Protein 5Y72 (pdb70)

Nearest PDB structures (foldseek):
  5y7c-assembly1_A  TM=1.002E+00  e=5.626E-66  Fischerella ambigua UTEX 1903
  5y7c-assembly2_B  TM=1.002E+00  e=6.010E-65  Fischerella ambigua UTEX 1903
  5y4g-assembly1_B  TM=1.001E+00  e=2.225E-64  Fischerella ambigua UTEX 1903
  5ynt-assembly1_A  TM=9.971E-01  e=5.668E-64  Fischerella ambigua UTEX 1903
  5ynw-assembly1_A  TM=9.967E-01  e=8.768E-64  Fischerella ambigua UTEX 1903

Solvent-accessible surface area: 23351 Å² total; per-residue (Å²): 136,79,43,90,122,0,80,66,20,0,23,78,8,0,135,60,22,38,8,40,68,31,105,77,22,0,43,73,0,10,166,24,0,1,119,35,0,23,96,11,17,1,4,0,10,0,18,38,84,123,102,118,77,20,28,4,2,0,27,1,19,28,86,86,130,101,15,52,0,57,80,47,0,86,96,46,49,21,9,73,97,30,31,25,56,0,28,66,0,1,67,36,0,39,93,50,3,111,7,75,16,0,0,0,0,0,6,0,82,113,3,5,0,28,0,39,0,49,6,56,69,30,90,5,107,42,0,35,82,5,111,21,19,3,90,6,0,75,81,27,77,118,23,2,70,145,16,57,1,72,13,0,14,8,0,2,0,10,4,95,24,11,0,0,15,0,22,0,12,4,89,55,97,33,0,103,66,57,90,13,0,66,62,0,0,103,55,43,87,13,53,56,25,66,117,91,14,5,57,29,0,26,108,0,9,26,0,4,0,3,0,9,71,9,27,114,28,12,41,20,0,5,0,29,6,14,31,47,41,46,81,72,4,13,36,134,40,33,104,23,0,99,68,0,0,87,97,2,28,11,64,111,97,86,3,8,0,17,0,0,6,1,9,0,84,132,61,10,67,16,16,11,0,10,0,4,1,35,24,96,37,5,63,57,22,17,128,87,10,120,75,112,98,103,109,91,50,55,46,0,93,74,32,0,31,78,8,0,40,44,14,8,6,101,22,24,73,74,25,3,40,70,0,13,94,23,0,4,106,29,0,28,99,13,15,0,3,0,14,0,26,39,42,112,103,98,28,21,32,4,6,0,26,2,22,28,86,94,63,104,18,45,0,59,80,44,0,82,94,38,52,22,8,70,100,61,75,46,55,0,27,66,0,1,50,30,0,37,150,48,0,109,9,105,17,1,0,0,0,0,7,1,70,112,2,4,0,26,0,41,0,55,7,56,68,22,75,4,104,71,0,36,83,5,113,24,19,4,91,6,0,68,81,25,74,117,23,2,72,142,13,42,0,72,12,0,12,8,0,2,0,9,5,104,64,57,0,0,14,0,22,0,13,4,86,54,96,78,0,102,63,42,91,3,0,59,59,0,0,99,54,42,89,11,66,52,28,64,75,89,14,11,107,28,0,21,107,0,10,26,0,4,0,3,0,17,78,104,46,116,29,11,46,34,0,4,0,25,5,15,32,47,42,48,84,72,4,13,40,135,41,32,109,21,0,26,75,0,0,113,103,2,28,23,97,57,98,84,6,8,0,26,0,1,6,1,8,0,107,138,8,73,31,20,10,0,7,0,5,1,44,35,95,31,5,63,66,17,17,149,50,9,119,74,116,102,100

Radius of gyration: 27.63 Å; Cα contacts (8 Å, |Δi|>4): 1241; chains: 2; bounding box: 47×75×76 Å

Foldseek 3Di:
DQLVVVLVLQVVVCVVQVADADPVQSVLQCVQCSVVCRPFQKKWKWWPLDDSHIFIKIKGKHFDQDQVVVVSCPVSVLDDQDVALLNCQVVLVSVQATARMKMWMAGRHRGTFKIKGFHQFDFPVSVVPRPSAAPLVVVCPVVCVVLVQTTWGMKMQGSVVQKIKTKGFQPDPVLLDLVSVVVNCVVQQKDDDDPVVSNQQSQFGMKMWMDHNPDSDTAKMKTKDKFAWLVPQPCVPDVVSNVCSVDRAAPDPTGIKMKIAMIGNNGGGIIMMITRRDRPPRCVVQVSSVHDDD/DVLVVVLVLQVVVCVVQVADADPVQSVLQCVQCSVVCRPFFKKKKWWPQDDSHIWIKIKTKHFDQDQVVVVSCVVSVLDDDPVALLNCQVVLVSVQATARMKMWMAGRHRGTFKIKGFHQFDFPVSVVPRPSAAPLVVVCPVVCVVLVQTTWGMKMQGSVVQKIKTKGFQPDPLLLDLVSVVVNCVVQPKDRDDPVVSNQQSQFGMKMWMDHHPDSDTAKMKTKDKFAWLVPQPCVPDVVSVVCSVDRAAPDPTGIKMKIAMIGNPIGIIMMMTRRDNPPRVVVCVSSVHDDD

B-factor: mean 25.98, std 7.93, range [12.32, 63.1]

Structure (mmCIF, N/CA/C/O backbone):
data_5Y72
#
_entry.id   5Y72
#
_cell.length_a   46.394
_cell.length_b   55.080
_cell.length_c   77.668
_cell.angle_alpha   105.41
_cell.angle_beta   106.02
_cell.angle_gamma   98.79
#
_symmetry.space_group_name_H-M   'P 1'
#
loop_
_entity.id
_entity.type
_entity.pdbx_description
1 polymer AmbP3
2 non-polymer 'DIMETHYLALLYL S-THIOLODIPHOSPHATE'
3 water water
#
loop_
_atom_site.group_PDB
_atom_site.id
_atom_site.type_symbol
_atom_site.label_atom_id
_atom_site.label_alt_id
_atom_site.label_comp_id
_atom_site.label_asym_id
_atom_site.label_entity_id
_atom_site.label_seq_id
_atom_site.pdbx_PDB_ins_code
_atom_site.Cartn_x
_atom_site.Cartn_y
_atom_site.Cartn_z
_atom_site.occupancy
_atom_site.B_iso_or_equiv
_atom_site.auth_seq_id
_atom_site.auth_comp_id
_atom_site.auth_asym_id
_atom_site.auth_atom_id
_atom_site.pdbx_PDB_model_num
ATOM 1 N N . THR A 1 2 ? -2.510 -7.970 53.122 1.00 29.79 2 THR A N 1
ATOM 2 C CA . THR A 1 2 ? -3.318 -6.969 52.429 1.00 24.34 2 THR A CA 1
ATOM 3 C C . THR A 1 2 ? -2.458 -6.116 51.519 1.00 24.77 2 THR A C 1
ATOM 4 O O . THR A 1 2 ? -1.252 -5.991 51.739 1.00 25.38 2 THR A O 1
ATOM 8 N N . ILE A 1 3 ? -3.096 -5.522 50.509 1.00 23.73 3 ILE A N 1
ATOM 9 C CA . ILE A 1 3 ? -2.379 -4.631 49.600 1.00 22.06 3 ILE A CA 1
ATOM 10 C C . ILE A 1 3 ? -1.845 -3.422 50.351 1.00 22.50 3 ILE A C 1
ATOM 11 O O . ILE A 1 3 ? -0.718 -2.978 50.105 1.00 21.54 3 ILE A O 1
ATOM 16 N N . VAL A 1 4 ? -2.634 -2.869 51.277 1.00 18.99 4 VAL A N 1
ATOM 17 C CA . VAL A 1 4 ? -2.189 -1.648 51.949 1.00 19.64 4 VAL A CA 1
ATOM 18 C C . VAL A 1 4 ? -0.951 -1.926 52.793 1.00 23.02 4 VAL A C 1
ATOM 19 O O . VAL A 1 4 ? -0.032 -1.093 52.866 1.00 20.23 4 VAL A O 1
ATOM 23 N N . ASN A 1 5 ? -0.877 -3.109 53.409 1.00 21.89 5 ASN A N 1
ATOM 24 C CA . ASN A 1 5 ? 0.306 -3.432 54.199 1.00 25.19 5 ASN A CA 1
ATOM 25 C C . ASN A 1 5 ? 1.508 -3.671 53.295 1.00 19.19 5 ASN A C 1
ATOM 26 O O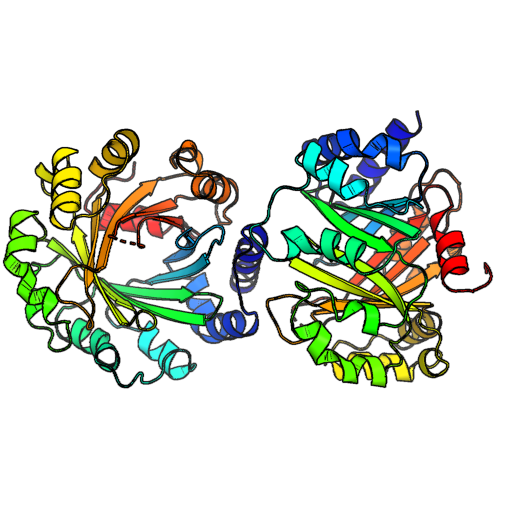 . ASN A 1 5 ? 2.631 -3.267 53.625 1.00 21.90 5 ASN A O 1
ATOM 31 N N . ARG A 1 6 ? 1.286 -4.327 52.157 1.00 19.41 6 ARG A N 1
ATOM 32 C CA . ARG A 1 6 ? 2.371 -4.554 51.212 1.00 20.45 6 ARG A CA 1
ATOM 33 C C . ARG A 1 6 ? 2.918 -3.229 50.701 1.00 20.08 6 ARG A C 1
ATOM 34 O O . ARG A 1 6 ? 4.136 -3.055 50.585 1.00 18.54 6 ARG A O 1
ATOM 42 N N . ILE A 1 7 ? 2.027 -2.282 50.407 1.00 17.27 7 ILE A N 1
ATOM 43 C CA . ILE A 1 7 ? 2.459 -0.962 49.942 1.00 16.49 7 ILE A CA 1
ATOM 44 C C . ILE A 1 7 ? 3.269 -0.256 51.019 1.00 17.58 7 ILE A C 1
ATOM 45 O O . ILE A 1 7 ? 4.338 0.297 50.740 1.00 17.84 7 ILE A O 1
ATOM 50 N N . ARG A 1 8 ? 2.786 -0.260 52.269 1.00 17.03 8 ARG A N 1
ATOM 51 C CA A ARG A 1 8 ? 3.519 0.442 53.320 0.32 19.15 8 ARG A CA 1
ATOM 52 C CA B ARG A 1 8 ? 3.516 0.438 53.323 0.68 19.14 8 ARG A CA 1
ATOM 53 C C . ARG A 1 8 ? 4.901 -0.170 53.519 1.00 19.35 8 ARG A C 1
ATOM 54 O O . ARG A 1 8 ? 5.903 0.557 53.656 1.00 19.21 8 ARG A O 1
ATOM 69 N N . THR A 1 9 ? 4.979 -1.503 53.514 1.00 18.11 9 THR A N 1
ATOM 70 C CA . THR A 1 9 ? 6.271 -2.165 53.629 1.00 19.72 9 THR A CA 1
ATOM 71 C C . THR A 1 9 ? 7.183 -1.800 52.468 1.00 18.20 9 THR A C 1
ATOM 72 O O . THR A 1 9 ? 8.367 -1.497 52.677 1.00 19.21 9 THR A O 1
ATOM 76 N N . ASP A 1 10 ? 6.643 -1.802 51.239 1.00 18.13 10 ASP A N 1
ATOM 77 C CA . ASP A 1 10 ? 7.452 -1.480 50.067 1.00 18.29 10 ASP A CA 1
ATOM 78 C C . ASP A 1 10 ? 7.979 -0.049 50.148 1.00 18.04 10 ASP A C 1
ATOM 79 O O . ASP A 1 10 ? 9.143 0.208 49.813 1.00 16.78 10 ASP A O 1
ATOM 84 N N . VAL A 1 11 ? 7.139 0.888 50.600 1.00 15.11 11 VAL A N 1
ATOM 85 C CA . VAL A 1 11 ? 7.556 2.289 50.711 1.00 16.25 11 VAL A CA 1
ATOM 86 C C . VAL A 1 11 ? 8.714 2.414 51.691 1.00 15.92 11 VAL A C 1
ATOM 87 O O . VAL A 1 11 ? 9.742 3.054 51.401 1.00 15.09 11 VAL A O 1
ATOM 91 N N . VAL A 1 12 ? 8.566 1.800 52.870 1.00 15.33 12 VAL A N 1
ATOM 92 C CA . VAL A 1 12 ? 9.635 1.879 53.864 1.00 15.37 12 VAL A CA 1
ATOM 93 C C . VAL A 1 12 ? 10.905 1.215 53.349 1.00 16.45 12 VAL A C 1
ATOM 94 O O . VAL A 1 12 ? 12.018 1.718 53.577 1.00 17.08 12 VAL A O 1
ATOM 98 N N . ASN A 1 13 ? 10.767 0.090 52.639 1.00 16.09 13 ASN A N 1
ATOM 99 C CA . ASN A 1 13 ? 11.948 -0.608 52.136 1.00 15.63 13 ASN A CA 1
ATOM 100 C C . ASN A 1 13 ? 12.679 0.237 51.104 1.00 15.92 13 ASN A C 1
ATOM 101 O O . ASN A 1 13 ? 13.914 0.241 51.060 1.00 15.35 13 ASN A O 1
ATOM 106 N N . VAL A 1 14 ? 11.928 0.977 50.278 1.00 15.54 14 VAL A N 1
ATOM 107 C CA . VAL A 1 14 ? 12.567 1.880 49.319 1.00 16.35 14 VAL A CA 1
ATOM 108 C C . VAL A 1 14 ? 13.310 2.988 50.057 1.00 15.55 14 VAL A C 1
ATOM 109 O O . VAL A 1 14 ? 14.461 3.319 49.732 1.00 16.59 14 VAL A O 1
ATOM 113 N N . ALA A 1 15 ? 12.654 3.598 51.046 1.00 15.85 15 ALA A N 1
ATOM 114 C CA . ALA A 1 15 ? 13.324 4.647 51.817 1.00 15.49 15 ALA A CA 1
ATOM 115 C C . ALA A 1 15 ? 14.619 4.138 52.458 1.00 17.44 15 ALA A C 1
ATOM 116 O O . ALA A 1 15 ? 15.654 4.816 52.417 1.00 17.56 15 ALA A O 1
ATOM 118 N N . LYS A 1 16 ? 14.580 2.952 53.059 1.00 14.09 16 LYS A N 1
ATOM 119 C CA . LYS A 1 16 ? 15.790 2.415 53.685 1.00 15.80 16 LYS A CA 1
ATOM 120 C C . LYS A 1 16 ? 16.872 2.150 52.644 1.00 18.73 16 LYS A C 1
ATOM 121 O O . LYS A 1 16 ? 18.045 2.496 52.852 1.00 17.24 16 LYS A O 1
ATOM 127 N N . SER A 1 17 ? 16.486 1.590 51.492 1.00 15.01 17 SER A N 1
ATOM 128 C CA . SER A 1 17 ? 17.483 1.178 50.507 1.00 18.15 17 SER A CA 1
ATOM 129 C C . SER A 1 17 ? 18.184 2.374 49.884 1.00 18.46 17 SER A C 1
ATOM 130 O O . SER A 1 17 ? 19.388 2.321 49.601 1.00 20.48 17 SER A O 1
ATOM 133 N N . PHE A 1 18 ? 17.447 3.450 49.624 1.00 18.27 18 PHE A N 1
ATOM 134 C CA . PHE A 1 18 ? 18.046 4.641 49.039 1.00 17.08 18 PHE A CA 1
ATOM 135 C C . PHE A 1 18 ? 18.562 5.616 50.086 1.00 15.63 18 PHE A C 1
ATOM 136 O O . PHE A 1 18 ? 19.105 6.664 49.720 1.00 19.40 18 PHE A O 1
ATOM 144 N N . GLY A 1 19 ? 18.465 5.273 51.374 1.00 17.48 19 GLY A N 1
ATOM 145 C CA . GLY A 1 19 ? 18.950 6.160 52.413 1.00 19.16 19 GLY A CA 1
ATOM 146 C C . GLY A 1 19 ? 18.138 7.421 52.574 1.00 16.98 19 GLY A C 1
ATOM 147 O O . GLY A 1 19 ? 18.642 8.405 53.118 1.00 19.26 19 GLY A O 1
ATOM 148 N N . ALA A 1 20 ? 16.889 7.421 52.100 1.00 16.01 20 ALA A N 1
ATOM 149 C CA . ALA A 1 20 ? 16.071 8.626 52.137 1.00 19.24 20 ALA A CA 1
ATOM 150 C C . ALA A 1 20 ? 15.606 8.932 53.550 1.00 17.10 20 ALA A C 1
ATOM 151 O O . ALA A 1 20 ? 15.260 8.026 54.315 1.00 19.58 20 ALA A O 1
ATOM 153 N N . GLU A 1 21 ? 15.562 10.221 53.880 1.00 15.87 21 GLU A N 1
ATOM 154 C CA . GLU A 1 21 ? 15.027 10.631 55.170 1.00 18.84 21 GLU A CA 1
ATOM 155 C C . GLU A 1 21 ? 13.533 10.337 55.200 1.00 19.45 21 GLU A C 1
ATOM 156 O O . GLU A 1 21 ? 12.827 10.530 54.202 1.00 19.71 21 GLU A O 1
ATOM 158 N N . TYR A 1 22 ? 13.052 9.829 56.334 1.00 17.65 22 TYR A N 1
ATOM 159 C CA . TYR A 1 22 ? 11.618 9.607 56.455 1.00 16.38 22 TYR A CA 1
ATOM 160 C C . TYR A 1 22 ? 11.244 9.553 57.922 1.00 17.16 22 TYR A C 1
ATOM 161 O O . TYR A 1 22 ? 12.099 9.369 58.799 1.00 18.22 22 TYR A O 1
ATOM 170 N N . SER A 1 23 ? 9.950 9.732 58.169 1.00 17.94 23 SER A N 1
ATOM 171 C CA . SER A 1 23 ? 9.390 9.756 59.516 1.00 15.17 23 SER A CA 1
ATOM 172 C C . SER A 1 23 ? 8.291 8.711 59.607 1.00 17.04 23 SER A C 1
ATOM 173 O O . SER A 1 23 ? 7.355 8.715 58.795 1.00 17.30 23 SER A O 1
ATOM 176 N N . GLU A 1 24 ? 8.405 7.810 60.592 1.00 16.10 24 GLU A N 1
ATOM 177 C CA . GLU A 1 24 ? 7.369 6.805 60.768 1.00 18.61 24 GLU A CA 1
ATOM 178 C C . GLU A 1 24 ? 6.039 7.462 61.103 1.00 17.74 24 GLU A C 1
ATOM 179 O O . GLU A 1 24 ? 4.985 7.024 60.626 1.00 19.67 24 GLU A O 1
ATOM 185 N N . ALA A 1 25 ? 6.072 8.545 61.888 1.00 17.17 25 ALA A N 1
ATOM 186 C CA . ALA A 1 25 ? 4.835 9.234 62.254 1.00 21.00 25 ALA A CA 1
ATOM 187 C C . ALA A 1 25 ? 4.171 9.874 61.039 1.00 19.89 25 ALA A C 1
ATOM 188 O O . ALA A 1 25 ? 2.934 9.856 60.910 1.00 19.45 25 ALA A O 1
ATOM 190 N N . VAL A 1 26 ? 4.977 10.430 60.133 1.00 16.13 26 VAL A N 1
ATOM 191 C CA . VAL A 1 26 ? 4.420 10.992 58.903 1.00 17.69 26 VAL A CA 1
ATOM 192 C C . VAL A 1 26 ? 3.793 9.892 58.058 1.00 18.72 26 VAL A C 1
ATOM 193 O O . VAL A 1 26 ? 2.692 10.053 57.511 1.00 17.83 26 VAL A O 1
ATOM 197 N N . ILE A 1 27 ? 4.486 8.758 57.926 1.00 14.99 27 ILE A N 1
ATOM 198 C CA . ILE A 1 27 ? 3.932 7.665 57.129 1.00 18.56 27 ILE A CA 1
ATOM 199 C C . ILE A 1 27 ? 2.617 7.199 57.735 1.00 19.14 27 ILE A C 1
ATOM 200 O O . ILE A 1 27 ? 1.643 6.939 57.020 1.00 18.94 27 ILE A O 1
ATOM 205 N N . ASP A 1 28 ? 2.551 7.127 59.066 1.00 17.74 28 ASP A N 1
ATOM 206 C CA . ASP A 1 28 ? 1.293 6.743 59.699 1.00 21.08 28 ASP A CA 1
ATOM 207 C C . ASP A 1 28 ? 0.178 7.726 59.356 1.00 20.41 28 ASP A C 1
ATOM 208 O O . ASP A 1 28 ? -0.943 7.313 59.025 1.00 20.74 28 ASP A O 1
ATOM 210 N N . GLN A 1 29 ? 0.471 9.029 59.406 1.00 20.33 29 GLN A N 1
ATOM 211 C CA . GLN A 1 29 ? -0.548 10.032 59.093 1.00 22.28 29 GLN A CA 1
ATOM 212 C C . GLN A 1 29 ? -1.025 9.905 57.645 1.00 20.24 29 GLN A C 1
ATOM 213 O O . GLN A 1 29 ? -2.239 9.894 57.366 1.00 21.89 29 GLN A O 1
ATOM 219 N N . ILE A 1 30 ? -0.075 9.765 56.710 1.00 17.87 30 ILE A N 1
ATOM 220 C CA . ILE A 1 30 ? -0.425 9.628 55.298 1.00 19.14 30 ILE A CA 1
ATOM 221 C C . ILE A 1 30 ? -1.318 8.416 55.090 1.00 19.44 30 ILE A C 1
ATOM 222 O O . ILE A 1 30 ? -2.345 8.490 54.408 1.00 20.88 30 ILE A O 1
ATOM 227 N N . PHE A 1 31 ? -0.921 7.271 55.639 1.00 17.82 31 PHE A N 1
ATOM 228 C CA . PHE A 1 31 ? -1.677 6.054 55.363 1.00 19.24 31 PHE A CA 1
ATOM 229 C C . PHE A 1 31 ? -3.028 6.059 56.066 1.00 19.72 31 PHE A C 1
ATOM 230 O O . PHE A 1 31 ? -4.006 5.522 55.528 1.00 20.27 31 PHE A O 1
ATOM 238 N N . GLN A 1 32 ? -3.111 6.679 57.245 1.00 23.17 32 GLN A N 1
ATOM 239 C CA . GLN A 1 32 ? -4.409 6.843 57.890 1.00 24.49 32 GLN A CA 1
ATOM 240 C C . GLN A 1 32 ? -5.379 7.562 56.967 1.00 23.83 32 GLN A C 1
ATOM 241 O O . GLN A 1 32 ? -6.542 7.153 56.837 1.00 25.08 32 GLN A O 1
ATOM 247 N N . GLY A 1 33 ? -4.913 8.614 56.289 1.00 23.28 33 GLY A N 1
ATOM 248 C CA . GLY A 1 33 ? -5.796 9.305 55.362 1.00 25.37 33 GLY A CA 1
ATOM 249 C C . GLY A 1 33 ? -5.997 8.684 53.986 1.00 28.65 33 GLY A C 1
ATOM 250 O O . GLY A 1 33 ? -7.108 8.703 53.443 1.00 25.25 33 GLY A O 1
ATOM 251 N N . PHE A 1 34 ? -4.938 8.109 53.416 1.00 19.84 34 PHE A N 1
ATOM 252 C CA . PHE A 1 34 ? -4.880 7.815 51.994 1.00 18.85 34 PHE A CA 1
ATOM 253 C C . PHE A 1 34 ? -4.472 6.387 51.642 1.00 22.04 34 PHE A C 1
ATOM 254 O O . PHE A 1 34 ? -4.413 6.069 50.453 1.00 19.73 34 PHE A O 1
ATOM 262 N N . GLY A 1 35 ? -4.171 5.527 52.624 1.00 21.18 35 GLY A N 1
ATOM 263 C CA . GLY A 1 35 ? -3.679 4.192 52.297 1.00 22.45 35 GLY A CA 1
ATOM 264 C C . GLY A 1 35 ? -4.650 3.395 51.442 1.00 18.81 35 GLY A C 1
ATOM 265 O O . GLY A 1 35 ? -4.259 2.734 50.461 1.00 19.08 35 GLY A O 1
ATOM 266 N N . GLU A 1 36 ? -5.939 3.479 51.781 1.00 20.53 36 GLU A N 1
ATOM 267 C CA . GLU A 1 36 ? -6.946 2.801 50.977 1.00 24.09 36 GLU A CA 1
ATOM 268 C C . GLU A 1 36 ? -6.928 3.303 49.537 1.00 22.00 36 GLU A C 1
ATOM 269 O O . GLU A 1 36 ? -7.011 2.502 48.602 1.00 22.37 36 GLU A O 1
ATOM 275 N N . LYS A 1 37 ? -6.789 4.622 49.336 1.00 21.09 37 LYS A N 1
ATOM 276 C CA . LYS A 1 37 ? -6.662 5.152 47.978 1.00 22.51 37 LYS A CA 1
ATOM 277 C C . LYS A 1 37 ? -5.460 4.554 47.258 1.00 23.09 37 LYS A C 1
ATOM 278 O O . LYS A 1 37 ? -5.524 4.272 46.053 1.00 20.40 37 LYS A O 1
ATOM 284 N N . PHE A 1 38 ? -4.343 4.376 47.973 1.00 18.17 38 PHE A N 1
ATOM 285 C CA . PHE A 1 38 ? -3.149 3.834 47.333 1.00 19.14 38 PHE A CA 1
ATOM 286 C C . PHE A 1 38 ? -3.391 2.437 46.781 1.00 21.12 38 PHE A C 1
ATOM 287 O O . PHE A 1 38 ? -2.696 2.007 45.853 1.00 19.97 38 PHE A O 1
ATOM 295 N N . THR A 1 39 ? -4.326 1.688 47.370 1.00 19.24 39 THR A N 1
ATOM 296 C CA . THR A 1 39 ? -4.437 0.284 46.968 1.00 21.59 39 THR A CA 1
ATOM 297 C C . THR A 1 39 ? -5.074 0.074 45.598 1.00 22.39 39 THR A C 1
ATOM 298 O O . THR A 1 39 ? -4.904 -1.004 45.014 1.00 22.16 39 THR A O 1
ATOM 302 N N . ASN A 1 40 ? -5.821 1.048 45.075 1.00 19.83 40 ASN A N 1
ATOM 303 C CA . ASN A 1 40 ? -6.598 0.747 43.877 1.00 25.24 40 ASN A CA 1
ATOM 304 C C . ASN A 1 40 ? -6.722 1.938 42.933 1.00 26.77 40 ASN A C 1
ATOM 305 O O . ASN A 1 40 ? -7.668 1.984 42.138 1.00 29.14 40 ASN A O 1
ATOM 310 N N . THR A 1 41 ? -5.820 2.901 43.007 1.00 22.67 41 THR A N 1
ATOM 311 C CA . THR A 1 41 ? -5.773 4.017 42.072 1.00 19.63 41 THR A CA 1
ATOM 312 C C . THR A 1 41 ? -4.401 4.026 41.394 1.00 20.83 41 THR A C 1
ATOM 313 O O . THR A 1 41 ? -3.617 3.084 41.531 1.00 20.74 41 THR A O 1
ATOM 317 N N . GLY A 1 42 ? -4.118 5.101 40.649 1.00 20.56 42 GLY A N 1
ATOM 318 C CA . GLY A 1 42 ? -2.827 5.253 39.994 1.00 19.65 42 GLY A CA 1
ATOM 319 C C . GLY A 1 42 ? -1.710 5.650 40.945 1.00 19.83 42 GLY A C 1
ATOM 320 O O . GLY A 1 42 ? -1.296 6.819 40.990 1.00 22.35 42 GLY A O 1
ATOM 321 N N . PHE A 1 43 ? -1.212 4.670 41.702 1.00 17.77 43 PHE A N 1
ATOM 322 C CA . PHE A 1 43 ? -0.234 4.890 42.758 1.00 16.91 43 PHE A CA 1
ATOM 323 C C . PHE A 1 43 ? 1.189 4.730 42.226 1.00 15.93 43 PHE A C 1
ATOM 324 O O . PHE A 1 43 ? 1.467 3.853 41.402 1.00 16.63 43 PHE A O 1
ATOM 332 N N . ALA A 1 44 ? 2.099 5.568 42.721 1.00 15.19 44 ALA A N 1
ATOM 333 C CA . ALA A 1 44 ? 3.493 5.473 42.317 1.00 15.56 44 ALA A CA 1
ATOM 334 C C . ALA A 1 44 ? 4.394 5.811 43.495 1.00 14.20 44 ALA A C 1
ATOM 335 O O . ALA A 1 44 ? 4.030 6.602 44.376 1.00 15.25 44 ALA A O 1
ATOM 337 N N . ILE A 1 45 ? 5.571 5.180 43.505 1.00 15.14 45 ILE A N 1
ATOM 338 C CA . ILE A 1 45 ? 6.669 5.533 44.404 1.00 15.26 45 ILE A CA 1
ATOM 339 C C . ILE A 1 45 ? 7.720 6.244 43.568 1.00 14.49 45 ILE A C 1
ATOM 340 O O . ILE A 1 45 ? 8.105 5.752 42.501 1.00 15.27 45 ILE A O 1
ATOM 345 N N . ARG A 1 46 ? 8.180 7.397 44.053 1.00 13.98 46 ARG A N 1
ATOM 346 C CA . ARG A 1 46 ? 9.162 8.216 43.359 1.00 14.48 46 ARG A CA 1
ATOM 347 C C . ARG A 1 46 ? 10.427 8.366 44.194 1.00 15.81 46 ARG A C 1
ATOM 348 O O . ARG A 1 46 ? 10.363 8.530 45.421 1.00 15.97 46 ARG A O 1
ATOM 356 N N . VAL A 1 47 ? 11.588 8.302 43.529 1.00 14.38 47 VAL A N 1
ATOM 357 C CA . VAL A 1 47 ? 12.811 8.813 44.143 1.00 14.66 47 VAL A CA 1
ATOM 358 C C . VAL A 1 47 ? 13.371 9.909 43.246 1.00 15.12 47 VAL A C 1
ATOM 359 O O . VAL A 1 47 ? 13.168 9.908 42.025 1.00 17.01 47 VAL A O 1
ATOM 363 N N . GLN A 1 48 ? 14.066 10.864 43.867 1.00 13.62 48 GLN A N 1
ATOM 364 C CA . GLN A 1 48 ? 14.739 11.910 43.107 1.00 18.74 48 GLN A CA 1
ATOM 365 C C . GLN A 1 48 ? 16.049 12.282 43.796 1.00 21.15 48 GLN A C 1
ATOM 366 O O . GLN A 1 48 ? 16.210 12.096 45.003 1.00 17.66 48 GLN A O 1
ATOM 372 N N . ASN A 1 49 ? 17.001 12.786 43.004 1.00 18.57 49 ASN A N 1
ATOM 373 C CA . ASN A 1 49 ? 18.330 13.150 43.492 1.00 23.50 49 ASN A CA 1
ATOM 374 C C . ASN A 1 49 ? 18.513 14.665 43.512 1.00 27.19 49 ASN A C 1
ATOM 375 O O . ASN A 1 49 ? 19.549 15.194 43.098 1.00 30.03 49 ASN A O 1
ATOM 380 N N . LYS A 1 50 ? 17.487 15.368 43.996 1.00 28.85 50 LYS A N 1
ATOM 381 C CA . LYS A 1 50 ? 17.484 16.828 44.013 1.00 30.88 50 LYS A CA 1
ATOM 382 C C . LYS A 1 50 ? 18.604 17.402 44.879 1.00 39.02 50 LYS A C 1
ATOM 383 O O . LYS A 1 50 ? 19.122 18.484 44.578 1.00 39.92 50 LYS A O 1
ATOM 389 N N . ARG A 1 51 ? 19.003 16.700 45.939 1.00 38.94 51 ARG A N 1
ATOM 390 C CA . ARG A 1 51 ? 20.015 17.192 46.863 1.00 37.37 51 ARG A CA 1
ATOM 391 C C . ARG A 1 51 ? 21.306 16.386 46.742 1.00 44.16 51 ARG A C 1
ATOM 392 O O . ARG A 1 51 ? 21.324 15.261 46.232 1.00 44.73 51 ARG A O 1
ATOM 400 N N . ASN A 1 52 ? 22.397 16.983 47.230 1.00 44.80 52 ASN A N 1
ATOM 401 C CA . ASN A 1 52 ? 23.730 16.419 47.042 1.00 42.23 52 ASN A CA 1
ATOM 402 C C . ASN A 1 52 ? 23.931 15.194 47.929 1.00 42.68 52 ASN A C 1
ATOM 403 O O . ASN A 1 52 ? 23.829 15.285 49.157 1.00 44.14 52 ASN A O 1
ATOM 405 N N . GLN A 1 53 ? 24.231 14.054 47.302 1.00 43.19 53 GLN A N 1
ATOM 406 C CA . GLN A 1 53 ? 24.480 12.781 47.981 1.00 41.40 53 GLN A CA 1
ATOM 407 C C . GLN A 1 53 ? 23.292 12.320 48.824 1.00 38.27 53 GLN A C 1
ATOM 408 O O . GLN A 1 53 ? 23.462 11.520 49.752 1.00 38.21 53 GLN A O 1
ATOM 410 N N . LYS A 1 54 ? 22.087 12.806 48.520 1.00 39.37 54 LYS A N 1
ATOM 411 C CA . LYS A 1 54 ? 20.890 12.434 49.262 1.00 34.00 54 LYS A CA 1
ATOM 412 C C . LYS A 1 54 ? 19.745 12.210 48.286 1.00 31.95 54 LYS A C 1
ATOM 413 O O . LYS A 1 54 ? 19.507 13.035 47.400 1.00 31.78 54 LYS A O 1
ATOM 419 N N . VAL A 1 55 ? 19.056 11.094 48.443 1.00 23.88 55 VAL A N 1
ATOM 420 C CA . VAL A 1 55 ? 17.880 10.779 47.643 1.00 20.66 55 VAL A CA 1
ATOM 421 C C . VAL A 1 55 ? 16.656 11.069 48.486 1.00 21.93 55 VAL A C 1
ATOM 422 O O . VAL A 1 55 ? 16.651 10.774 49.687 1.00 22.03 55 VAL A O 1
ATOM 426 N N . ASP A 1 56 ? 15.629 11.672 47.878 1.00 16.59 56 ASP A N 1
ATOM 427 C CA . ASP A 1 56 ? 14.357 11.892 48.551 1.00 17.34 56 ASP A CA 1
ATOM 428 C C . ASP A 1 56 ? 13.318 10.943 47.970 1.00 17.78 56 ASP A C 1
ATOM 429 O O . ASP A 1 56 ? 13.345 10.620 46.773 1.00 16.15 56 ASP A O 1
ATOM 434 N N . CYS A 1 57 ? 12.394 10.505 48.827 1.00 15.68 57 CYS A N 1
ATOM 435 C CA . CYS A 1 57 ? 11.345 9.568 48.442 1.00 15.23 57 CYS A CA 1
ATOM 436 C C . CYS A 1 57 ? 9.976 10.210 48.625 1.00 19.10 57 CYS A C 1
ATOM 437 O O . CYS A 1 57 ? 9.681 10.759 49.690 1.00 17.37 57 CYS A O 1
ATOM 440 N N . ASN A 1 58 ? 9.148 10.142 47.581 1.00 13.48 58 ASN A N 1
ATOM 441 C CA . ASN A 1 58 ? 7.784 10.656 47.589 1.00 15.37 58 ASN A CA 1
ATOM 442 C C . ASN A 1 58 ? 6.843 9.543 47.151 1.00 18.44 58 ASN A C 1
ATOM 443 O O . ASN A 1 58 ? 7.224 8.678 46.367 1.00 18.54 58 ASN A O 1
ATOM 448 N N . ILE A 1 59 ? 5.606 9.567 47.639 1.00 15.74 59 ILE A N 1
ATOM 449 C CA . ILE A 1 59 ? 4.598 8.633 47.149 1.00 15.17 59 ILE A CA 1
ATOM 450 C C . ILE A 1 59 ? 3.405 9.444 46.677 1.00 14.79 59 ILE A C 1
ATOM 451 O O . ILE A 1 59 ? 3.125 10.523 47.203 1.00 15.20 59 ILE A O 1
ATOM 456 N N . ARG A 1 60 ? 2.717 8.942 45.661 1.00 15.02 60 ARG A N 1
ATOM 457 C CA . ARG A 1 60 ? 1.711 9.778 45.024 1.00 13.03 60 ARG A CA 1
ATOM 458 C C . ARG A 1 60 ? 0.631 8.899 44.416 1.00 15.05 60 ARG A C 1
ATOM 459 O O . ARG A 1 60 ? 0.846 7.717 44.152 1.00 14.75 60 ARG A O 1
ATOM 467 N N . TYR A 1 61 ? -0.532 9.502 44.159 1.00 16.41 61 TYR A N 1
ATOM 468 C CA . TYR A 1 61 ? -1.554 8.770 43.417 1.00 15.02 61 TYR A CA 1
ATOM 469 C C . TYR A 1 61 ? -2.404 9.750 42.624 1.00 16.81 61 TYR A C 1
ATOM 470 O O . TYR A 1 61 ? -2.466 10.945 42.931 1.00 15.58 61 TYR A O 1
ATOM 479 N N . GLY A 1 62 ? -3.057 9.221 41.589 1.00 18.16 62 GLY A N 1
ATOM 480 C CA . GLY A 1 62 ? -4.097 9.958 40.901 1.00 19.23 62 GLY A CA 1
ATOM 481 C C . GLY A 1 62 ? -5.313 9.072 40.717 1.00 22.07 62 GLY A C 1
ATOM 482 O O . GLY A 1 62 ? -5.211 7.848 40.684 1.00 20.71 62 GLY A O 1
ATOM 483 N N . GLU A 1 63 ? -6.479 9.709 40.606 1.00 20.77 63 GLU A N 1
ATOM 484 C CA . GLU A 1 63 ? -7.658 8.937 40.227 1.00 23.16 63 GLU A CA 1
ATOM 485 C C . GLU A 1 63 ? -8.629 9.806 39.446 1.00 25.77 63 GLU A C 1
ATOM 486 O O . GLU A 1 63 ? -8.607 11.042 39.518 1.00 23.27 63 GLU A O 1
ATOM 492 N N . ALA A 1 64 ? -9.475 9.126 38.667 1.00 27.33 64 ALA A N 1
ATOM 493 C CA . ALA A 1 64 ? -10.370 9.804 37.732 1.00 28.18 64 ALA A CA 1
ATOM 494 C C . ALA A 1 64 ? -11.665 10.157 38.454 1.00 31.27 64 ALA A C 1
ATOM 495 O O . ALA A 1 64 ? -12.678 9.459 38.378 1.00 36.06 64 ALA A O 1
ATOM 497 N N . LYS A 1 65 ? -11.609 11.265 39.182 1.00 29.71 65 LYS A N 1
ATOM 498 C CA . LYS A 1 65 ? -12.771 11.898 39.780 1.00 30.55 65 LYS A CA 1
ATOM 499 C C . LYS A 1 65 ? -12.792 13.349 39.335 1.00 36.46 65 LYS A C 1
ATOM 500 O O . LYS A 1 65 ? -11.740 13.959 39.118 1.00 31.62 65 LYS A O 1
ATOM 506 N N . GLU A 1 66 ? -13.996 13.900 39.196 1.00 32.75 66 GLU A N 1
ATOM 507 C CA . GLU A 1 66 ? -14.135 15.284 38.767 1.00 33.88 66 GLU A CA 1
ATOM 508 C C . GLU A 1 66 ? -13.902 16.282 39.889 1.00 32.04 66 GLU A C 1
ATOM 509 O O . GLU A 1 66 ? -13.739 17.474 39.609 1.00 35.59 66 GLU A O 1
ATOM 515 N N . ASN A 1 67 ? -13.916 15.835 41.137 1.00 28.61 67 ASN A N 1
ATOM 516 C CA . ASN A 1 67 ? -13.751 16.702 42.290 1.00 27.49 67 ASN A CA 1
ATOM 517 C C . ASN A 1 67 ? -12.467 16.329 43.012 1.00 29.20 67 ASN A C 1
ATOM 518 O O . ASN A 1 67 ? -12.002 15.187 42.932 1.00 27.26 67 ASN A O 1
ATOM 523 N N . CYS A 1 68 ? -11.916 17.299 43.740 1.00 25.49 68 CYS A N 1
ATOM 524 C CA . CYS A 1 68 ? -10.602 17.151 44.368 1.00 28.65 68 CYS A CA 1
ATOM 525 C C . CYS A 1 68 ? -10.735 16.498 45.746 1.00 24.34 68 CYS A C 1
ATOM 526 O O . CYS A 1 68 ? -10.638 17.145 46.791 1.00 27.70 68 CYS A O 1
ATOM 529 N N . LEU A 1 69 ? -10.903 15.170 45.739 1.00 22.65 69 LEU A N 1
ATOM 530 C CA . LEU A 1 69 ? -11.123 14.443 46.985 1.00 23.91 69 LEU A CA 1
ATOM 531 C C . LEU A 1 69 ? -9.922 14.546 47.920 1.00 26.96 69 LEU A C 1
ATOM 532 O O . LEU A 1 69 ? -10.087 14.559 49.150 1.00 26.66 69 LEU A O 1
ATOM 537 N N . ALA A 1 70 ? -8.712 14.639 47.358 1.00 24.69 70 ALA A N 1
ATOM 538 C CA . ALA A 1 70 ? -7.525 14.724 48.204 1.00 25.83 70 ALA A CA 1
ATOM 539 C C . ALA A 1 70 ? -7.541 15.966 49.079 1.00 26.13 70 ALA A C 1
ATOM 540 O O . ALA A 1 70 ? -7.035 15.929 50.200 1.00 22.70 70 ALA A O 1
ATOM 542 N N . TRP A 1 71 ? -8.083 17.078 48.582 1.00 28.98 71 TRP A N 1
ATOM 543 C CA . TRP A 1 71 ? -8.104 18.297 49.386 1.00 26.65 71 TRP A CA 1
ATOM 544 C C . TRP A 1 71 ? -8.987 18.121 50.615 1.00 28.42 71 TRP A C 1
ATOM 545 O O . TRP A 1 71 ? -8.588 18.456 51.734 1.00 28.09 71 TRP A O 1
ATOM 556 N N . ASP A 1 72 ? -10.187 17.573 50.428 1.00 32.91 72 ASP A N 1
ATOM 557 C CA . ASP A 1 72 ? -11.072 17.350 51.565 1.00 33.74 72 ASP A CA 1
ATOM 558 C C . ASP A 1 72 ? -10.470 16.358 52.552 1.00 35.25 72 ASP A C 1
ATOM 559 O O . ASP A 1 72 ? -10.483 16.598 53.769 1.00 32.85 72 ASP A O 1
ATOM 564 N N . ILE A 1 73 ? -9.917 15.246 52.053 1.00 31.11 73 ILE A N 1
ATOM 565 C CA . ILE A 1 73 ? -9.312 14.274 52.964 1.00 26.45 73 ILE A CA 1
ATOM 566 C C . ILE A 1 73 ? -8.171 14.910 53.747 1.00 31.71 73 ILE A C 1
ATOM 567 O O . ILE A 1 73 ? -8.062 14.733 54.966 1.00 34.06 73 ILE A O 1
ATOM 572 N N . ALA A 1 74 ? -7.310 15.667 53.065 1.00 28.68 74 ALA A N 1
ATOM 573 C CA . ALA A 1 74 ? -6.154 16.247 53.739 1.00 28.58 74 ALA A CA 1
ATOM 574 C C . ALA A 1 74 ? -6.570 17.298 54.763 1.00 28.59 74 ALA A C 1
ATOM 575 O O . ALA A 1 74 ? -5.969 17.390 55.841 1.00 30.79 74 ALA A O 1
ATOM 577 N N . ARG A 1 75 ? -7.580 18.112 54.443 1.00 31.35 75 ARG A N 1
ATOM 578 C CA . ARG A 1 75 ? -8.041 19.113 55.403 1.00 35.73 75 ARG A CA 1
ATOM 579 C C . ARG A 1 75 ? -8.631 18.443 56.637 1.00 38.85 75 ARG A C 1
ATOM 580 O O . ARG A 1 75 ? -8.290 18.794 57.772 1.00 39.42 75 ARG A O 1
ATOM 588 N N . GLU A 1 76 ? -9.515 17.461 56.431 1.00 40.04 76 GLU A N 1
ATOM 589 C CA . GLU A 1 76 ? -10.106 16.756 57.567 1.00 39.76 76 GLU A CA 1
ATOM 590 C C . GLU A 1 76 ? -9.044 16.038 58.393 1.00 39.79 76 GLU A C 1
ATOM 591 O O . GLU A 1 76 ? -9.129 15.987 59.626 1.00 47.48 76 GLU A O 1
ATOM 593 N N . SER A 1 77 ? -8.026 15.495 57.736 1.00 42.06 77 SER A N 1
ATOM 594 C CA . SER A 1 77 ? -7.004 14.700 58.402 1.00 34.18 77 SER A CA 1
ATOM 595 C C . SER A 1 77 ? -5.925 15.530 59.085 1.00 40.28 77 SER A C 1
ATOM 596 O O . SER A 1 77 ? -5.097 14.959 59.803 1.00 44.43 77 SER A O 1
ATOM 599 N N . GLY A 1 78 ? -5.901 16.846 58.881 1.00 41.94 78 GLY A N 1
ATOM 600 C CA . GLY A 1 78 ? -4.804 17.657 59.371 1.00 41.64 78 GLY A CA 1
ATOM 601 C C . GLY A 1 78 ? -3.541 17.609 58.535 1.00 40.19 78 GLY A C 1
ATOM 602 O O . GLY A 1 78 ? -2.551 18.244 58.910 1.00 38.67 78 GLY A O 1
ATOM 603 N N . LEU A 1 79 ? -3.535 16.875 57.420 1.00 31.88 79 LEU A N 1
ATOM 604 C CA . LEU A 1 79 ? -2.361 16.850 56.558 1.00 32.75 79 LEU A CA 1
ATOM 605 C C . LEU A 1 79 ? -2.200 18.147 55.779 1.00 32.90 79 LEU A C 1
ATOM 606 O O . LEU A 1 79 ? -1.109 18.430 55.274 1.00 31.16 79 LEU A O 1
ATOM 611 N N . LEU A 1 80 ? -3.257 18.942 55.666 1.00 33.14 80 LEU A N 1
ATOM 612 C CA . LEU A 1 80 ? -3.202 20.222 54.962 1.00 30.20 80 LEU A CA 1
ATOM 613 C C . LEU A 1 80 ? -3.830 21.274 55.866 1.00 30.74 80 LEU A C 1
ATOM 614 O O . LEU A 1 80 ? -5.056 21.337 55.994 1.00 33.48 80 LEU A O 1
ATOM 619 N N . SER A 1 81 ? -2.997 22.071 56.509 1.00 31.55 81 SER A N 1
ATOM 620 C CA . SER A 1 81 ? -3.469 23.187 57.310 1.00 35.62 81 SER A CA 1
ATOM 621 C C . SER A 1 81 ? -3.342 24.467 56.499 1.00 34.09 81 SER A C 1
ATOM 622 O O . SER A 1 81 ? -2.710 24.502 55.441 1.00 29.63 81 SER A O 1
ATOM 625 N N . ASP A 1 82 ? -3.976 25.527 56.988 1.00 35.68 82 ASP A N 1
ATOM 626 C CA . ASP A 1 82 ? -3.862 26.794 56.287 1.00 31.93 82 ASP A CA 1
ATOM 627 C C . ASP A 1 82 ? -2.417 27.267 56.319 1.00 30.44 82 ASP A C 1
ATOM 628 O O . ASP A 1 82 ? -1.700 27.067 57.302 1.00 31.80 82 ASP A O 1
ATOM 633 N N . GLN A 1 83 ? -1.979 27.847 55.206 1.00 28.84 83 GLN A N 1
ATOM 634 C CA . GLN A 1 83 ? -0.601 28.279 55.034 1.00 29.14 83 GLN A CA 1
ATOM 635 C C . GLN A 1 83 ? -0.428 29.783 55.202 1.00 26.45 83 GLN A C 1
ATOM 636 O O . GLN A 1 83 ? 0.711 30.247 55.303 1.00 31.27 83 GLN A O 1
ATOM 642 N N . GLY A 1 84 ? -1.516 30.552 55.259 1.00 23.96 84 GLY A N 1
ATOM 643 C CA . GLY A 1 84 ? -1.392 32.003 55.251 1.00 26.73 84 GLY A CA 1
ATOM 644 C C . GLY A 1 84 ? -0.719 32.506 53.984 1.00 28.49 84 GLY A C 1
ATOM 645 O O . GLY A 1 84 ? 0.223 33.308 54.040 1.00 22.90 84 GLY A O 1
ATOM 646 N N . HIS A 1 85 ? -1.215 32.050 52.826 1.00 23.80 85 HIS A N 1
ATOM 647 C CA . HIS A 1 85 ? -0.510 32.174 51.555 1.00 23.38 85 HIS A CA 1
ATOM 648 C C . HIS A 1 85 ? -1.474 31.933 50.394 1.00 20.89 85 HIS A C 1
ATOM 649 O O . HIS A 1 85 ? -2.465 31.213 50.572 1.00 23.78 85 HIS A O 1
ATOM 656 N N . PRO A 1 86 ? -1.226 32.516 49.209 1.00 24.17 86 PRO A N 1
ATOM 657 C CA . PRO A 1 86 ? -2.103 32.267 48.044 1.00 27.66 86 PRO A CA 1
ATOM 658 C C . PRO A 1 86 ? -2.387 30.797 47.746 1.00 23.31 86 PRO A C 1
ATOM 659 O O . PRO A 1 86 ? -3.512 30.467 47.318 1.00 26.18 86 PRO A O 1
ATOM 663 N N . VAL A 1 87 ? -1.427 29.894 47.994 1.00 20.06 87 VAL A N 1
ATOM 664 C CA . VAL A 1 87 ? -1.702 28.471 47.764 1.00 19.10 87 VAL A CA 1
ATOM 665 C C . VAL A 1 87 ? -2.960 28.022 48.496 1.00 20.96 87 VAL A C 1
ATOM 666 O O . VAL A 1 87 ? -3.639 27.087 48.052 1.00 24.67 87 VAL A O 1
ATOM 670 N N . ASP A 1 88 ? -3.321 28.709 49.590 1.00 21.82 88 ASP A N 1
ATOM 671 C CA . ASP A 1 88 ? -4.437 28.270 50.421 1.00 24.72 88 ASP A CA 1
ATOM 672 C C . ASP A 1 88 ? -5.723 28.115 49.623 1.00 21.29 88 ASP A C 1
ATOM 673 O O . ASP A 1 88 ? -6.542 27.251 49.954 1.00 25.59 88 ASP A O 1
ATOM 678 N N . THR A 1 89 ? -5.923 28.915 48.574 1.00 21.78 89 THR A N 1
ATOM 679 C CA . THR A 1 89 ? -7.171 28.813 47.822 1.00 20.92 89 THR A CA 1
ATOM 680 C C . THR A 1 89 ? -6.956 28.339 46.395 1.00 22.86 89 THR A C 1
ATOM 681 O O . THR A 1 89 ? -7.942 28.131 45.664 1.00 24.63 89 THR A O 1
ATOM 685 N N . LEU A 1 90 ? -5.704 28.092 46.007 1.00 21.24 90 LEU A N 1
ATOM 686 C CA . LEU A 1 90 ? -5.395 27.968 44.586 1.00 20.95 90 LEU A CA 1
ATOM 687 C C . LEU A 1 90 ? -6.043 26.731 43.970 1.00 22.87 90 LEU A C 1
ATOM 688 O O . LEU A 1 90 ? -6.671 26.817 42.903 1.00 20.90 90 LEU A O 1
ATOM 693 N N . ILE A 1 91 ? -5.912 25.571 44.619 1.00 20.89 91 ILE A N 1
ATOM 694 C CA . ILE A 1 91 ? -6.497 24.369 44.033 1.00 20.14 91 ILE A CA 1
ATOM 695 C C . ILE A 1 91 ? -8.002 24.545 43.877 1.00 23.79 91 ILE A C 1
ATOM 696 O O . ILE A 1 91 ? -8.579 24.159 42.846 1.00 24.03 91 ILE A O 1
ATOM 701 N N . GLN A 1 92 ? -8.650 25.203 44.853 1.00 19.98 92 GLN A N 1
ATOM 702 C CA . GLN A 1 92 ? -10.095 25.365 44.753 1.00 22.44 92 GLN A CA 1
ATOM 703 C C . GLN A 1 92 ? -10.427 26.213 43.542 1.00 23.72 92 GLN A C 1
ATOM 704 O O . GLN A 1 92 ? -11.305 25.856 42.740 1.00 26.21 92 GLN A O 1
ATOM 710 N N . GLU A 1 93 ? -9.655 27.286 43.341 1.00 22.05 93 GLU A N 1
ATOM 711 C CA . GLU A 1 93 ? -9.874 28.137 42.178 1.00 24.20 93 GLU A CA 1
ATOM 712 C C . GLU A 1 93 ? -9.683 27.345 40.899 1.00 27.27 93 GLU A C 1
ATOM 713 O O . GLU A 1 93 ? -10.458 27.491 39.944 1.00 25.52 93 GLU A O 1
ATOM 719 N N . MET A 1 94 ? -8.676 26.470 40.876 1.00 22.55 94 MET A N 1
ATOM 720 C CA . MET A 1 94 ? -8.442 25.690 39.672 1.00 22.54 94 MET A CA 1
ATOM 721 C C . MET A 1 94 ? -9.650 24.825 39.358 1.00 24.10 94 MET A C 1
ATOM 722 O O . MET A 1 94 ? -10.121 24.792 38.210 1.00 23.10 94 MET A O 1
ATOM 727 N N . PHE A 1 95 ? -10.207 24.166 40.382 1.00 20.95 95 PHE A N 1
ATOM 728 C CA . PHE A 1 95 ? -11.334 23.288 40.118 1.00 23.59 95 PHE A CA 1
ATOM 729 C C . PHE A 1 95 ? -12.573 24.096 39.782 1.00 26.54 95 PHE A C 1
ATOM 730 O O . PHE A 1 95 ? -13.442 23.595 39.055 1.00 27.36 95 PHE A O 1
ATOM 738 N N . GLN A 1 96 ? -12.635 25.357 40.233 1.00 26.47 96 GLN A N 1
ATOM 739 C CA . GLN A 1 96 ? -13.744 26.205 39.819 1.00 29.13 96 GLN A CA 1
ATOM 740 C C . GLN A 1 96 ? -13.560 26.682 38.390 1.00 28.84 96 GLN A C 1
ATOM 741 O O . GLN A 1 96 ? -14.548 26.816 37.653 1.00 32.45 96 GLN A O 1
ATOM 743 N N . ALA A 1 97 ? -12.314 26.910 37.959 1.00 27.75 97 ALA A N 1
ATOM 744 C CA . ALA A 1 97 ? -12.144 27.592 36.680 1.00 27.10 97 ALA A CA 1
ATOM 745 C C . ALA A 1 97 ? -12.185 26.628 35.507 1.00 29.74 97 ALA A C 1
ATOM 746 O O . ALA A 1 97 ? -12.657 26.998 34.422 1.00 28.60 97 ALA A O 1
ATOM 748 N N . ILE A 1 98 ? -11.702 25.406 35.702 1.00 25.50 98 ILE A N 1
ATOM 749 C CA . ILE A 1 98 ? -11.553 24.428 34.629 1.00 25.98 98 ILE A CA 1
ATOM 750 C C . ILE A 1 98 ? -12.113 23.096 35.108 1.00 25.13 98 ILE A C 1
ATOM 751 O O . ILE A 1 98 ? -11.736 22.628 36.195 1.00 24.62 98 ILE A O 1
ATOM 756 N N . PRO A 1 99 ? -12.995 22.444 34.354 1.00 24.33 99 PRO A N 1
ATOM 757 C CA . PRO A 1 99 ? -13.491 21.134 34.793 1.00 27.27 99 PRO A CA 1
ATOM 758 C C . PRO A 1 99 ? -12.364 20.109 34.808 1.00 25.81 99 PRO A C 1
ATOM 759 O O . PRO A 1 99 ? -11.542 20.050 33.891 1.00 25.80 99 PRO A O 1
ATOM 763 N N . ALA A 1 100 ? -12.328 19.298 35.858 1.00 23.58 100 ALA A N 1
ATOM 764 C CA . ALA A 1 100 ? -11.328 18.247 35.957 1.00 24.18 100 ALA A CA 1
ATOM 765 C C . ALA A 1 100 ? -11.925 16.904 35.554 1.00 26.75 100 ALA A C 1
ATOM 766 O O . ALA A 1 100 ? -13.107 16.643 35.790 1.00 29.04 100 ALA A O 1
ATOM 768 N N . ILE A 1 101 ? -11.099 16.067 34.920 1.00 24.20 101 ILE A N 1
ATOM 769 C CA . ILE A 1 101 ? -11.421 14.656 34.736 1.00 23.35 101 ILE A CA 1
ATOM 770 C C . ILE A 1 101 ? -10.683 13.767 35.728 1.00 24.83 101 ILE A C 1
ATOM 771 O O . ILE A 1 101 ? -11.041 12.587 35.870 1.00 28.38 101 ILE A O 1
ATOM 776 N N . ALA A 1 102 ? -9.690 14.297 36.439 1.00 23.50 102 ALA A N 1
ATOM 777 C CA . ALA A 1 102 ? -8.961 13.518 37.430 1.00 20.69 102 ALA A CA 1
ATOM 778 C C . ALA A 1 102 ? -8.302 14.485 38.400 1.00 21.85 102 ALA A C 1
ATOM 779 O O . ALA A 1 102 ? -8.241 15.691 38.159 1.00 20.73 102 ALA A O 1
ATOM 781 N N . TYR A 1 103 ? -7.809 13.934 39.506 1.00 21.46 103 TYR A N 1
ATOM 782 C CA . TYR A 1 103 ? -7.028 14.716 40.458 1.00 19.44 103 TYR A CA 1
ATOM 783 C C . TYR A 1 103 ? -5.945 13.794 41.003 1.00 16.52 103 TYR A C 1
ATOM 784 O O . TYR A 1 103 ? -5.992 12.581 40.803 1.00 17.33 103 TYR A O 1
ATOM 793 N N . GLY A 1 104 ? -4.971 14.369 41.708 1.00 19.18 104 GLY A N 1
ATOM 794 C CA . GLY A 1 104 ? -4.039 13.517 42.432 1.00 17.11 104 GLY A CA 1
ATOM 795 C C . GLY A 1 104 ? -3.345 14.270 43.552 1.00 17.01 104 GLY A C 1
ATOM 796 O O . GLY A 1 104 ? -3.595 15.452 43.790 1.00 17.47 104 GLY A O 1
ATOM 797 N N . ALA A 1 105 ? -2.450 13.568 44.249 1.00 15.61 105 ALA A N 1
ATOM 798 C CA . ALA A 1 105 ? -1.774 14.160 45.398 1.00 17.40 105 ALA A CA 1
ATOM 799 C C . ALA A 1 105 ? -0.433 13.466 45.605 1.00 15.64 105 ALA A C 1
ATOM 800 O O . ALA A 1 105 ? -0.272 12.277 45.298 1.00 16.78 105 ALA A O 1
ATOM 802 N N . ASP A 1 106 ? 0.534 14.245 46.098 1.00 14.95 106 ASP A N 1
ATOM 803 C CA . ASP A 1 106 ? 1.910 13.807 46.287 1.00 16.22 106 ASP A CA 1
ATOM 804 C C . ASP A 1 106 ? 2.308 14.040 47.736 1.00 14.24 106 ASP A C 1
ATOM 805 O O . ASP A 1 106 ? 1.936 15.057 48.330 1.00 15.80 106 ASP A O 1
ATOM 810 N N . PHE A 1 107 ? 3.036 13.083 48.314 1.00 13.15 107 PHE A N 1
ATOM 811 C CA . PHE A 1 107 ? 3.438 13.122 49.721 1.00 14.58 107 PHE A CA 1
ATOM 812 C C . PHE A 1 107 ? 4.931 12.883 49.841 1.00 15.52 107 PHE A C 1
ATOM 813 O O . PHE A 1 107 ? 5.456 11.944 49.242 1.00 16.28 107 PHE A O 1
ATOM 821 N N . ASP A 1 108 ? 5.605 13.713 50.639 1.00 15.90 108 ASP A N 1
ATOM 822 C CA . ASP A 1 108 ? 7.001 13.481 50.994 1.00 16.14 108 ASP A CA 1
ATOM 823 C C . ASP A 1 108 ? 7.009 12.716 52.310 1.00 14.32 108 ASP A C 1
ATOM 824 O O . ASP A 1 108 ? 6.394 13.158 53.278 1.00 18.39 108 ASP A O 1
ATOM 826 N N . ILE A 1 109 ? 7.640 11.535 52.332 1.00 15.71 109 ILE A N 1
ATOM 827 C CA . ILE A 1 109 ? 7.480 10.665 53.497 1.00 16.80 109 ILE A CA 1
ATOM 828 C C . ILE A 1 109 ? 8.255 11.184 54.693 1.00 18.11 109 ILE A C 1
ATOM 829 O O . ILE A 1 109 ? 8.190 10.583 55.774 1.00 18.16 109 ILE A O 1
ATOM 834 N N . ASN A 1 110 ? 8.972 12.293 54.547 1.00 16.55 110 ASN A N 1
ATOM 835 C CA . ASN A 1 110 ? 9.578 12.950 55.700 1.00 20.48 110 ASN A CA 1
ATOM 836 C C . ASN A 1 110 ? 8.791 14.179 56.144 1.00 19.62 110 ASN A C 1
ATOM 837 O O . ASN A 1 110 ? 9.219 14.871 57.075 1.00 23.38 110 ASN A O 1
ATOM 842 N N . TYR A 1 111 ? 7.642 14.461 55.522 1.00 18.79 111 TYR A N 1
ATOM 843 C CA . TYR A 1 111 ? 6.983 15.740 55.757 1.00 19.92 111 TYR A CA 1
ATOM 844 C C . TYR A 1 111 ? 5.468 15.605 55.827 1.00 19.20 111 TYR A C 1
ATOM 845 O O . TYR A 1 111 ? 4.851 15.999 56.821 1.00 22.25 111 TYR A O 1
ATOM 854 N N . GLY A 1 112 ? 4.865 15.072 54.768 1.00 17.16 112 GLY A N 1
ATOM 855 C CA . GLY A 1 112 ? 3.426 14.967 54.663 1.00 14.03 112 GLY A CA 1
ATOM 856 C C . GLY A 1 112 ? 2.961 15.306 53.264 1.00 15.60 112 GLY A C 1
ATOM 857 O O . GLY A 1 112 ? 3.698 15.102 52.298 1.00 17.83 112 GLY A O 1
ATOM 858 N N . LEU A 1 113 ? 1.748 15.824 53.139 1.00 16.39 113 LEU A N 1
ATOM 859 C CA . LEU A 1 113 ? 1.254 16.229 51.826 1.00 16.25 113 LEU A CA 1
ATOM 860 C C . LEU A 1 113 ? 2.058 17.407 51.301 1.00 16.38 113 LEU A C 1
ATOM 861 O O . LEU A 1 113 ? 2.225 18.405 52.004 1.00 19.54 113 LEU A O 1
ATOM 866 N N . VAL A 1 114 ? 2.504 17.324 50.039 1.00 15.06 114 VAL A N 1
ATOM 867 C CA . VAL A 1 114 ? 3.235 18.439 49.452 1.00 15.05 114 VAL A CA 1
ATOM 868 C C . VAL A 1 114 ? 2.541 19.027 48.227 1.00 15.32 114 VAL A C 1
ATOM 869 O O . VAL A 1 114 ? 2.600 20.239 48.023 1.00 16.66 114 VAL A O 1
ATOM 873 N N . LYS A 1 115 ? 1.873 18.208 47.411 1.00 16.71 115 LYS A N 1
ATOM 874 C CA . LYS A 1 115 ? 1.246 18.734 46.200 1.00 16.81 115 LYS A CA 1
ATOM 875 C C . LYS A 1 115 ? -0.134 18.140 46.002 1.00 14.01 115 LYS A C 1
ATOM 876 O O . LYS A 1 115 ? -0.393 16.993 46.373 1.00 16.64 115 LYS A O 1
ATOM 882 N N . ILE A 1 116 ? -1.010 18.920 45.362 1.00 15.02 116 ILE A N 1
ATOM 883 C CA . ILE A 1 116 ? -2.257 18.393 44.818 1.00 14.93 116 ILE A CA 1
ATOM 884 C C . ILE A 1 116 ? -2.314 18.811 43.355 1.00 14.04 116 ILE A C 1
ATOM 885 O O . ILE A 1 116 ? -1.863 19.905 42.999 1.00 16.54 116 ILE A O 1
ATOM 890 N N . TRP A 1 117 ? -2.833 17.947 42.493 1.00 16.49 117 TRP A N 1
ATOM 891 C CA . TRP A 1 117 ? -2.966 18.403 41.116 1.00 16.57 117 TRP A CA 1
ATOM 892 C C . TRP A 1 117 ? -4.365 18.217 40.569 1.00 17.53 117 TRP A C 1
ATOM 893 O O . TRP A 1 117 ? -5.188 17.448 41.071 1.00 17.69 117 TRP A O 1
ATOM 904 N N . HIS A 1 118 ? -4.572 18.981 39.503 1.00 17.03 118 HIS A N 1
ATOM 905 C CA . HIS A 1 118 ? -5.809 19.120 38.753 1.00 21.68 118 HIS A CA 1
ATOM 906 C C . HIS A 1 118 ? -5.519 18.605 37.356 1.00 17.37 118 HIS A C 1
ATOM 907 O O . HIS A 1 118 ? -4.580 19.076 36.702 1.00 16.98 118 HIS A O 1
ATOM 914 N N . LEU A 1 119 ? -6.323 17.648 36.895 1.00 18.62 119 LEU A N 1
ATOM 915 C CA . LEU A 1 119 ? -6.176 17.077 35.558 1.00 22.47 119 LEU A CA 1
ATOM 916 C C . LEU A 1 119 ? -7.422 17.350 34.728 1.00 21.39 119 LEU A C 1
ATOM 917 O O . LEU A 1 119 ? -8.440 16.652 34.891 1.00 23.73 119 LEU A O 1
ATOM 922 N N . PRO A 1 120 ? -7.397 18.331 33.835 1.00 23.78 120 PRO A N 1
ATOM 923 C CA . PRO A 1 120 ? -8.526 18.557 32.932 1.00 23.41 120 PRO A CA 1
ATOM 924 C C . PRO A 1 120 ? -8.353 17.748 31.653 1.00 22.51 120 PRO A C 1
ATOM 925 O O . PRO A 1 120 ? -7.322 17.118 31.419 1.00 26.12 120 PRO A O 1
ATOM 929 N N . LYS A 1 121 ? -9.389 17.776 30.818 1.00 25.48 121 LYS A N 1
ATOM 930 C CA . LYS A 1 121 ? -9.150 17.471 29.417 1.00 27.89 121 LYS A CA 1
ATOM 931 C C . LYS A 1 121 ? -8.162 18.503 28.892 1.00 27.05 121 LYS A C 1
ATOM 932 O O . LYS A 1 121 ? -8.039 19.596 29.452 1.00 29.39 121 LYS A O 1
ATOM 934 N N . ILE A 1 122 ? -7.404 18.144 27.851 1.00 25.49 122 ILE A N 1
ATOM 935 C CA . ILE A 1 122 ? -6.469 19.115 27.286 1.00 26.04 122 ILE A CA 1
ATOM 936 C C . ILE A 1 122 ? -7.239 20.362 26.873 1.00 29.15 122 ILE A C 1
ATOM 937 O O . ILE A 1 122 ? -8.234 20.278 26.145 1.00 28.80 122 ILE A O 1
ATOM 942 N N . VAL A 1 123 ? -6.805 21.521 27.365 1.00 24.66 123 VAL A N 1
ATOM 943 C CA . VAL A 1 123 ? -7.511 22.781 27.126 1.00 25.36 123 VAL A CA 1
ATOM 944 C C . VAL A 1 123 ? -6.503 23.838 26.703 1.00 25.95 123 VAL A C 1
ATOM 945 O O . VAL A 1 123 ? -5.300 23.715 26.967 1.00 24.29 123 VAL A O 1
ATOM 949 N N . PRO A 1 124 ? -6.963 24.889 26.024 1.00 24.80 124 PRO A N 1
ATOM 950 C CA . PRO A 1 124 ? -6.066 26.006 25.717 1.00 26.05 124 PRO A CA 1
ATOM 951 C C . PRO A 1 124 ? -5.547 26.638 26.998 1.00 23.98 124 PRO A C 1
ATOM 952 O O . PRO A 1 124 ? -6.282 26.793 27.976 1.00 26.86 124 PRO A O 1
ATOM 956 N N . VAL A 1 125 ? -4.261 26.994 26.985 1.00 21.75 125 VAL A N 1
ATOM 957 C CA . VAL A 1 125 ? -3.607 27.532 28.172 1.00 26.21 125 VAL A CA 1
ATOM 958 C C . VAL A 1 125 ? -4.271 28.813 28.661 1.00 28.58 125 VAL A C 1
ATOM 959 O O . VAL A 1 125 ? -4.182 29.139 29.850 1.00 26.03 125 VAL A O 1
ATOM 963 N N . GLU A 1 126 ? -4.966 29.539 27.778 1.00 28.02 126 GLU A N 1
ATOM 964 C CA . GLU A 1 126 ? -5.629 30.768 28.202 1.00 30.93 126 GLU A CA 1
ATOM 965 C C . GLU A 1 126 ? -6.661 30.510 29.293 1.00 28.32 126 GLU A C 1
ATOM 966 O O . GLU A 1 126 ? -6.924 31.394 30.117 1.00 30.94 126 GLU A O 1
ATOM 972 N N . GLU A 1 127 ? -7.253 29.312 29.322 1.00 28.77 127 GLU A N 1
ATOM 973 C CA . GLU A 1 127 ? -8.232 29.013 30.357 1.00 28.21 127 GLU A CA 1
ATOM 974 C C . GLU A 1 127 ? -7.623 29.103 31.746 1.00 28.81 127 GLU A C 1
ATOM 975 O O . GLU A 1 127 ? -8.355 29.316 32.719 1.00 35.81 127 GLU A O 1
ATOM 977 N N . ALA A 1 128 ? -6.300 28.956 31.862 1.00 25.87 128 ALA A N 1
ATOM 978 C CA . ALA A 1 128 ? -5.665 29.078 33.170 1.00 31.21 128 ALA A CA 1
ATOM 979 C C . ALA A 1 128 ? -5.484 30.531 33.596 1.00 33.11 128 ALA A C 1
ATOM 980 O O . ALA A 1 128 ? -5.432 30.809 34.800 1.00 28.43 128 ALA A O 1
ATOM 982 N N . PHE A 1 129 ? -5.404 31.473 32.647 1.00 31.95 129 PHE A N 1
ATOM 983 C CA . PHE A 1 129 ? -5.014 32.835 33.014 1.00 35.88 129 PHE A CA 1
ATOM 984 C C . PHE A 1 129 ? -6.047 33.533 33.888 1.00 37.63 129 PHE A C 1
ATOM 985 O O . PHE A 1 129 ? -5.719 34.543 34.519 1.00 39.62 129 PHE A O 1
ATOM 993 N N . LYS A 1 130 ? -7.275 33.019 33.948 1.00 35.47 130 LYS A N 1
ATOM 994 C CA . LYS A 1 130 ? -8.335 33.628 34.742 1.00 36.84 130 LYS A CA 1
ATOM 995 C C . LYS A 1 130 ? -8.322 33.193 36.202 1.00 41.14 130 LYS A C 1
ATOM 996 O O . LYS A 1 130 ? -9.198 33.620 36.963 1.00 41.39 130 LYS A O 1
ATOM 998 N N . ILE A 1 131 ? -7.371 32.360 36.614 1.00 30.99 131 ILE A N 1
ATOM 999 C CA . ILE A 1 131 ? -7.320 31.887 37.996 1.00 32.56 131 ILE A CA 1
ATOM 1000 C C . ILE A 1 131 ? -6.711 32.985 38.864 1.00 33.23 131 ILE A C 1
ATOM 1001 O O . ILE A 1 131 ? -5.555 33.375 38.648 1.00 32.85 131 ILE A O 1
ATOM 1006 N N . PRO A 1 132 ? -7.443 33.487 39.866 1.00 32.99 132 PRO A N 1
ATOM 1007 C CA . PRO A 1 132 ? -7.024 34.735 40.538 1.00 36.61 132 PRO A CA 1
ATOM 1008 C C . PRO A 1 132 ? -5.688 34.665 41.257 1.00 35.71 132 PRO A C 1
ATOM 1009 O O . PRO A 1 132 ? -4.914 35.627 41.187 1.00 35.94 132 PRO A O 1
ATOM 1013 N N . SER A 1 133 ? -5.390 33.579 41.966 1.00 30.26 133 SER A N 1
ATOM 1014 C CA . SER A 1 133 ? -4.236 33.580 42.854 1.00 27.00 133 SER A CA 1
ATOM 1015 C C . SER A 1 133 ? -2.999 32.929 42.245 1.00 25.25 133 SER A C 1
ATOM 1016 O O . SER A 1 133 ? -2.038 32.663 42.972 1.00 26.33 133 SER A O 1
ATOM 1019 N N . LEU A 1 134 ? -2.981 32.695 40.932 1.00 25.34 134 LEU A N 1
ATOM 1020 C CA . LEU A 1 134 ? -1.743 32.297 40.276 1.00 23.60 134 LEU A CA 1
ATOM 1021 C C . LEU A 1 134 ? -0.663 33.364 40.476 1.00 22.84 134 LEU A C 1
ATOM 1022 O O . LEU A 1 134 ? -0.969 34.558 40.561 1.00 28.44 134 LEU A O 1
ATOM 1027 N N . PRO A 1 135 ? 0.609 32.964 40.566 1.00 24.56 135 PRO A N 1
ATOM 1028 C CA . PRO A 1 135 ? 1.697 33.954 40.576 1.00 24.60 135 PRO A CA 1
ATOM 1029 C C . PRO A 1 135 ? 1.590 34.873 39.369 1.00 23.96 135 PRO A C 1
ATOM 1030 O O . PRO A 1 135 ? 1.201 34.449 38.282 1.00 26.94 135 PRO A O 1
ATOM 1034 N N . LYS A 1 136 ? 1.950 36.146 39.562 1.00 24.65 136 LYS A N 1
ATOM 1035 C CA . LYS A 1 136 ? 1.892 37.105 38.456 1.00 25.14 136 LYS A CA 1
ATOM 1036 C C . LYS A 1 136 ? 2.770 36.672 37.280 1.00 26.45 136 LYS A C 1
ATOM 1037 O O . LYS A 1 136 ? 2.486 37.014 36.114 1.00 25.80 136 LYS A O 1
ATOM 1039 N N . SER A 1 137 ? 3.830 35.915 37.569 1.00 22.20 137 SER A N 1
ATOM 1040 C CA . SER A 1 137 ? 4.769 35.487 36.539 1.00 24.05 137 SER A CA 1
ATOM 1041 C C . SER A 1 137 ? 4.099 34.624 35.471 1.00 23.98 137 SER A C 1
ATOM 1042 O O . SER A 1 137 ? 4.589 34.552 34.335 1.00 24.22 137 SER A O 1
ATOM 1045 N N . VAL A 1 138 ? 2.998 33.949 35.810 1.00 23.95 138 VAL A N 1
ATOM 1046 C CA . VAL A 1 138 ? 2.345 33.096 34.814 1.00 21.47 138 VAL A CA 1
ATOM 1047 C C . VAL A 1 138 ? 1.806 33.945 33.669 1.00 26.55 138 VAL A C 1
ATOM 1048 O O . VAL A 1 138 ? 2.154 33.734 32.499 1.00 25.09 138 VAL A O 1
ATOM 1052 N N . ASN A 1 139 ? 0.947 34.918 33.991 1.00 26.33 139 ASN A N 1
ATOM 1053 C CA . ASN A 1 139 ? 0.417 35.796 32.951 1.00 30.04 139 ASN A CA 1
ATOM 1054 C C . ASN A 1 139 ? 1.531 36.576 32.276 1.00 29.86 139 ASN A C 1
ATOM 1055 O O . ASN A 1 139 ? 1.442 36.878 31.077 1.00 29.18 139 ASN A O 1
ATOM 1060 N N . ALA A 1 140 ? 2.591 36.899 33.014 1.00 26.49 140 ALA A N 1
ATOM 1061 C CA . ALA A 1 140 ? 3.706 37.587 32.380 1.00 24.10 140 ALA A CA 1
ATOM 1062 C C . ALA A 1 140 ? 4.462 36.710 31.384 1.00 25.40 140 ALA A C 1
ATOM 1063 O O . ALA A 1 140 ? 5.271 37.239 30.610 1.00 28.01 140 ALA A O 1
ATOM 1065 N N . HIS A 1 141 ? 4.215 35.396 31.351 1.00 23.23 141 HIS A N 1
ATOM 1066 C CA . HIS A 1 141 ? 4.909 34.539 30.393 1.00 21.76 141 HIS A CA 1
ATOM 1067 C C . HIS A 1 141 ? 4.063 34.132 29.184 1.00 23.05 141 HIS A C 1
ATOM 1068 O O . HIS A 1 141 ? 4.411 33.160 28.503 1.00 24.97 141 HIS A O 1
ATOM 1075 N N . ILE A 1 142 ? 3.001 34.878 28.871 1.00 22.83 142 ILE A N 1
ATOM 1076 C CA . ILE A 1 142 ? 2.149 34.534 27.727 1.00 27.38 142 ILE A CA 1
ATOM 1077 C C . ILE A 1 142 ? 2.970 34.411 26.443 1.00 24.20 142 ILE A C 1
ATOM 1078 O O . ILE A 1 142 ? 2.809 33.456 25.665 1.00 24.86 142 ILE A O 1
ATOM 1083 N N . ASP A 1 143 ? 3.866 35.370 26.194 1.00 25.39 143 ASP A N 1
ATOM 1084 C CA . ASP A 1 143 ? 4.630 35.318 24.948 1.00 28.78 143 ASP A CA 1
ATOM 1085 C C . ASP A 1 143 ? 5.609 34.153 24.942 1.00 30.51 143 ASP A C 1
ATOM 1086 O O . ASP A 1 143 ? 5.853 33.553 23.886 1.00 26.06 143 ASP A O 1
ATOM 1091 N N . PHE A 1 144 ? 6.166 33.818 26.112 1.00 23.45 144 PHE A N 1
ATOM 1092 C CA . PHE A 1 144 ? 7.025 32.646 26.228 1.00 23.44 144 PHE A CA 1
ATOM 1093 C C . PHE A 1 144 ? 6.262 31.376 25.868 1.00 18.51 144 PHE A C 1
ATOM 1094 O O . PHE A 1 144 ? 6.774 30.523 25.137 1.00 21.76 144 PHE A O 1
ATOM 1102 N N . PHE A 1 145 ? 5.046 31.220 26.402 1.00 21.39 145 PHE A N 1
ATOM 1103 C CA . PHE A 1 145 ? 4.252 30.032 26.103 1.00 20.64 145 PHE A CA 1
ATOM 1104 C C . PHE A 1 145 ? 3.983 29.944 24.612 1.00 20.41 145 PHE A C 1
ATOM 1105 O O . PHE A 1 145 ? 4.153 28.884 24.002 1.00 22.24 145 PHE A O 1
ATOM 1113 N N . LYS A 1 146 ? 3.556 31.061 24.013 1.00 21.53 146 LYS A N 1
ATOM 1114 C CA . LYS A 1 146 ? 3.285 31.066 22.576 1.00 22.73 146 LYS A CA 1
ATOM 1115 C C . LYS A 1 146 ? 4.522 30.663 21.783 1.00 25.52 146 LYS A C 1
ATOM 1116 O O . LYS A 1 146 ? 4.444 29.828 20.870 1.00 27.21 146 LYS A O 1
ATOM 1118 N N . LYS A 1 147 ? 5.678 31.232 22.136 1.00 23.45 147 LYS A N 1
ATOM 1119 C CA . LYS A 1 147 ? 6.904 31.013 21.372 1.00 23.14 147 LYS A CA 1
ATOM 1120 C C . LYS A 1 147 ? 7.346 29.555 21.397 1.00 26.51 147 LYS A C 1
ATOM 1121 O O . LYS A 1 147 ? 7.878 29.044 20.406 1.00 26.61 147 LYS A O 1
ATOM 1127 N N . TYR A 1 148 ? 7.160 28.868 22.523 1.00 23.19 148 TYR A N 1
ATOM 1128 C CA . TYR A 1 148 ? 7.621 27.496 22.644 1.00 21.62 148 TYR A CA 1
ATOM 1129 C C . TYR A 1 148 ? 6.491 26.481 22.509 1.00 23.02 148 TYR A C 1
ATOM 1130 O O . TYR A 1 148 ? 6.647 25.338 22.943 1.00 23.83 148 TYR A O 1
ATOM 1139 N N . HIS A 1 149 ? 5.363 26.875 21.908 1.00 22.21 149 HIS A N 1
ATOM 1140 C CA . HIS A 1 149 ? 4.271 25.959 21.569 1.00 22.39 149 HIS A CA 1
ATOM 1141 C C . HIS A 1 149 ? 3.720 25.264 22.807 1.00 23.22 149 HIS A C 1
ATOM 1142 O O . HIS A 1 149 ? 3.381 24.075 22.789 1.00 21.00 149 HIS A O 1
ATOM 1149 N N . LEU A 1 150 ? 3.622 26.032 23.887 1.00 21.40 150 LEU A N 1
ATOM 1150 C CA . LEU A 1 150 ? 2.995 25.580 25.117 1.00 21.53 150 LEU A CA 1
ATOM 1151 C C . LEU A 1 150 ? 1.583 26.161 25.128 1.00 20.86 150 LEU A C 1
ATOM 1152 O O . LEU A 1 150 ? 1.275 27.127 25.825 1.00 22.85 150 LEU A O 1
ATOM 1157 N N . ASP A 1 151 ? 0.714 25.557 24.318 1.00 20.39 151 ASP A N 1
ATOM 1158 C CA . ASP A 1 151 ? -0.652 26.022 24.162 1.00 23.61 151 ASP A CA 1
ATOM 1159 C C . ASP A 1 151 ? -1.682 25.021 24.641 1.00 20.88 151 ASP A C 1
ATOM 1160 O O . ASP A 1 151 ? -2.842 25.398 24.830 1.00 24.26 151 ASP A O 1
ATOM 1165 N N . ALA A 1 152 ? -1.289 23.772 24.874 1.00 20.41 152 ALA A N 1
ATOM 1166 C CA . ALA A 1 152 ? -2.202 22.688 25.203 1.00 16.25 152 ALA A CA 1
ATOM 1167 C C . ALA A 1 152 ? -1.928 22.311 26.655 1.00 19.56 152 ALA A C 1
ATOM 1168 O O . ALA A 1 152 ? -1.064 21.483 26.946 1.00 18.91 152 ALA A O 1
ATOM 1170 N N . LEU A 1 153 ? -2.675 22.934 27.550 1.00 18.39 153 LEU A N 1
ATOM 1171 C CA . LEU A 1 153 ? -2.526 22.688 28.978 1.00 17.67 153 LEU A CA 1
ATOM 1172 C C . LEU A 1 153 ? -3.168 21.359 29.356 1.00 19.67 153 LEU A C 1
ATOM 1173 O O . LEU A 1 153 ? -4.346 21.120 29.079 1.00 21.53 153 LEU A O 1
ATOM 1178 N N . CYS A 1 154 ? -2.404 20.497 30.030 1.00 17.65 154 CYS A N 1
ATOM 1179 C CA . CYS A 1 154 ? -2.905 19.181 30.374 1.00 18.06 154 CYS A CA 1
ATOM 1180 C C . CYS A 1 154 ? -2.868 18.896 31.862 1.00 19.12 154 CYS A C 1
ATOM 1181 O O . CYS A 1 154 ? -3.401 17.856 32.280 1.00 21.12 154 CYS A O 1
ATOM 1184 N N . ALA A 1 155 ? -2.280 19.779 32.670 1.00 18.68 155 ALA A N 1
ATOM 1185 C CA . ALA A 1 155 ? -2.441 19.622 34.123 1.00 18.05 155 ALA A CA 1
ATOM 1186 C C . ALA A 1 155 ? -2.022 20.904 34.825 1.00 16.01 155 ALA A C 1
ATOM 1187 O O . ALA A 1 155 ? -1.322 21.739 34.251 1.00 15.67 155 ALA A O 1
ATOM 1189 N N . LEU A 1 156 ? -2.405 21.012 36.108 1.00 16.02 156 LEU A N 1
ATOM 1190 C CA . LEU A 1 156 ? -1.953 22.092 36.985 1.00 14.65 156 LEU A CA 1
ATOM 1191 C C . LEU A 1 156 ? -1.643 21.507 38.351 1.00 16.07 156 LEU A C 1
ATOM 1192 O O . LEU A 1 156 ? -2.389 20.659 38.831 1.00 17.40 156 LEU A O 1
ATOM 1197 N N . THR A 1 157 ? -0.564 21.963 38.992 1.00 14.53 157 THR A N 1
ATOM 1198 C CA . THR A 1 157 ? -0.224 21.455 40.322 1.00 15.00 157 THR A CA 1
ATOM 1199 C C . THR A 1 157 ? -0.016 22.620 41.276 1.00 16.70 157 THR A C 1
ATOM 1200 O O . THR A 1 157 ? 0.521 23.660 40.882 1.00 17.70 157 THR A O 1
ATOM 1204 N N . VAL A 1 158 ? -0.425 22.425 42.533 1.00 15.28 158 VAL A N 1
ATOM 1205 C CA . VAL A 1 158 ? -0.130 23.341 43.635 1.00 13.54 158 VAL A CA 1
ATOM 1206 C C . VAL A 1 158 ? 0.830 22.634 44.586 1.00 15.79 158 VAL A C 1
ATOM 1207 O O . VAL A 1 158 ? 0.523 21.537 45.084 1.00 15.45 158 VAL A O 1
ATOM 1211 N N . ASP A 1 159 ? 1.995 23.263 44.832 1.00 15.80 159 ASP A N 1
ATOM 1212 C CA . ASP A 1 159 ? 3.003 22.750 45.766 1.00 16.73 159 ASP A CA 1
ATOM 1213 C C . ASP A 1 159 ? 2.945 23.605 47.022 1.00 16.30 159 ASP A C 1
ATOM 1214 O O . ASP A 1 159 ? 3.473 24.726 47.060 1.00 15.90 159 ASP A O 1
ATOM 1219 N N . TYR A 1 160 ? 2.290 23.048 48.046 1.00 15.20 160 TYR A N 1
ATOM 1220 C CA . TYR A 1 160 ? 2.077 23.743 49.309 1.00 16.18 160 TYR A CA 1
ATOM 1221 C C . TYR A 1 160 ? 3.366 23.895 50.092 1.00 20.31 160 TYR A C 1
ATOM 1222 O O . TYR A 1 160 ? 3.532 24.880 50.822 1.00 19.77 160 TYR A O 1
ATOM 1231 N N . ARG A 1 161 ? 4.276 22.928 49.975 1.00 16.41 161 ARG A N 1
ATOM 1232 C CA . ARG A 1 161 ? 5.518 23.021 50.736 1.00 17.26 161 ARG A CA 1
ATOM 1233 C C . ARG A 1 161 ? 6.495 23.991 50.085 1.00 19.09 161 ARG A C 1
ATOM 1234 O O . ARG A 1 161 ? 7.108 24.817 50.775 1.00 19.01 161 ARG A O 1
ATOM 1242 N N . ASN A 1 162 ? 6.643 23.908 48.764 1.00 16.50 162 ASN A N 1
ATOM 1243 C CA . ASN A 1 162 ? 7.596 24.731 48.028 1.00 18.00 162 ASN A CA 1
ATOM 1244 C C . ASN A 1 162 ? 7.038 26.115 47.710 1.00 16.71 162 ASN A C 1
ATOM 1245 O O . ASN A 1 162 ? 7.810 26.990 47.306 1.00 15.85 162 ASN A O 1
ATOM 1250 N N . LYS A 1 163 ? 5.735 26.325 47.923 1.00 15.57 163 LYS A N 1
ATOM 1251 C CA . LYS A 1 163 ? 5.042 27.562 47.566 1.00 16.02 163 LYS A CA 1
ATOM 1252 C C . LYS A 1 163 ? 5.272 27.863 46.090 1.00 16.73 163 LYS A C 1
ATOM 1253 O O . LYS A 1 163 ? 5.818 28.907 45.699 1.00 17.69 163 LYS A O 1
ATOM 1259 N N . SER A 1 164 ? 4.847 26.907 45.263 1.00 15.30 164 SER A N 1
ATOM 1260 C CA . SER A 1 164 ? 5.007 27.078 43.824 1.00 14.50 164 SER A CA 1
ATOM 1261 C C . SER A 1 164 ? 3.852 26.382 43.116 1.00 13.55 164 SER A C 1
ATOM 1262 O O . SER A 1 164 ? 3.044 25.696 43.732 1.00 16.53 164 SER A O 1
ATOM 1265 N N . THR A 1 165 ? 3.743 26.621 41.815 1.00 16.32 165 THR A N 1
ATOM 1266 C CA . THR A 1 165 ? 2.695 25.990 41.029 1.00 16.57 165 THR A CA 1
ATOM 1267 C C . THR A 1 165 ? 3.290 25.584 39.689 1.00 15.78 165 THR A C 1
ATOM 1268 O O . THR A 1 165 ? 4.175 26.274 39.168 1.00 17.35 165 THR A O 1
ATOM 1272 N N . ASN A 1 166 ? 2.844 24.455 39.151 1.00 15.80 166 ASN A N 1
ATOM 1273 C CA . ASN A 1 166 ? 3.323 24.001 37.845 1.00 16.37 166 ASN A CA 1
ATOM 1274 C C . ASN A 1 166 ? 2.182 24.016 36.848 1.00 14.40 166 ASN A C 1
ATOM 1275 O O . ASN A 1 166 ? 1.052 23.627 37.167 1.00 16.02 166 ASN A O 1
ATOM 1280 N N . LEU A 1 167 ? 2.491 24.463 35.636 1.00 14.65 167 LEU A N 1
ATOM 1281 C CA . LEU A 1 167 ? 1.624 24.239 34.491 1.00 17.29 167 LEU A CA 1
ATOM 1282 C C . LEU A 1 167 ? 2.226 23.134 33.633 1.00 14.96 167 LEU A C 1
ATOM 1283 O O . LEU A 1 167 ? 3.438 23.116 33.394 1.00 15.01 167 LEU A O 1
ATOM 1288 N N . TYR A 1 168 ? 1.373 22.221 33.160 1.00 15.58 168 TYR A N 1
ATOM 1289 C CA . TYR A 1 168 ? 1.795 21.087 32.342 1.00 15.99 168 TYR A CA 1
ATOM 1290 C C . TYR A 1 168 ? 1.168 21.152 30.958 1.00 16.83 168 TYR A C 1
ATOM 1291 O O . TYR A 1 168 ? -0.051 21.358 30.822 1.00 19.49 168 TYR A O 1
ATOM 1300 N N . PHE A 1 169 ? 2.005 20.861 29.964 1.00 17.52 169 PHE A N 1
ATOM 1301 C CA . PHE A 1 169 ? 1.672 20.991 28.548 1.00 17.24 169 PHE A CA 1
ATOM 1302 C C . PHE A 1 169 ? 1.896 19.684 27.805 1.00 18.03 169 PHE A C 1
ATOM 1303 O O . PHE A 1 169 ? 2.910 19.000 27.999 1.00 17.12 169 PHE A O 1
ATOM 1311 N N . ASP A 1 170 ? 0.959 19.377 26.909 1.00 18.92 170 ASP A N 1
ATOM 1312 C CA . ASP A 1 170 ? 1.105 18.273 25.971 1.00 21.48 170 ASP A CA 1
ATOM 1313 C C . ASP A 1 170 ? 2.072 18.706 24.876 1.00 20.50 170 ASP A C 1
ATOM 1314 O O . ASP A 1 170 ? 1.832 19.712 24.202 1.00 20.57 170 ASP A O 1
ATOM 1319 N N . ALA A 1 171 ? 3.186 17.989 24.731 1.00 18.82 171 ALA A N 1
ATOM 1320 C CA . ALA A 1 171 ? 4.265 18.424 23.843 1.00 18.82 171 ALA A CA 1
ATOM 1321 C C . ALA A 1 171 ? 4.031 17.834 22.453 1.00 20.96 171 ALA A C 1
ATOM 1322 O O . ALA A 1 171 ? 4.725 16.930 21.994 1.00 19.95 171 ALA A O 1
ATOM 1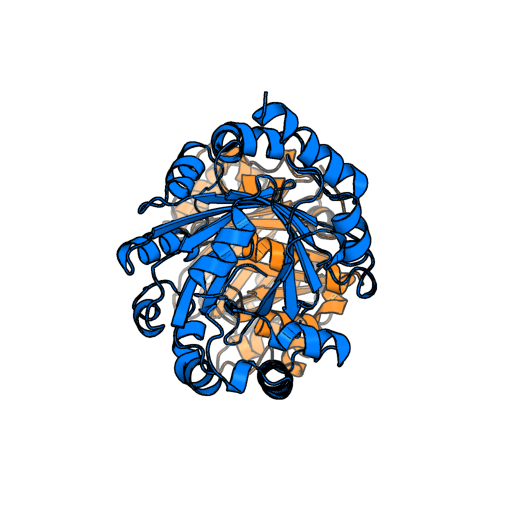324 N N . HIS A 1 172 ? 3.021 18.389 21.794 1.00 20.68 172 HIS A N 1
ATOM 1325 C CA . HIS A 1 172 ? 2.481 17.853 20.545 1.00 19.93 172 HIS A CA 1
ATOM 1326 C C . HIS A 1 172 ? 3.105 18.456 19.292 1.00 24.99 172 HIS A C 1
ATOM 1327 O O . HIS A 1 172 ? 2.906 17.907 18.199 1.00 23.50 172 HIS A O 1
ATOM 1334 N N . HIS A 1 173 ? 3.834 19.549 19.411 1.00 20.55 173 HIS A N 1
ATOM 1335 C CA . HIS A 1 173 ? 4.206 20.317 18.222 1.00 22.83 173 HIS A CA 1
ATOM 1336 C C . HIS A 1 173 ? 5.426 19.708 17.525 1.00 21.63 173 HIS A C 1
ATOM 1337 O O . HIS A 1 173 ? 6.335 19.199 18.179 1.00 22.37 173 HIS A O 1
ATOM 1344 N N . PRO A 1 174 ? 5.479 19.758 16.190 1.00 22.21 174 PRO A N 1
ATOM 1345 C CA . PRO A 1 174 ? 6.634 19.185 15.483 1.00 21.24 174 PRO A CA 1
ATOM 1346 C C . PRO A 1 174 ? 7.974 19.745 15.926 1.00 22.92 174 PRO A C 1
ATOM 1347 O O . PRO A 1 174 ? 8.972 19.010 15.919 1.00 24.09 174 PRO A O 1
ATOM 1351 N N . GLU A 1 175 ? 8.037 21.027 16.305 1.00 23.12 175 GLU A N 1
ATOM 1352 C CA . GLU A 1 175 ? 9.297 21.581 16.789 1.00 22.11 175 GLU A CA 1
ATOM 1353 C C . GLU A 1 175 ? 9.770 20.857 18.044 1.00 23.36 175 GLU A C 1
ATOM 1354 O O . GLU A 1 175 ? 10.976 20.723 18.264 1.00 23.26 175 GLU A O 1
ATOM 1356 N N . GLN A 1 176 ? 8.841 20.342 18.840 1.00 20.75 176 GLN A N 1
ATOM 1357 C CA . GLN A 1 176 ? 9.199 19.623 20.062 1.00 21.01 176 GLN A CA 1
ATOM 1358 C C . GLN A 1 176 ? 9.722 18.211 19.790 1.00 24.81 176 GLN A C 1
ATOM 1359 O O . GLN A 1 176 ? 10.049 17.491 20.747 1.00 24.43 176 GLN A O 1
ATOM 1365 N N . ARG A 1 177 ? 9.826 17.805 18.519 1.00 24.68 177 ARG A N 1
ATOM 1366 C CA . ARG A 1 177 ? 10.503 16.572 18.139 1.00 23.87 177 ARG A CA 1
ATOM 1367 C C . ARG A 1 177 ? 11.970 16.783 17.761 1.00 27.68 177 ARG A C 1
ATOM 1368 O O . ARG A 1 177 ? 12.644 15.810 17.408 1.00 29.03 177 ARG A O 1
ATOM 1376 N N . THR A 1 178 ? 12.485 18.011 17.832 1.00 24.35 178 THR A N 1
ATOM 1377 C CA . THR A 1 178 ? 13.883 18.306 17.540 1.00 29.15 178 THR A CA 1
ATOM 1378 C C . THR A 1 178 ? 14.654 18.623 18.819 1.00 30.12 178 THR A C 1
ATOM 1379 O O . THR A 1 178 ? 14.102 19.196 19.763 1.00 29.20 178 THR A O 1
ATOM 1383 N N . THR A 1 179 ? 15.945 18.255 18.843 1.00 29.07 179 THR A N 1
ATOM 1384 C CA . THR A 1 179 ? 16.779 18.563 20.010 1.00 30.92 179 THR A CA 1
ATOM 1385 C C . THR A 1 179 ? 16.973 20.068 20.180 1.00 30.81 179 THR A C 1
ATOM 1386 O O . THR A 1 179 ? 17.137 20.565 21.311 1.00 29.36 179 THR A O 1
ATOM 1390 N N . GLN A 1 180 ? 16.968 20.810 19.070 1.00 28.69 180 GLN A N 1
ATOM 1391 C CA . GLN A 1 180 ? 17.183 22.248 19.141 1.00 27.16 180 GLN A CA 1
ATOM 1392 C C . GLN A 1 180 ? 16.085 22.942 19.931 1.00 28.83 180 GLN A C 1
ATOM 1393 O O . GLN A 1 180 ? 16.341 23.974 20.556 1.00 28.43 180 GLN A O 1
ATOM 1399 N N . PHE A 1 181 ? 14.858 22.408 19.907 1.00 25.43 181 PHE A N 1
ATOM 1400 C CA . PHE A 1 181 ? 13.800 22.996 20.723 1.00 26.44 181 PHE A CA 1
ATOM 1401 C C . PHE A 1 181 ? 14.198 23.024 22.195 1.00 24.84 181 PHE A C 1
ATOM 1402 O O . PHE A 1 181 ? 13.991 24.034 22.878 1.00 23.67 181 PHE A O 1
ATOM 1410 N N . TYR A 1 182 ? 14.762 21.919 22.693 1.00 27.86 182 TYR A N 1
ATOM 1411 C CA . TYR A 1 182 ? 15.088 21.817 24.117 1.00 23.16 182 TYR A CA 1
ATOM 1412 C C . TYR A 1 182 ? 16.317 22.650 24.458 1.00 27.50 182 TYR A C 1
ATOM 1413 O O . TYR A 1 182 ? 16.342 23.333 25.498 1.00 27.18 182 TYR A O 1
ATOM 1422 N N . LYS A 1 183 ? 17.330 22.652 23.573 1.00 29.07 183 LYS A N 1
ATOM 1423 C CA . LYS A 1 183 ? 18.433 23.590 23.775 1.00 27.59 183 LYS A CA 1
ATOM 1424 C C . LYS A 1 183 ? 17.919 25.024 23.852 1.00 28.24 183 LYS A C 1
ATOM 1425 O O . LYS A 1 183 ? 18.313 25.785 24.744 1.00 28.07 183 LYS A O 1
ATOM 1431 N N . ASN A 1 184 ? 17.005 25.397 22.951 1.00 26.84 184 ASN A N 1
ATOM 1432 C CA . ASN A 1 184 ? 16.506 26.771 22.904 1.00 26.97 184 ASN A CA 1
ATOM 1433 C C . ASN A 1 184 ? 15.717 27.133 24.156 1.00 27.69 184 ASN A C 1
ATOM 1434 O O . ASN A 1 184 ? 15.920 28.209 24.733 1.00 24.92 184 ASN A O 1
ATOM 1439 N N . ILE A 1 185 ? 14.787 26.266 24.570 1.00 26.25 185 ILE A N 1
ATOM 1440 C CA . ILE A 1 185 ? 13.950 26.618 25.712 1.00 25.36 185 ILE A CA 1
ATOM 1441 C C . ILE A 1 185 ? 14.776 26.660 26.993 1.00 23.88 185 ILE A C 1
ATOM 1442 O O . ILE A 1 185 ? 14.528 27.505 27.865 1.00 23.43 185 ILE A O 1
ATOM 1447 N N . LEU A 1 186 ? 15.785 25.793 27.120 1.00 21.59 186 LEU A N 1
ATOM 1448 C CA . LEU A 1 186 ? 16.632 25.854 28.312 1.00 21.70 186 LEU A CA 1
ATOM 1449 C C . LEU A 1 186 ? 17.526 27.085 28.281 1.00 26.12 186 LEU A C 1
ATOM 1450 O O . LEU A 1 186 ? 17.684 27.773 29.294 1.00 23.81 186 LEU A O 1
ATOM 1455 N N . GLN A 1 187 ? 18.102 27.393 27.119 1.00 27.03 187 GLN A N 1
ATOM 1456 C CA . GLN A 1 187 ? 18.952 28.574 27.023 1.00 26.77 187 GLN A CA 1
ATOM 1457 C C . GLN A 1 187 ? 18.161 29.860 27.234 1.00 24.54 187 GLN A C 1
ATOM 1458 O O . GLN A 1 187 ? 18.713 30.840 27.754 1.00 28.64 187 GLN A O 1
ATOM 1464 N N . SER A 1 188 ? 16.871 29.874 26.880 1.00 24.72 188 SER A N 1
ATOM 1465 C CA . SER A 1 188 ? 16.056 31.069 27.088 1.00 25.83 188 SER A CA 1
ATOM 1466 C C . SER A 1 188 ? 16.003 31.463 28.558 1.00 26.78 188 SER A C 1
ATOM 1467 O O . SER A 1 188 ? 15.819 32.640 28.880 1.00 28.96 188 SER A O 1
ATOM 1470 N N . GLN A 1 189 ? 16.155 30.497 29.455 1.00 25.76 189 GLN A N 1
ATOM 1471 C CA . GLN A 1 189 ? 16.119 30.749 30.888 1.00 27.10 189 GLN A CA 1
ATOM 1472 C C . GLN A 1 189 ? 17.499 30.748 31.522 1.00 27.38 189 GLN A C 1
ATOM 1473 O O . GLN A 1 189 ? 17.601 30.840 32.752 1.00 27.18 189 GLN A O 1
ATOM 1479 N N . GLN A 1 190 ? 18.556 30.623 30.715 1.00 27.11 190 GLN A N 1
ATOM 1480 C CA . GLN A 1 190 ? 19.917 30.434 31.210 1.00 29.27 190 GLN A CA 1
ATOM 1481 C C . GLN A 1 190 ? 20.013 29.199 32.108 1.00 28.35 190 GLN A C 1
ATOM 1482 O O . GLN A 1 190 ? 20.736 29.187 33.103 1.00 29.76 190 GLN A O 1
ATOM 1484 N N . PHE A 1 191 ? 19.269 28.152 31.759 1.00 25.08 191 PHE A N 1
ATOM 1485 C CA . PHE A 1 191 ? 19.352 26.872 32.445 1.00 24.44 191 PHE A CA 1
ATOM 1486 C C . PHE A 1 191 ? 20.452 26.009 31.831 1.00 27.59 191 PHE A C 1
ATOM 1487 O O . PHE A 1 191 ? 20.860 26.206 30.686 1.00 32.20 191 PHE A O 1
ATOM 1495 N N . GLU A 1 192 ? 20.911 25.024 32.604 1.00 28.80 192 GLU A N 1
ATOM 1496 C CA . GLU A 1 192 ? 21.928 24.092 32.125 1.00 35.62 192 GLU A CA 1
ATOM 1497 C C . GLU A 1 192 ? 21.390 23.246 30.973 1.00 34.20 192 GLU A C 1
ATOM 1498 O O . GLU A 1 192 ? 20.279 22.713 31.050 1.00 36.22 192 GLU A O 1
ATOM 1500 N N . VAL A 1 193 ? 22.175 23.119 29.911 1.00 34.62 193 VAL A N 1
ATOM 1501 C CA . VAL A 1 193 ? 21.816 22.299 28.751 1.00 35.42 193 VAL A CA 1
ATOM 1502 C C . VAL A 1 193 ? 22.464 20.927 28.912 1.00 33.84 193 VAL A C 1
ATOM 1503 O O . VAL A 1 193 ? 23.688 20.854 29.082 1.00 34.90 193 VAL A O 1
ATOM 1507 N N . PRO A 1 194 ? 21.705 19.840 28.846 1.00 29.11 194 PRO A N 1
ATOM 1508 C CA . PRO A 1 194 ? 22.267 18.508 29.088 1.00 30.46 194 PRO A CA 1
ATOM 1509 C C . PRO A 1 194 ? 23.029 17.982 27.873 1.00 32.37 194 PRO A C 1
ATOM 1510 O O . PRO A 1 194 ? 23.095 18.616 26.820 1.00 29.44 194 PRO A O 1
ATOM 1514 N N . SER A 1 195 ? 23.578 16.779 28.036 1.00 32.49 195 SER A N 1
ATOM 1515 C CA . SER A 1 195 ? 24.350 16.121 26.990 1.00 35.70 195 SER A CA 1
ATOM 1516 C C . SER A 1 195 ? 23.463 15.775 25.793 1.00 36.02 195 SER A C 1
ATOM 1517 O O . SER A 1 195 ? 22.229 15.833 25.850 1.00 32.50 195 SER A O 1
ATOM 1520 N N . ASP A 1 196 ? 24.117 15.415 24.682 1.00 36.46 196 ASP A N 1
ATOM 1521 C CA . ASP A 1 196 ? 23.376 15.048 23.477 1.00 36.94 196 ASP A CA 1
ATOM 1522 C C . ASP A 1 196 ? 22.549 13.787 23.701 1.00 32.59 196 ASP A C 1
ATOM 1523 O O . ASP A 1 196 ? 21.441 13.657 23.165 1.00 33.09 196 ASP A O 1
ATOM 1528 N N . GLU A 1 197 ? 23.081 12.841 24.475 1.00 31.75 197 GLU A N 1
ATOM 1529 C CA . GLU A 1 197 ? 22.330 11.644 24.847 1.00 35.07 197 GLU A CA 1
ATOM 1530 C C . GLU A 1 197 ? 20.994 12.014 25.487 1.00 31.99 197 GLU A C 1
ATOM 1531 O O . GLU A 1 197 ? 19.914 11.591 25.034 1.00 32.65 197 GLU A O 1
ATOM 1537 N N . VAL A 1 198 ? 21.057 12.848 26.526 1.00 30.81 198 VAL A N 1
ATOM 1538 C CA . VAL A 1 198 ? 19.844 13.298 27.201 1.00 27.44 198 VAL A CA 1
ATOM 1539 C C . VAL A 1 198 ? 18.923 14.025 26.230 1.00 25.34 198 VAL A C 1
ATOM 1540 O O . VAL A 1 198 ? 17.712 13.789 26.220 1.00 27.37 198 VAL A O 1
ATOM 1544 N N . LEU A 1 199 ? 19.473 14.908 25.387 1.00 27.39 199 LEU A N 1
ATOM 1545 C CA . LEU A 1 199 ? 18.629 15.635 24.439 1.00 26.44 199 LEU A CA 1
ATOM 1546 C C . LEU A 1 199 ? 17.867 14.680 23.523 1.00 27.14 199 LEU A C 1
ATOM 1547 O O . LEU A 1 199 ? 16.674 14.889 23.233 1.00 26.98 199 LEU A O 1
ATOM 1552 N N . GLU A 1 200 ? 18.539 13.612 23.071 1.00 27.05 200 GLU A N 1
ATOM 1553 C CA . GLU A 1 200 ? 17.897 12.619 22.219 1.00 28.89 200 GLU A CA 1
ATOM 1554 C C . GLU A 1 200 ? 16.828 11.835 22.966 1.00 30.17 200 GLU A C 1
ATOM 1555 O O . GLU A 1 200 ? 15.910 11.301 22.332 1.00 31.84 200 GLU A O 1
ATOM 1557 N N . ILE A 1 201 ? 16.916 11.761 24.297 1.00 28.15 201 ILE A N 1
ATOM 1558 C CA . ILE A 1 201 ? 15.782 11.241 25.063 1.00 25.96 201 ILE A CA 1
ATOM 1559 C C . ILE A 1 201 ? 14.652 12.269 25.154 1.00 28.36 201 ILE A C 1
ATOM 1560 O O . ILE A 1 201 ? 13.467 11.926 25.050 1.00 27.19 201 ILE A O 1
ATOM 1565 N N . LEU A 1 202 ? 14.999 13.540 25.341 1.00 24.96 202 LEU A N 1
ATOM 1566 C CA . LEU A 1 202 ? 13.994 14.584 25.514 1.00 27.57 202 LEU A CA 1
ATOM 1567 C C . LEU A 1 202 ? 13.116 14.761 24.285 1.00 29.29 202 LEU A C 1
ATOM 1568 O O . LEU A 1 202 ? 11.954 15.160 24.422 1.00 28.23 202 LEU A O 1
ATOM 1573 N N . VAL A 1 203 ? 13.634 14.496 23.079 1.00 30.86 203 VAL A N 1
ATOM 1574 C CA . VAL A 1 203 ? 12.786 14.736 21.903 1.00 32.73 2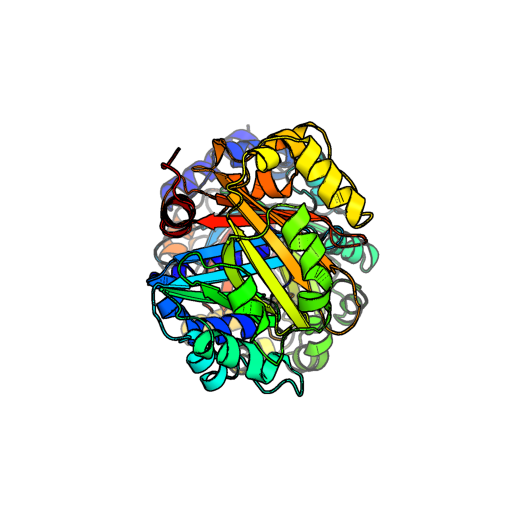03 VAL A CA 1
ATOM 1575 C C . VAL A 1 203 ? 11.534 13.865 21.894 1.00 32.05 203 VAL A C 1
ATOM 1576 O O . VAL A 1 203 ? 10.584 14.169 21.164 1.00 32.33 203 VAL A O 1
ATOM 1580 N N . ASN A 1 204 ? 11.498 12.790 22.686 1.00 28.66 204 ASN A N 1
ATOM 1581 C CA . ASN A 1 204 ? 10.310 11.951 22.788 1.00 29.92 204 ASN A CA 1
ATOM 1582 C C . ASN A 1 204 ? 9.386 12.352 23.932 1.00 29.93 204 ASN A C 1
ATOM 1583 O O . ASN A 1 204 ? 8.359 11.692 24.131 1.00 28.53 204 ASN A O 1
ATOM 1588 N N . CYS A 1 205 ? 9.729 13.399 24.684 1.00 26.35 205 CYS A N 1
ATOM 1589 C CA . CYS A 1 205 ? 8.920 13.856 25.812 1.00 26.95 205 CYS A CA 1
ATOM 1590 C C . CYS A 1 205 ? 7.524 14.252 25.348 1.00 25.76 205 CYS A C 1
ATOM 1591 O O . CYS A 1 205 ? 7.391 15.102 24.454 1.00 28.01 205 CYS A O 1
ATOM 1593 N N . PRO A 1 206 ? 6.468 13.646 25.883 1.00 19.56 206 PRO A N 1
ATOM 1594 C CA . PRO A 1 206 ? 5.110 14.107 25.582 1.00 24.77 206 PRO A CA 1
ATOM 1595 C C . PRO A 1 206 ? 4.551 15.136 26.550 1.00 20.02 206 PRO A C 1
ATOM 1596 O O . PRO A 1 206 ? 3.420 15.589 26.345 1.00 20.97 206 PRO A O 1
ATOM 1600 N N . GLU A 1 207 ? 5.281 15.492 27.607 1.00 21.66 207 GLU A N 1
ATOM 1601 C CA . GLU A 1 207 ? 4.754 16.384 28.628 1.00 20.02 207 GLU A CA 1
ATOM 1602 C C . GLU A 1 207 ? 5.869 17.277 29.147 1.00 20.46 207 GLU A C 1
ATOM 1603 O O . GLU A 1 207 ? 6.952 16.786 29.496 1.00 18.07 207 GLU A O 1
ATOM 1609 N N . ILE A 1 208 ? 5.599 18.582 29.176 1.00 18.35 208 ILE A N 1
ATOM 1610 C CA . ILE A 1 208 ? 6.541 19.590 29.659 1.00 16.77 208 ILE A CA 1
ATOM 1611 C C . ILE A 1 208 ? 5.894 20.350 30.814 1.00 16.74 208 ILE A C 1
ATOM 1612 O O . ILE A 1 208 ? 4.791 20.885 30.669 1.00 18.57 208 ILE A O 1
ATOM 1617 N N . ALA A 1 209 ? 6.573 20.407 31.956 1.00 15.73 209 ALA A N 1
ATOM 1618 C CA . ALA A 1 209 ? 6.086 21.175 33.091 1.00 14.72 209 ALA A CA 1
ATOM 1619 C C . ALA A 1 209 ? 6.928 22.431 33.244 1.00 15.83 209 ALA A C 1
ATOM 1620 O O . ALA A 1 209 ? 8.146 22.391 33.067 1.00 18.34 209 ALA A O 1
ATOM 1622 N N . VAL A 1 210 ? 6.286 23.528 33.643 1.00 16.09 210 VAL A N 1
ATOM 1623 C CA . VAL A 1 210 ? 6.973 24.780 33.939 1.00 16.29 210 VAL A CA 1
ATOM 1624 C C . VAL A 1 210 ? 6.539 25.245 35.324 1.00 16.04 210 VAL A C 1
ATOM 1625 O O . VAL A 1 210 ? 5.339 25.305 35.609 1.00 15.95 210 VAL A O 1
ATOM 1629 N N . THR A 1 211 ? 7.516 25.581 36.174 1.00 15.66 211 THR A N 1
ATOM 1630 C CA . THR A 1 211 ? 7.279 25.956 37.569 1.00 16.42 211 THR A CA 1
ATOM 1631 C C . THR A 1 211 ? 7.351 27.467 37.761 1.00 15.27 211 THR A C 1
ATOM 1632 O O . THR A 1 211 ? 8.318 28.107 37.332 1.00 17.03 211 THR A O 1
ATOM 1636 N N . PHE A 1 212 ? 6.351 28.012 38.444 1.00 16.70 212 PHE A N 1
ATOM 1637 C CA . PHE A 1 212 ? 6.276 29.422 38.806 1.00 18.64 212 PHE A CA 1
ATOM 1638 C C . PHE A 1 212 ? 6.113 29.584 40.311 1.00 17.68 212 PHE A C 1
ATOM 1639 O O . PHE A 1 212 ? 5.599 28.696 40.998 1.00 17.24 212 PHE A O 1
ATOM 1647 N N . ASN A 1 213 ? 6.561 30.724 40.838 1.00 16.64 213 ASN A N 1
ATOM 1648 C CA . ASN A 1 213 ? 6.449 30.940 42.279 1.00 16.03 213 ASN A CA 1
ATOM 1649 C C . ASN A 1 213 ? 6.169 32.417 42.552 1.00 18.54 213 ASN A C 1
ATOM 1650 O O . ASN A 1 213 ? 6.051 33.234 41.632 1.00 18.03 213 ASN A O 1
ATOM 1655 N N . TRP A 1 214 ? 6.049 32.752 43.837 1.00 16.48 214 TRP A N 1
ATOM 1656 C CA . TRP A 1 214 ? 5.665 34.082 44.292 1.00 18.81 214 TRP A CA 1
ATOM 1657 C C . TRP A 1 214 ? 6.851 34.893 44.783 1.00 18.85 214 TRP A C 1
ATOM 1658 O O . TRP A 1 214 ? 6.653 35.933 45.422 1.00 22.76 214 TRP A O 1
ATOM 1669 N N . SER A 1 215 ? 8.071 34.428 44.523 1.00 17.02 215 SER A N 1
ATOM 1670 C CA . SER A 1 215 ? 9.280 35.087 44.984 1.00 18.11 215 SER A CA 1
ATOM 1671 C C . SER A 1 215 ? 10.148 35.582 43.841 1.00 22.32 215 SER A C 1
ATOM 1672 O O . SER A 1 215 ? 11.210 36.157 44.088 1.00 21.28 215 SER A O 1
ATOM 1675 N N . SER A 1 216 ? 9.737 35.373 42.597 1.00 20.91 216 SER A N 1
ATOM 1676 C CA . SER A 1 216 ? 10.570 35.785 41.480 1.00 19.61 216 SER A CA 1
ATOM 1677 C C . SER A 1 216 ? 9.680 35.954 40.265 1.00 19.32 216 SER A C 1
ATOM 1678 O O . SER A 1 216 ? 8.611 35.336 40.190 1.00 20.99 216 SER A O 1
ATOM 1681 N N . PRO A 1 217 ? 10.071 36.800 39.313 1.00 20.74 217 PRO A N 1
ATOM 1682 C CA . PRO A 1 217 ? 9.285 36.925 38.078 1.00 21.51 217 PRO A CA 1
ATOM 1683 C C . PRO A 1 217 ? 9.588 35.861 37.045 1.00 21.16 217 PRO A C 1
ATOM 1684 O O . PRO A 1 217 ? 8.888 35.807 36.024 1.00 24.70 217 PRO A O 1
ATOM 1688 N N . GLY A 1 218 ? 10.612 35.035 37.257 1.00 21.25 218 GLY A N 1
ATOM 1689 C CA . GLY A 1 218 ? 11.056 34.096 36.254 1.00 22.91 218 GLY A CA 1
ATOM 1690 C C . GLY A 1 218 ? 10.582 32.680 36.524 1.00 22.23 218 GLY A C 1
ATOM 1691 O O . GLY A 1 218 ? 9.998 32.369 37.560 1.00 26.26 218 GLY A O 1
ATOM 1692 N N . ILE A 1 219 ? 10.894 31.803 35.570 1.00 20.63 219 ILE A N 1
ATOM 1693 C CA . ILE A 1 219 ? 10.614 30.380 35.724 1.00 20.63 219 ILE A CA 1
ATOM 1694 C C . ILE A 1 219 ? 11.587 29.768 36.730 1.00 17.10 219 ILE A C 1
ATOM 1695 O O . ILE A 1 219 ? 12.810 29.943 36.630 1.00 19.89 219 ILE A O 1
ATOM 1700 N N . GLU A 1 220 ? 11.048 29.040 37.713 1.00 18.45 220 GLU A N 1
ATOM 1701 C CA . GLU A 1 220 ? 11.903 28.443 38.735 1.00 18.10 220 GLU A CA 1
ATOM 1702 C C . GLU A 1 220 ? 12.671 27.247 38.183 1.00 16.96 220 GLU A C 1
ATOM 1703 O O . GLU A 1 220 ? 13.857 27.058 38.490 1.00 19.29 220 GLU A O 1
ATOM 1709 N N . ARG A 1 221 ? 11.994 26.406 37.404 1.00 16.16 221 ARG A N 1
ATOM 1710 C CA . ARG A 1 221 ? 12.575 25.217 36.803 1.00 16.10 221 ARG A CA 1
ATOM 1711 C C . ARG A 1 221 ? 11.574 24.706 35.777 1.00 14.27 221 ARG A C 1
ATOM 1712 O O . ARG A 1 221 ? 10.395 25.090 35.780 1.00 16.13 221 ARG A O 1
ATOM 1720 N N . MET A 1 222 ? 12.062 23.873 34.875 1.00 19.37 222 MET A N 1
ATOM 1721 C CA . MET A 1 222 ? 11.155 23.165 33.987 1.00 17.68 222 MET A CA 1
ATOM 1722 C C . MET A 1 222 ? 11.505 21.681 34.008 1.00 15.84 222 MET A C 1
ATOM 1723 O O . MET A 1 222 ? 12.614 21.284 34.365 1.00 17.69 222 MET A O 1
ATOM 1728 N N . CYS A 1 223 ? 10.544 20.849 33.605 1.00 14.71 223 CYS A N 1
ATOM 1729 C CA . CYS A 1 223 ? 10.716 19.413 33.693 1.00 14.87 223 CYS A CA 1
ATOM 1730 C C . CYS A 1 223 ? 10.152 18.759 32.442 1.00 14.93 223 CYS A C 1
ATOM 1731 O O . CYS A 1 223 ? 9.079 19.132 31.964 1.00 17.18 223 CYS A O 1
ATOM 1734 N N . PHE A 1 224 ? 10.885 17.791 31.921 1.00 16.06 224 PHE A N 1
ATOM 1735 C CA . PHE A 1 224 ? 10.481 17.034 30.739 1.00 16.90 224 PHE A CA 1
ATOM 1736 C C . PHE A 1 224 ? 10.205 15.590 31.140 1.00 15.51 224 PHE A C 1
ATOM 1737 O O . PHE A 1 224 ? 11.088 14.921 31.689 1.00 18.42 224 PHE A O 1
ATOM 1745 N N . TYR A 1 225 ? 8.983 15.110 30.887 1.00 15.20 225 TYR A N 1
ATOM 1746 C CA . TYR A 1 225 ? 8.580 13.771 31.321 1.00 18.89 225 TYR A CA 1
ATOM 1747 C C . TYR A 1 225 ? 8.657 12.775 30.169 1.00 20.42 225 TYR A C 1
ATOM 1748 O O . TYR A 1 225 ? 8.129 13.037 29.086 1.00 21.80 225 TYR A O 1
ATOM 1757 N N . THR A 1 226 ? 9.268 11.612 30.425 1.00 17.64 226 THR A N 1
ATOM 1758 C CA . THR A 1 226 ? 9.364 10.516 29.463 1.00 20.81 226 THR A CA 1
ATOM 1759 C C . THR A 1 226 ? 8.985 9.220 30.166 1.00 24.90 226 THR A C 1
ATOM 1760 O O . THR A 1 226 ? 9.386 8.999 31.306 1.00 24.71 226 THR A O 1
ATOM 1764 N N . ALA A 1 227 ? 8.218 8.360 29.503 1.00 21.60 227 ALA A N 1
ATOM 1765 C CA . ALA A 1 227 ? 7.801 7.099 30.097 1.00 21.70 227 ALA A CA 1
ATOM 1766 C C . ALA A 1 227 ? 8.531 5.937 29.434 1.00 25.26 227 ALA A C 1
ATOM 1767 O O . ALA A 1 227 ? 8.950 6.026 28.277 1.00 23.45 227 ALA A O 1
ATOM 1769 N N . PHE A 1 228 ? 8.709 4.858 30.200 1.00 22.56 228 PHE A N 1
ATOM 1770 C CA . PHE A 1 228 ? 9.368 3.641 29.742 1.00 21.33 228 PHE A CA 1
ATOM 1771 C C . PHE A 1 228 ? 8.539 2.450 30.190 1.00 24.50 228 PHE A C 1
ATOM 1772 O O . PHE A 1 228 ? 8.085 2.400 31.335 1.00 24.08 228 PHE A O 1
ATOM 1780 N N . VAL A 1 229 ? 8.306 1.504 29.280 1.00 22.04 229 VAL A N 1
ATOM 1781 C CA . VAL A 1 229 ? 7.321 0.468 29.574 1.00 25.33 229 VAL A CA 1
ATOM 1782 C C . VAL A 1 229 ? 7.840 -0.645 30.469 1.00 24.39 229 VAL A C 1
ATOM 1783 O O . VAL A 1 229 ? 7.027 -1.430 30.970 1.00 25.80 229 VAL A O 1
ATOM 1787 N N . ASN A 1 230 ? 9.148 -0.741 30.702 1.00 23.78 230 ASN A N 1
ATOM 1788 C CA . ASN A 1 230 ? 9.674 -1.776 31.594 1.00 23.49 230 ASN A CA 1
ATOM 1789 C C . ASN A 1 230 ? 11.014 -1.324 32.169 1.00 26.08 230 ASN A C 1
ATOM 1790 O O . ASN A 1 230 ? 11.532 -0.259 31.827 1.00 27.35 230 ASN A O 1
ATOM 1795 N N . ARG A 1 231 ? 11.575 -2.165 33.051 1.00 24.91 231 ARG A N 1
ATOM 1796 C CA . ARG A 1 231 ? 12.832 -1.843 33.727 1.00 27.37 231 ARG A CA 1
ATOM 1797 C C . ARG A 1 231 ? 13.976 -1.657 32.736 1.00 29.49 231 ARG A C 1
ATOM 1798 O O . ARG A 1 231 ? 14.805 -0.754 32.895 1.00 28.90 231 ARG A O 1
ATOM 1806 N N . GLU A 1 232 ? 14.038 -2.509 31.704 1.00 27.69 232 GLU A N 1
ATOM 1807 C CA . GLU A 1 232 ? 15.198 -2.547 30.818 1.00 29.77 232 GLU A CA 1
ATOM 1808 C C . GLU A 1 232 ? 15.308 -1.304 29.938 1.00 30.61 232 GLU A C 1
ATOM 1809 O O . GLU A 1 232 ? 16.426 -0.871 29.631 1.00 33.75 232 GLU A O 1
ATOM 1811 N N . THR A 1 233 ? 14.184 -0.710 29.527 1.00 28.53 233 THR A N 1
ATOM 1812 C CA . THR A 1 233 ? 14.259 0.437 28.629 1.00 27.60 233 THR A CA 1
ATOM 1813 C C . THR A 1 233 ? 14.465 1.760 29.363 1.00 28.75 233 THR A C 1
ATOM 1814 O O . THR A 1 233 ? 14.683 2.788 28.712 1.00 27.12 233 THR A O 1
ATOM 1818 N N . VAL A 1 234 ? 14.425 1.764 30.690 1.00 27.54 234 VAL A N 1
ATOM 1819 C CA . VAL A 1 234 ? 14.887 2.962 31.397 1.00 24.11 234 VAL A CA 1
ATOM 1820 C C . VAL A 1 234 ? 16.353 3.189 31.056 1.00 26.54 234 VAL A C 1
ATOM 1821 O O . VAL A 1 234 ? 17.134 2.213 31.015 1.00 27.09 234 VAL A O 1
ATOM 1825 N N . PRO A 1 235 ? 16.793 4.432 30.795 1.00 26.70 235 PRO A N 1
ATOM 1826 C CA . PRO A 1 235 ? 18.214 4.671 30.489 1.00 29.78 235 PRO A CA 1
ATOM 1827 C C . PRO A 1 235 ? 19.091 4.595 31.730 1.00 27.62 235 PRO A C 1
ATOM 1828 O O . PRO A 1 235 ? 19.591 5.608 32.229 1.00 29.14 235 PRO A O 1
ATOM 1832 N N . GLN A 1 236 ? 19.294 3.369 32.212 1.00 27.54 236 GLN A N 1
ATOM 1833 C CA . GLN A 1 236 ? 19.975 3.147 33.486 1.00 25.94 236 GLN A CA 1
ATOM 1834 C C . GLN A 1 236 ? 21.408 3.670 33.484 1.00 28.04 236 GLN A C 1
ATOM 1835 O O . GLN A 1 236 ? 21.940 4.023 34.540 1.00 29.10 236 GLN A O 1
ATOM 1841 N N . HIS A 1 237 ? 22.049 3.732 32.317 1.00 30.14 237 HIS A N 1
ATOM 1842 C CA . HIS A 1 237 ? 23.445 4.152 32.270 1.00 30.09 237 HIS A CA 1
ATOM 1843 C C . HIS A 1 237 ? 23.631 5.642 32.510 1.00 31.04 237 HIS A C 1
ATOM 1844 O O . HIS A 1 237 ? 24.763 6.069 32.752 1.00 34.00 237 HIS A O 1
ATOM 1851 N N . ILE A 1 238 ? 22.566 6.444 32.446 1.00 28.21 238 ILE A N 1
ATOM 1852 C CA . ILE A 1 238 ? 22.741 7.892 32.525 1.00 25.86 238 ILE A CA 1
ATOM 1853 C C . ILE A 1 238 ? 23.022 8.345 33.953 1.00 27.25 238 ILE A C 1
ATOM 1854 O O . ILE A 1 238 ? 23.758 9.316 34.166 1.00 30.21 238 ILE A O 1
ATOM 1859 N N . ASN A 1 239 ? 22.458 7.662 34.952 1.00 29.39 239 ASN A N 1
ATOM 1860 C CA . ASN A 1 239 ? 22.616 8.112 36.326 1.00 26.81 239 ASN A CA 1
ATOM 1861 C C . ASN A 1 239 ? 22.417 6.925 37.250 1.00 28.16 239 ASN A C 1
ATOM 1862 O O . ASN A 1 239 ? 21.550 6.088 36.970 1.00 25.55 239 ASN A O 1
ATOM 1867 N N . PRO A 1 240 ? 23.187 6.807 38.339 1.00 27.48 240 PRO A N 1
ATOM 1868 C CA . PRO A 1 240 ? 23.081 5.601 39.174 1.00 25.62 240 PRO A CA 1
ATOM 1869 C C . PRO A 1 240 ? 21.737 5.449 39.873 1.00 24.15 240 PRO A C 1
ATOM 1870 O O . PRO A 1 240 ? 21.341 4.316 40.169 1.00 24.52 240 PRO A O 1
ATOM 1874 N N . VAL A 1 241 ? 21.033 6.551 40.154 1.00 26.36 241 VAL A N 1
ATOM 1875 C CA . VAL A 1 241 ? 19.698 6.444 40.742 1.00 23.48 241 VAL A CA 1
ATOM 1876 C C . VAL A 1 241 ? 18.735 5.802 39.756 1.00 21.63 241 VAL A C 1
ATOM 1877 O O . VAL A 1 241 ? 17.888 4.979 40.133 1.00 19.41 241 VAL A O 1
ATOM 1881 N N . LEU A 1 242 ? 18.840 6.161 38.476 1.00 22.63 242 LEU A N 1
ATOM 1882 C CA . LEU A 1 242 ? 18.000 5.517 37.473 1.00 19.80 242 LEU A CA 1
ATOM 1883 C C . LEU A 1 242 ? 18.233 4.011 37.446 1.00 20.78 242 LEU A C 1
ATOM 1884 O O . LEU A 1 242 ? 17.281 3.226 37.402 1.00 21.51 242 LEU A O 1
ATOM 1889 N N . LYS A 1 243 ? 19.500 3.590 37.442 1.00 22.82 243 LYS A N 1
ATOM 1890 C CA . LYS A 1 243 ? 19.808 2.165 37.372 1.00 25.36 243 LYS A CA 1
ATOM 1891 C C . LYS A 1 243 ? 19.306 1.432 38.609 1.00 23.04 243 LYS A C 1
ATOM 1892 O O . LYS A 1 243 ? 18.613 0.411 38.495 1.00 22.09 243 LYS A O 1
ATOM 1898 N N . LYS A 1 244 ? 19.647 1.944 39.803 1.00 21.82 244 LYS A N 1
ATOM 1899 C CA . LYS A 1 244 ? 19.258 1.274 41.042 1.00 21.01 244 LYS A CA 1
ATOM 1900 C C . LYS A 1 244 ? 17.742 1.185 41.170 1.00 23.37 244 LYS A C 1
ATOM 1901 O O . LYS A 1 244 ? 17.201 0.117 41.486 1.00 21.25 244 LYS A O 1
ATOM 1907 N N . PHE A 1 245 ? 17.034 2.293 40.917 1.00 20.03 245 PHE A N 1
ATOM 1908 C CA . PHE A 1 245 ? 15.580 2.248 41.066 1.00 19.20 245 PHE A CA 1
ATOM 1909 C C . PHE A 1 245 ? 14.936 1.383 39.992 1.00 17.04 245 PHE A C 1
ATOM 1910 O O . PHE A 1 245 ? 14.011 0.615 40.280 1.00 19.29 245 PHE A O 1
ATOM 1918 N N . ALA A 1 246 ? 15.384 1.503 38.740 1.00 20.26 246 ALA A N 1
ATOM 1919 C CA . ALA A 1 246 ? 14.797 0.665 37.698 1.00 20.30 246 ALA A CA 1
ATOM 1920 C C . ALA A 1 246 ? 14.985 -0.815 38.019 1.00 21.62 246 ALA A C 1
ATOM 1921 O O . ALA A 1 246 ? 14.076 -1.625 37.809 1.00 21.36 246 ALA A O 1
ATOM 1923 N N . GLN A 1 247 ? 16.140 -1.179 38.580 1.00 22.23 247 GLN A N 1
ATOM 1924 C CA . GLN A 1 247 ? 16.394 -2.587 38.847 1.00 25.56 247 GLN A CA 1
ATOM 1925 C C . GLN A 1 247 ? 15.690 -3.082 40.104 1.00 25.00 247 GLN A C 1
ATOM 1926 O O . GLN A 1 247 ? 15.349 -4.269 40.183 1.00 27.15 247 GLN A O 1
ATOM 1932 N N . GLU A 1 248 ? 15.447 -2.204 41.081 1.00 21.82 248 GLU A N 1
ATOM 1933 C CA . GLU A 1 248 ? 15.024 -2.649 42.398 1.00 24.04 248 GLU A CA 1
ATOM 1934 C C . GLU A 1 248 ? 13.680 -2.104 42.868 1.00 23.54 248 GLU A C 1
ATOM 1935 O O . GLU A 1 248 ? 13.198 -2.549 43.912 1.00 22.05 248 GLU A O 1
ATOM 1941 N N . ALA A 1 249 ? 13.052 -1.185 42.136 1.00 18.45 249 ALA A N 1
ATOM 1942 C CA . ALA A 1 249 ? 11.793 -0.617 42.613 1.00 18.59 249 ALA A CA 1
ATOM 1943 C C . ALA A 1 249 ? 10.740 -1.710 42.759 1.00 19.07 249 ALA A C 1
ATOM 1944 O O . ALA A 1 249 ? 10.622 -2.579 41.889 1.00 20.46 249 ALA A O 1
ATOM 1946 N N . PRO A 1 250 ? 9.952 -1.682 43.827 1.00 18.32 250 PRO A N 1
ATOM 1947 C CA . PRO A 1 250 ? 8.885 -2.670 44.003 1.00 21.06 250 PRO A CA 1
ATOM 1948 C C . PRO A 1 250 ? 7.639 -2.309 43.210 1.00 21.34 250 PRO A C 1
ATOM 1949 O O . PRO A 1 250 ? 7.353 -1.140 42.939 1.00 20.02 250 PRO A O 1
ATOM 1953 N N . ALA A 1 251 ? 6.896 -3.348 42.841 1.00 20.43 251 ALA A N 1
ATOM 1954 C CA . ALA A 1 251 ? 5.606 -3.183 42.190 1.00 20.06 251 ALA A CA 1
ATOM 1955 C C . ALA A 1 251 ? 4.807 -4.458 42.396 1.00 25.97 251 ALA A C 1
ATOM 1956 O O . ALA A 1 251 ? 5.332 -5.480 42.846 1.00 27.85 251 ALA A O 1
ATOM 1958 N N . LEU A 1 252 ? 3.520 -4.385 42.067 1.00 24.44 252 LEU A N 1
ATOM 1959 C CA . LEU A 1 252 ? 2.709 -5.597 42.102 1.00 32.39 252 LEU A CA 1
ATOM 1960 C C . LEU A 1 252 ? 2.988 -6.517 40.920 1.00 36.09 252 LEU A C 1
ATOM 1961 O O . LEU A 1 252 ? 2.739 -7.722 41.023 1.00 45.29 252 LEU A O 1
ATOM 1966 N N . LEU A 1 253 ? 3.516 -5.993 39.820 1.00 32.32 253 LEU A N 1
ATOM 1967 C CA . LEU A 1 253 ? 3.970 -6.811 38.704 1.00 36.38 253 LEU A CA 1
ATOM 1968 C C . LEU A 1 253 ? 5.486 -6.943 38.755 1.00 39.51 253 LEU A C 1
ATOM 1969 O O . LEU A 1 253 ? 6.182 -6.062 39.265 1.00 37.13 253 LEU A O 1
ATOM 1974 N N . ASP A 1 254 ? 5.999 -8.053 38.216 1.00 39.32 254 ASP A N 1
ATOM 1975 C CA . ASP A 1 254 ? 7.436 -8.300 38.319 1.00 36.04 254 ASP A CA 1
ATOM 1976 C C . ASP A 1 254 ? 8.250 -7.305 37.494 1.00 37.93 254 ASP A C 1
ATOM 1977 O O . ASP A 1 254 ? 9.372 -6.954 37.887 1.00 31.88 254 ASP A O 1
ATOM 1979 N N . ASN A 1 255 ? 7.707 -6.837 36.367 1.00 30.64 255 ASN A N 1
ATOM 1980 C CA . ASN A 1 255 ? 8.399 -5.913 35.464 1.00 33.44 255 ASN A CA 1
ATOM 1981 C C . ASN A 1 255 ? 7.500 -4.718 35.158 1.00 29.43 255 ASN A C 1
ATOM 1982 O O . ASN A 1 255 ? 6.840 -4.666 34.112 1.00 31.97 255 ASN A O 1
ATOM 1987 N N . PRO A 1 256 ? 7.470 -3.727 36.042 1.00 28.19 256 PRO A N 1
ATOM 1988 C CA . PRO A 1 256 ? 6.606 -2.556 35.845 1.00 24.76 256 PRO A CA 1
ATOM 1989 C C . PRO A 1 256 ? 7.242 -1.525 34.921 1.00 20.17 256 PRO A C 1
ATOM 1990 O O . PRO A 1 256 ? 8.433 -1.571 34.620 1.00 19.50 256 PRO A O 1
ATOM 1994 N N . GLY A 1 257 ? 6.403 -0.552 34.487 1.00 19.40 257 GLY A N 1
ATOM 1995 C CA . GLY A 1 257 ? 6.887 0.617 33.784 1.00 20.83 257 GLY A CA 1
ATOM 1996 C C . GLY A 1 257 ? 7.284 1.743 34.736 1.00 18.89 257 GLY A C 1
ATOM 1997 O O . GLY A 1 257 ? 7.054 1.658 35.937 1.00 18.64 257 GLY A O 1
ATOM 1998 N N . PHE A 1 258 ? 7.857 2.799 34.156 1.00 16.85 258 PHE A N 1
ATOM 1999 C CA . PHE A 1 258 ? 8.454 3.905 34.902 1.00 17.17 258 PHE A CA 1
ATOM 2000 C C . PHE A 1 258 ? 8.185 5.231 34.204 1.00 18.70 258 PHE A C 1
ATOM 2001 O O . PHE A 1 258 ? 8.158 5.310 32.978 1.00 20.38 258 PHE A O 1
ATOM 2009 N N . LEU A 1 259 ? 8.040 6.288 34.999 1.00 17.22 259 LEU A N 1
ATOM 2010 C CA . LEU A 1 259 ? 8.000 7.656 34.498 1.00 17.92 259 LEU A CA 1
ATOM 2011 C C . LEU A 1 259 ? 9.237 8.386 34.996 1.00 17.90 259 LEU A C 1
ATOM 2012 O O . LEU A 1 259 ? 9.505 8.401 36.201 1.00 21.21 259 LEU A O 1
ATOM 2017 N N . VAL A 1 260 ? 9.995 8.981 34.083 1.00 17.65 260 VAL A N 1
ATOM 2018 C CA . VAL A 1 260 ? 11.196 9.732 34.433 1.00 17.18 260 VAL A CA 1
ATOM 2019 C C . VAL A 1 260 ? 10.962 11.201 34.119 1.00 18.47 260 VAL A C 1
ATOM 2020 O O . VAL A 1 260 ? 10.506 11.550 33.024 1.00 16.88 260 VAL A O 1
ATOM 2024 N N . GLY A 1 261 ? 11.254 12.062 35.088 1.00 15.64 261 GLY A N 1
ATOM 2025 C CA . GLY A 1 261 ? 11.216 13.500 34.897 1.00 17.98 261 GLY A CA 1
ATOM 2026 C C . GLY A 1 261 ? 12.629 14.066 34.919 1.00 18.83 261 GLY A C 1
ATOM 2027 O O . GLY A 1 261 ? 13.378 13.840 35.865 1.00 20.76 261 GLY A O 1
ATOM 2028 N N . TRP A 1 262 ? 12.969 14.812 33.866 1.00 14.22 262 TRP A N 1
ATOM 2029 C CA . TRP A 1 262 ? 14.268 15.463 33.760 1.00 18.47 262 TRP A CA 1
ATOM 2030 C C . TRP A 1 262 ? 14.061 16.936 34.086 1.00 17.67 262 TRP A C 1
ATOM 2031 O O . TRP A 1 262 ? 13.441 17.658 33.310 1.00 16.08 262 TRP A O 1
ATOM 2042 N N . SER A 1 263 ? 14.550 17.372 35.244 1.00 14.52 263 SER A N 1
ATOM 2043 C CA . SER A 1 263 ? 14.351 18.737 35.715 1.00 16.40 263 SER A CA 1
ATOM 2044 C C . SER A 1 263 ? 15.594 19.566 35.425 1.00 17.79 263 SER A C 1
ATOM 2045 O O . SER A 1 263 ? 16.724 19.076 35.557 1.00 18.01 263 SER A O 1
ATOM 2048 N N . PHE A 1 264 ? 15.368 20.828 35.061 1.00 18.73 264 PHE A N 1
ATOM 2049 C CA . PHE A 1 264 ? 16.429 21.776 34.759 1.00 17.52 264 PHE A CA 1
ATOM 2050 C C . PHE A 1 264 ? 16.136 23.112 35.420 1.00 18.54 264 PHE A C 1
ATOM 2051 O O . PHE A 1 264 ? 14.993 23.584 35.425 1.00 18.35 264 PHE A O 1
ATOM 2059 N N . GLY A 1 265 ? 17.191 23.721 35.959 1.00 20.40 265 GLY A N 1
ATOM 2060 C CA . GLY A 1 265 ? 17.102 25.005 36.606 1.00 20.81 265 GLY A CA 1
ATOM 2061 C C . GLY A 1 265 ? 18.359 25.819 36.379 1.00 27.29 265 GLY A C 1
ATOM 2062 O O . GLY A 1 265 ? 19.200 25.484 35.539 1.00 24.83 265 GLY A O 1
ATOM 2063 N N . PRO A 1 266 ? 18.502 26.925 37.121 1.00 27.18 266 PRO A N 1
ATOM 2064 C CA . PRO A 1 266 ? 19.600 27.886 36.937 1.00 34.29 266 PRO A CA 1
ATOM 2065 C C . PRO A 1 266 ? 20.990 27.286 37.149 1.00 35.77 266 PRO A C 1
ATOM 2066 O O . PRO A 1 266 ? 21.130 26.372 37.964 1.00 39.47 266 PRO A O 1
ATOM 2070 N N . LYS A 1 269 ? 20.379 29.035 42.263 1.00 56.30 269 LYS A N 1
ATOM 2071 C CA . LYS A 1 269 ? 19.780 27.815 42.796 1.00 53.97 269 LYS A CA 1
ATOM 2072 C C . LYS A 1 269 ? 20.411 26.570 42.175 1.00 51.56 269 LYS A C 1
ATOM 2073 O O . LYS A 1 269 ? 21.574 26.590 41.763 1.00 54.59 269 LYS A O 1
ATOM 2075 N N . LYS A 1 270 ? 19.633 25.487 42.122 1.00 48.02 270 LYS A N 1
ATOM 2076 C CA . LYS A 1 270 ? 20.044 24.259 41.452 1.00 41.04 270 LYS A CA 1
ATOM 2077 C C . LYS A 1 270 ? 18.992 23.853 40.421 1.00 39.42 270 LYS A C 1
ATOM 2078 O O . LYS A 1 270 ? 19.065 24.271 39.256 1.00 35.34 270 LYS A O 1
ATOM 2080 N N . GLY A 1 271 ? 18.017 23.037 40.831 1.00 33.56 271 GLY A N 1
ATOM 2081 C CA . GLY A 1 271 ? 16.881 22.698 39.988 1.00 27.35 271 GLY A CA 1
ATOM 2082 C C . GLY A 1 271 ? 17.145 21.705 38.872 1.00 26.75 271 GLY A C 1
ATOM 2083 O O . GLY A 1 271 ? 16.206 21.371 38.130 1.00 21.55 271 GLY A O 1
ATOM 2084 N N . THR A 1 272 ? 18.379 21.220 38.721 1.00 23.60 272 THR A N 1
ATOM 2085 C CA . THR A 1 272 ? 18.724 20.236 37.697 1.00 24.37 272 THR A CA 1
ATOM 2086 C C . THR A 1 272 ? 18.921 18.882 38.368 1.00 24.59 272 THR A C 1
ATOM 2087 O O . THR A 1 272 ? 19.865 18.700 39.146 1.00 26.10 272 THR A O 1
ATOM 2091 N N . TYR A 1 273 ? 18.038 17.938 38.062 1.00 20.85 273 TYR A N 1
ATOM 2092 C CA . TYR A 1 273 ? 18.076 16.633 38.716 1.00 21.14 273 TYR A CA 1
ATOM 2093 C C . TYR A 1 273 ? 17.129 15.701 37.970 1.00 17.55 273 TYR A C 1
ATOM 2094 O O . TYR A 1 273 ? 16.496 16.085 36.981 1.00 17.56 273 TYR A O 1
ATOM 2103 N N . ILE A 1 274 ? 17.039 14.468 38.457 1.00 15.99 274 ILE A N 1
ATOM 2104 C CA . ILE A 1 274 ? 16.232 13.423 37.851 1.00 15.96 274 ILE A CA 1
ATOM 2105 C C . ILE A 1 274 ? 15.197 12.960 38.864 1.00 16.51 274 ILE A C 1
ATOM 2106 O O . ILE A 1 274 ? 15.442 12.971 40.072 1.00 18.21 274 ILE A O 1
ATOM 2111 N N . LYS A 1 275 ? 14.024 12.585 38.363 1.00 16.53 275 LYS A N 1
ATOM 2112 C CA . LYS A 1 275 ? 12.952 12.001 39.154 1.00 17.92 275 LYS A CA 1
ATOM 2113 C C . LYS A 1 275 ? 12.537 10.711 38.469 1.00 16.74 275 LYS A C 1
ATOM 2114 O O . LYS A 1 275 ? 12.435 10.667 37.244 1.00 19.80 275 LYS A O 1
ATOM 2120 N N . ILE A 1 276 ? 12.309 9.650 39.234 1.00 15.73 276 ILE A N 1
ATOM 2121 C CA . ILE A 1 276 ? 11.824 8.426 38.599 1.00 15.92 276 ILE A CA 1
ATOM 2122 C C . ILE A 1 276 ? 10.759 7.796 39.489 1.00 17.34 276 ILE A C 1
ATOM 2123 O O . ILE A 1 276 ? 10.940 7.694 40.706 1.00 16.82 276 ILE A O 1
ATOM 2128 N N . ASP A 1 277 ? 9.630 7.429 38.872 1.00 16.60 277 ASP A N 1
ATOM 2129 C CA . ASP A 1 277 ? 8.455 6.853 39.518 1.00 17.72 277 ASP A CA 1
ATOM 2130 C C . ASP A 1 277 ? 8.213 5.455 38.968 1.00 14.26 277 ASP A C 1
ATOM 2131 O O . ASP A 1 277 ? 8.185 5.268 37.745 1.00 17.18 277 ASP A O 1
ATOM 2136 N N . VAL A 1 278 ? 7.925 4.498 39.859 1.00 15.47 278 VAL A N 1
ATOM 2137 C CA . VAL A 1 278 ? 7.522 3.155 39.444 1.00 16.36 278 VAL A CA 1
ATOM 2138 C C . VAL A 1 278 ? 6.000 3.081 39.363 1.00 15.35 278 VAL A C 1
ATOM 2139 O O . VAL A 1 278 ? 5.282 3.594 40.230 1.00 15.90 278 VAL A O 1
ATOM 2143 N N . ASP A 1 279 ? 5.507 2.477 38.280 1.00 14.88 279 ASP A N 1
ATOM 2144 C CA . ASP A 1 279 ? 4.077 2.270 38.058 1.00 15.73 279 ASP A CA 1
ATOM 2145 C C . ASP A 1 279 ? 3.633 1.063 38.875 1.00 18.32 279 ASP A C 1
ATOM 2146 O O . ASP A 1 279 ? 3.598 -0.063 38.382 1.00 19.66 279 ASP A O 1
ATOM 2151 N N . TYR A 1 280 ? 3.285 1.316 40.146 1.00 15.18 280 TYR A N 1
ATOM 2152 C CA . TYR A 1 280 ? 3.152 0.247 41.131 1.0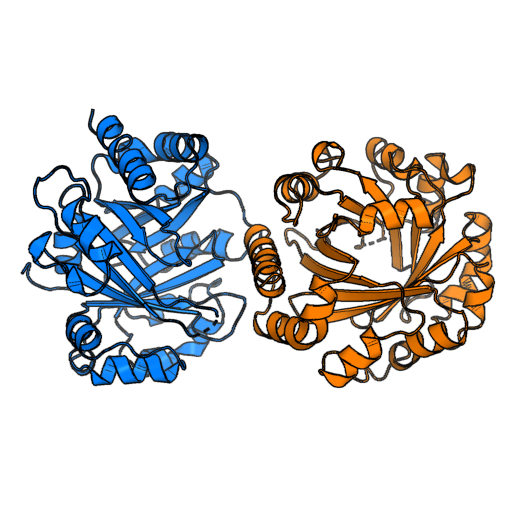0 16.39 280 TYR A CA 1
ATOM 2153 C C . TYR A 1 280 ? 2.068 -0.748 40.749 1.00 19.12 280 TYR A C 1
ATOM 2154 O O . TYR A 1 280 ? 2.257 -1.956 40.907 1.00 18.84 280 TYR A O 1
ATOM 2163 N N . HIS A 1 281 ? 0.923 -0.265 40.257 1.00 17.48 281 HIS A N 1
ATOM 2164 C CA . HIS A 1 281 ? -0.170 -1.154 39.866 1.00 20.02 281 HIS A CA 1
ATOM 2165 C C . HIS A 1 281 ? -0.253 -1.384 38.365 1.00 24.82 281 HIS A C 1
ATOM 2166 O O . HIS A 1 281 ? -1.070 -2.204 37.932 1.00 28.58 281 HIS A O 1
ATOM 2173 N N . GLY A 1 282 ? 0.525 -0.665 37.564 1.00 19.66 282 GLY A N 1
ATOM 2174 C CA . GLY A 1 282 ? 0.483 -0.833 36.124 1.00 23.25 282 GLY A CA 1
ATOM 2175 C C . GLY A 1 282 ? -0.486 0.070 35.393 1.00 23.16 282 GLY A C 1
ATOM 2176 O O . GLY A 1 282 ? -0.664 -0.096 34.184 1.00 27.70 282 GLY A O 1
ATOM 2177 N N . LEU A 1 283 ? -1.103 1.030 36.079 1.00 23.93 283 LEU A N 1
ATOM 2178 C CA . LEU A 1 283 ? -2.074 1.929 35.470 1.00 26.62 283 LEU A CA 1
ATOM 2179 C C . LEU A 1 283 ? -1.472 3.248 35.006 1.00 26.97 283 LEU A C 1
ATOM 2180 O O . LEU A 1 283 ? -2.014 3.871 34.091 1.00 26.74 283 LEU A O 1
ATOM 2185 N N . VAL A 1 284 ? -0.375 3.693 35.617 1.00 23.02 284 VAL A N 1
ATOM 2186 C CA . VAL A 1 284 ? 0.092 5.057 35.390 1.00 21.33 284 VAL A CA 1
ATOM 2187 C C . VAL A 1 284 ? 0.640 5.216 33.978 1.00 21.74 284 VAL A C 1
ATOM 2188 O O . VAL A 1 284 ? 0.329 6.193 33.289 1.00 26.38 284 VAL A O 1
ATOM 2192 N N . VAL A 1 285 ? 1.472 4.280 33.530 1.00 22.70 285 VAL A N 1
ATOM 2193 C CA . VAL A 1 285 ? 2.160 4.440 32.242 1.00 24.13 285 VAL A CA 1
ATOM 2194 C C . VAL A 1 285 ? 1.183 4.338 31.068 1.00 25.48 285 VAL A C 1
ATOM 2195 O O . VAL A 1 285 ? 1.224 5.197 30.163 1.00 22.72 285 VAL A O 1
ATOM 2199 N N . PRO A 1 286 ? 0.290 3.335 31.019 1.00 24.07 286 PRO A N 1
ATOM 2200 C CA . PRO A 1 286 ? -0.731 3.351 29.954 1.00 24.00 286 PRO A CA 1
ATOM 2201 C C . PRO A 1 286 ? -1.568 4.615 29.960 1.00 27.73 286 PRO A C 1
ATOM 2202 O O . PRO A 1 286 ? -1.865 5.170 28.891 1.00 27.26 286 PRO A O 1
ATOM 2206 N N . SER A 1 287 ? -1.945 5.093 31.147 1.00 24.12 287 SER A N 1
ATOM 2207 C CA . SER A 1 287 ? -2.733 6.314 31.250 1.00 24.83 287 SER A CA 1
ATOM 2208 C C . SER A 1 287 ? -1.962 7.503 30.696 1.00 28.01 287 SER A C 1
ATOM 2209 O O . SER A 1 287 ? -2.533 8.361 30.010 1.00 28.43 287 SER A O 1
ATOM 2212 N N . PHE A 1 288 ? -0.657 7.552 30.970 1.00 22.95 288 PHE A N 1
ATOM 2213 C CA . PHE A 1 288 ? 0.193 8.630 30.479 1.00 20.67 288 PHE A CA 1
ATOM 2214 C C . PHE A 1 288 ? 0.202 8.662 28.958 1.00 23.15 288 PHE A C 1
ATOM 2215 O O . PHE A 1 288 ? 0.025 9.723 28.346 1.00 24.76 288 PHE A O 1
ATOM 2223 N N . PHE A 1 289 ? 0.404 7.501 28.330 1.00 20.34 289 PHE A N 1
ATOM 2224 C CA . PHE A 1 289 ? 0.404 7.487 26.868 1.00 23.44 289 PHE A CA 1
ATOM 2225 C C . PHE A 1 289 ? -0.975 7.828 26.306 1.00 26.83 289 PHE A C 1
ATOM 2226 O O . PHE A 1 289 ? -1.080 8.584 25.330 1.00 25.61 289 PHE A O 1
ATOM 2234 N N . HIS A 1 290 ? -2.041 7.325 26.936 1.00 24.78 290 HIS A N 1
ATOM 2235 C CA . HIS A 1 290 ? -3.390 7.548 26.414 1.00 31.85 290 HIS A CA 1
ATOM 2236 C C . HIS A 1 290 ? -3.794 9.016 26.503 1.00 33.10 290 HIS A C 1
ATOM 2237 O O . HIS A 1 290 ? -4.410 9.557 25.572 1.00 31.82 290 HIS A O 1
ATOM 2244 N N . MET A 1 291 ? -3.454 9.679 27.609 1.00 28.52 291 MET A N 1
ATOM 2245 C CA . MET A 1 291 ? -3.820 11.077 27.787 1.00 31.77 291 MET A CA 1
ATOM 2246 C C . MET A 1 291 ? -3.056 11.998 26.848 1.00 29.23 291 MET A C 1
ATOM 2247 O O . MET A 1 291 ? -3.507 13.121 26.601 1.00 28.74 291 MET A O 1
ATOM 2252 N N . HIS A 1 292 ? -1.920 11.552 26.316 1.00 25.50 292 HIS A N 1
ATOM 2253 C CA . HIS A 1 292 ? -1.166 12.327 25.346 1.00 27.53 292 HIS A CA 1
ATOM 2254 C C . HIS A 1 292 ? -1.383 11.843 23.921 1.00 26.38 292 HIS A C 1
ATOM 2255 O O . HIS A 1 292 ? -0.620 12.227 23.029 1.00 24.09 292 HIS A O 1
ATOM 2262 N N . ASN A 1 293 ? -2.406 11.011 23.703 1.00 28.07 293 ASN A N 1
ATOM 2263 C CA . ASN A 1 293 ? -2.804 10.538 22.371 1.00 25.22 293 ASN A CA 1
ATOM 2264 C C . ASN A 1 293 ? -1.675 9.776 21.681 1.00 29.11 293 ASN A C 1
ATOM 2265 O O . ASN A 1 293 ? -1.488 9.859 20.464 1.00 30.76 293 ASN A O 1
ATOM 2270 N N . LEU A 1 294 ? -0.922 9.012 22.464 1.00 25.87 294 LEU A N 1
ATOM 2271 C CA . LEU A 1 294 ? 0.148 8.209 21.907 1.00 30.78 294 LEU A CA 1
ATOM 2272 C C . LEU A 1 294 ? -0.150 6.729 22.104 1.00 33.38 294 LEU A C 1
ATOM 2273 O O . LEU A 1 294 ? -0.820 6.348 23.070 1.00 34.38 294 LEU A O 1
ATOM 2278 N N . PRO A 1 295 ? 0.318 5.874 21.199 1.00 35.28 295 PRO A N 1
ATOM 2279 C CA . PRO A 1 295 ? 0.169 4.432 21.408 1.00 35.76 295 PRO A CA 1
ATOM 2280 C C . PRO A 1 295 ? 1.167 3.928 22.438 1.00 36.33 295 PRO A C 1
ATOM 2281 O O . PRO A 1 295 ? 2.249 4.492 22.622 1.00 38.15 295 PRO A O 1
ATOM 2285 N N . LEU A 1 296 ? 0.778 2.860 23.116 1.00 37.43 296 LEU A N 1
ATOM 2286 C CA . LEU A 1 296 ? 1.638 2.210 24.100 1.00 42.36 296 LEU A CA 1
ATOM 2287 C C . LEU A 1 296 ? 2.811 1.530 23.402 1.00 46.40 296 LEU A C 1
ATOM 2288 O O . LEU A 1 296 ? 2.593 0.597 22.617 1.00 48.39 296 LEU A O 1
ATOM 2293 N N . PRO A 1 297 ? 4.066 1.950 23.651 1.00 46.70 297 PRO A N 1
ATOM 2294 C CA . PRO A 1 297 ? 5.221 1.364 22.959 1.00 46.60 297 PRO A CA 1
ATOM 2295 C C . PRO A 1 297 ? 5.717 0.070 23.604 1.00 46.45 297 PRO A C 1
ATOM 2296 O O . PRO A 1 297 ? 4.904 -0.799 23.924 1.00 48.11 297 PRO A O 1
ATOM 2300 N N . THR B 1 2 ? 28.955 25.275 52.160 1.00 40.64 2 THR B N 1
ATOM 2301 C CA . THR B 1 2 ? 29.382 26.348 53.055 1.00 41.07 2 THR B CA 1
ATOM 2302 C C . THR B 1 2 ? 28.320 26.677 54.102 1.00 37.91 2 THR B C 1
ATOM 2303 O O . THR B 1 2 ? 27.142 26.356 53.940 1.00 39.04 2 THR B O 1
ATOM 2305 N N . ILE B 1 3 ? 28.749 27.334 55.179 1.00 36.21 3 ILE B N 1
ATOM 2306 C CA . ILE B 1 3 ? 27.798 27.752 56.200 1.00 37.88 3 ILE B CA 1
ATOM 2307 C C . ILE B 1 3 ? 26.853 28.818 55.651 1.00 33.56 3 ILE B C 1
ATOM 2308 O O . ILE B 1 3 ? 25.668 28.831 55.996 1.00 35.07 3 ILE B O 1
ATOM 2313 N N . VAL B 1 4 ? 27.333 29.693 54.762 1.00 35.69 4 VAL B N 1
ATOM 2314 C CA . VAL B 1 4 ? 26.479 30.767 54.251 1.00 32.92 4 VAL B CA 1
ATOM 2315 C C . VAL B 1 4 ? 25.380 30.213 53.343 1.00 34.14 4 VAL B C 1
ATOM 2316 O O . VAL B 1 4 ? 24.251 30.730 53.325 1.00 28.88 4 VAL B O 1
ATOM 2320 N N . ASN B 1 5 ? 25.676 29.155 52.582 1.00 32.32 5 ASN B N 1
ATOM 2321 C CA . ASN B 1 5 ? 24.631 28.539 51.771 1.00 31.05 5 ASN B CA 1
ATOM 2322 C C . ASN B 1 5 ? 23.603 27.836 52.652 1.00 30.02 5 ASN B C 1
ATOM 2323 O O . ASN B 1 5 ? 22.404 27.843 52.349 1.00 29.72 5 ASN B O 1
ATOM 2325 N N . ARG B 1 6 ? 24.051 27.230 53.751 1.00 26.16 6 ARG B N 1
ATOM 2326 C CA . ARG B 1 6 ? 23.114 26.588 54.665 1.00 28.25 6 ARG B CA 1
ATOM 2327 C C . ARG B 1 6 ? 22.236 27.623 55.361 1.00 25.69 6 ARG B C 1
ATOM 2328 O O . ARG B 1 6 ? 21.041 27.388 55.580 1.00 23.03 6 ARG B O 1
ATOM 2330 N N . ILE B 1 7 ? 22.813 28.774 55.711 1.00 26.72 7 ILE B N 1
ATOM 2331 C CA . ILE B 1 7 ? 22.021 29.858 56.285 1.00 24.90 7 ILE B CA 1
ATOM 2332 C C . ILE B 1 7 ? 20.972 30.319 55.281 1.00 21.41 7 ILE B C 1
ATOM 2333 O O . ILE B 1 7 ? 19.793 30.465 55.615 1.00 21.05 7 ILE B O 1
ATOM 2338 N N . ARG B 1 8 ? 21.385 30.549 54.033 1.00 22.49 8 ARG B N 1
ATOM 2339 C CA A ARG B 1 8 ? 20.436 30.971 53.006 0.46 23.94 8 ARG B CA 1
ATOM 2340 C CA B ARG B 1 8 ? 20.421 30.983 53.026 0.54 23.94 8 ARG B CA 1
ATOM 2341 C C . ARG B 1 8 ? 19.295 29.965 52.865 1.00 22.93 8 ARG B C 1
ATOM 2342 O O . ARG B 1 8 ? 18.114 30.339 52.812 1.00 22.78 8 ARG B O 1
ATOM 2357 N N . THR B 1 9 ? 19.633 28.674 52.801 1.00 22.58 9 THR B N 1
ATOM 2358 C CA . THR B 1 9 ? 18.605 27.644 52.688 1.00 24.61 9 THR B CA 1
ATOM 2359 C C . THR B 1 9 ? 17.664 27.659 53.886 1.00 20.75 9 THR B C 1
ATOM 2360 O O . THR B 1 9 ? 16.444 27.514 53.729 1.00 23.29 9 THR B O 1
ATOM 2364 N N . ASP B 1 10 ? 18.210 27.833 55.093 1.00 22.84 10 ASP B N 1
ATOM 2365 C CA . ASP B 1 10 ? 17.362 27.872 56.282 1.00 21.62 10 ASP B CA 1
ATOM 2366 C C . ASP B 1 10 ? 16.411 29.066 56.240 1.00 18.66 10 ASP B C 1
ATOM 2367 O O . ASP B 1 10 ? 15.230 28.937 56.584 1.00 18.32 10 ASP B O 1
ATOM 2372 N N . VAL B 1 11 ? 16.912 30.236 55.826 1.00 18.95 11 VAL B N 1
ATOM 2373 C CA . VAL B 1 11 ? 16.057 31.421 55.725 1.00 18.25 11 VAL B CA 1
ATOM 2374 C C . VAL B 1 11 ? 14.920 31.180 54.736 1.00 17.97 11 VAL B C 1
ATOM 2375 O O . VAL B 1 11 ? 13.743 31.438 55.036 1.00 16.86 11 VAL B O 1
ATOM 2379 N N . VAL B 1 12 ? 15.249 30.662 53.544 1.00 18.76 12 VAL B N 1
ATOM 2380 C CA . VAL B 1 12 ? 14.209 30.420 52.544 1.00 18.42 12 VAL B CA 1
ATOM 2381 C C . VAL B 1 12 ? 13.198 29.398 53.051 1.00 17.90 12 VAL B C 1
ATOM 2382 O O . VAL B 1 12 ? 11.983 29.551 52.852 1.00 19.58 12 VAL B O 1
ATOM 2386 N N . ASN B 1 13 ? 13.677 28.358 53.733 1.00 18.94 13 ASN B N 1
ATOM 2387 C CA . ASN B 1 13 ? 12.770 27.336 54.241 1.00 18.33 13 ASN B CA 1
ATOM 2388 C C . ASN B 1 13 ? 11.834 27.911 55.293 1.00 18.08 13 ASN B C 1
ATOM 2389 O O . ASN B 1 13 ? 10.652 27.557 55.339 1.00 17.75 13 ASN B O 1
ATOM 2394 N N . VAL B 1 14 ? 12.326 28.837 56.124 1.00 17.41 14 VAL B N 1
ATOM 2395 C CA . VAL B 1 14 ? 11.438 29.491 57.090 1.00 18.72 14 VAL B CA 1
ATOM 2396 C C . VAL B 1 14 ? 10.372 30.303 56.367 1.00 17.72 14 VAL B C 1
ATOM 2397 O O . VAL B 1 14 ? 9.186 30.274 56.726 1.00 18.84 14 VAL B O 1
ATOM 2401 N N . ALA B 1 15 ? 10.783 31.082 55.363 1.00 17.12 15 ALA B N 1
ATOM 2402 C CA . ALA B 1 15 ? 9.805 31.882 54.628 1.00 17.34 15 ALA B CA 1
ATOM 2403 C C . ALA B 1 15 ? 8.736 31.000 53.978 1.00 18.78 15 ALA B C 1
ATOM 2404 O O . ALA B 1 15 ? 7.543 31.318 54.028 1.00 20.38 15 ALA B O 1
ATOM 2406 N N . LYS B 1 16 ? 9.148 29.901 53.357 1.00 17.14 16 LYS B N 1
ATOM 2407 C CA . LYS B 1 16 ? 8.177 28.991 52.752 1.00 15.87 16 LYS B CA 1
ATOM 2408 C C . LYS B 1 16 ? 7.254 28.390 53.805 1.00 20.93 16 LYS B C 1
ATOM 2409 O O . LYS B 1 16 ? 6.034 28.317 53.607 1.00 19.95 16 LYS B O 1
ATOM 2415 N N . SER B 1 17 ? 7.814 27.979 54.945 1.00 18.78 17 SER B N 1
ATOM 2416 C CA . SER B 1 17 ? 7.007 27.284 55.941 1.00 19.23 17 SER B CA 1
ATOM 2417 C C . SER B 1 17 ? 5.959 28.207 56.544 1.00 19.89 17 SER B C 1
ATOM 2418 O O . SER B 1 17 ? 4.829 27.784 56.819 1.00 23.64 17 SER B O 1
ATOM 2421 N N . PHE B 1 18 ? 6.312 29.469 56.767 1.00 20.03 18 PHE B N 1
ATOM 2422 C CA . PHE B 1 18 ? 5.380 30.413 57.360 1.00 18.20 18 PHE B CA 1
ATOM 2423 C C . PHE B 1 18 ? 4.568 31.178 56.326 1.00 19.53 18 PHE B C 1
ATOM 2424 O O . PHE B 1 18 ? 3.737 32.008 56.707 1.00 22.59 18 PHE B O 1
ATOM 2432 N N . GLY B 1 19 ? 4.758 30.897 55.035 1.00 20.80 19 GLY B N 1
ATOM 2433 C CA . GLY B 1 19 ? 4.008 31.603 54.022 1.00 18.87 19 GLY B CA 1
ATOM 2434 C C . GLY B 1 19 ? 4.378 33.060 53.902 1.00 17.90 19 GLY B C 1
ATOM 2435 O O . GLY B 1 19 ? 3.577 33.853 53.403 1.00 20.67 19 GLY B O 1
ATOM 2436 N N . ALA B 1 20 ? 5.575 33.431 54.356 1.00 17.25 20 ALA B N 1
ATOM 2437 C CA . ALA B 1 20 ? 5.981 34.833 54.343 1.00 18.73 20 ALA B CA 1
ATOM 2438 C C . ALA B 1 20 ? 6.323 35.290 52.931 1.00 20.27 20 ALA B C 1
ATOM 2439 O O . ALA B 1 20 ? 6.898 34.533 52.141 1.00 21.81 20 ALA B O 1
ATOM 2441 N N . GLU B 1 21 ? 5.979 36.540 52.622 1.00 18.56 21 GLU B N 1
ATOM 2442 C CA . GLU B 1 21 ? 6.368 37.110 51.338 1.00 22.70 21 GLU B CA 1
ATOM 2443 C C . GLU B 1 21 ? 7.875 37.267 51.294 1.00 22.29 21 GLU B C 1
ATOM 2444 O O . GLU B 1 21 ? 8.500 37.676 52.279 1.00 20.99 21 GLU B O 1
ATOM 2450 N N . TYR B 1 22 ? 8.469 36.938 50.152 1.00 19.51 22 TYR B N 1
ATOM 2451 C CA . TYR B 1 22 ? 9.898 37.149 50.009 1.00 16.54 22 TYR B CA 1
ATOM 2452 C C . TYR B 1 22 ? 10.258 37.216 48.537 1.00 18.63 22 TYR B C 1
ATOM 2453 O O . TYR B 1 22 ? 9.490 36.806 47.658 1.00 19.38 22 TYR B O 1
ATOM 2462 N N . SER B 1 23 ? 11.431 37.785 48.290 1.00 19.58 23 SER B N 1
ATOM 2463 C CA . SER B 1 23 ? 11.950 38.012 46.950 1.00 17.12 23 SER B CA 1
ATOM 2464 C C . SER B 1 23 ? 13.307 37.345 46.852 1.00 18.95 23 SER B C 1
ATOM 2465 O O . SER B 1 23 ? 14.204 37.646 47.646 1.00 19.75 23 SER B O 1
ATOM 2468 N N . GLU B 1 24 ? 13.459 36.444 45.875 1.00 17.40 24 GLU B N 1
ATOM 2469 C CA . GLU B 1 24 ? 14.759 35.822 45.658 1.00 19.71 24 GLU B CA 1
ATOM 2470 C C . GLU B 1 24 ? 15.827 36.862 45.351 1.00 20.17 24 GLU B C 1
ATOM 2471 O O . GLU B 1 24 ? 16.973 36.735 45.800 1.00 23.14 24 GLU B O 1
ATOM 2477 N N . ALA B 1 25 ? 15.476 37.888 44.572 1.00 19.87 25 ALA B N 1
ATOM 2478 C CA . ALA B 1 25 ? 16.469 38.892 44.199 1.00 23.55 25 ALA B CA 1
ATOM 2479 C C . ALA B 1 25 ? 16.912 39.697 45.412 1.00 21.91 25 ALA B C 1
ATOM 2480 O O . ALA B 1 25 ? 18.101 40.028 45.552 1.00 23.14 25 ALA B O 1
ATOM 2482 N N . VAL B 1 26 ? 15.973 39.995 46.313 1.00 21.28 26 VAL B N 1
ATOM 2483 C CA . VAL B 1 26 ? 16.340 40.692 47.538 1.00 20.94 26 VAL B CA 1
ATOM 2484 C C . VAL B 1 26 ? 17.260 39.823 48.389 1.00 20.83 26 VAL B C 1
ATOM 2485 O O . VAL B 1 26 ? 18.276 40.299 48.915 1.00 21.08 26 VAL B O 1
ATOM 2489 N N . ILE B 1 27 ? 16.937 38.534 48.536 1.00 18.64 27 ILE B N 1
ATOM 2490 C CA . ILE B 1 27 ? 17.807 37.663 49.324 1.00 20.15 27 ILE B CA 1
ATOM 2491 C C . ILE B 1 27 ? 19.199 37.605 48.707 1.00 21.66 27 ILE B C 1
ATOM 2492 O O . ILE B 1 27 ? 20.212 37.641 49.418 1.00 23.90 27 ILE B O 1
ATOM 2497 N N . ASP B 1 28 ? 19.271 37.518 47.375 1.00 21.59 28 ASP B N 1
ATOM 2498 C CA . ASP B 1 28 ? 20.566 37.522 46.698 1.00 24.87 28 ASP B CA 1
ATOM 2499 C C . ASP B 1 28 ? 21.359 38.785 47.026 1.00 23.01 28 ASP B C 1
ATOM 2500 O O . ASP B 1 28 ? 22.562 38.715 47.305 1.00 25.19 28 ASP B O 1
ATOM 2502 N N . GLN B 1 29 ? 20.704 39.947 46.990 1.00 22.95 29 GLN B N 1
ATOM 2503 C CA . GLN B 1 29 ? 21.407 41.195 47.281 1.00 24.19 29 GLN B CA 1
ATOM 2504 C C . GLN B 1 29 ? 21.886 41.243 48.729 1.00 24.74 29 GLN B C 1
ATOM 2505 O O . GLN B 1 29 ? 23.037 41.624 49.009 1.00 24.73 29 GLN B O 1
ATOM 2511 N N . ILE B 1 30 ? 21.011 40.855 49.664 1.00 20.80 30 ILE B N 1
ATOM 2512 C CA . ILE B 1 30 ? 21.383 40.864 51.078 1.00 20.95 30 ILE B CA 1
ATOM 2513 C C . ILE B 1 30 ? 22.582 39.964 51.310 1.00 23.96 30 ILE B C 1
ATOM 2514 O O . ILE B 1 30 ? 23.540 40.344 51.987 1.00 23.95 30 ILE B O 1
ATOM 2519 N N . PHE B 1 31 ? 22.544 38.750 50.762 1.00 22.74 31 PHE B N 1
ATOM 2520 C CA . PHE B 1 31 ? 23.623 37.816 51.050 1.00 23.06 31 PHE B CA 1
ATOM 2521 C C . PHE B 1 31 ? 24.913 38.210 50.339 1.00 25.98 31 PHE B C 1
ATOM 2522 O O . PHE B 1 31 ? 26.001 38.012 50.893 1.00 26.48 31 PHE B O 1
ATOM 2530 N N . GLN B 1 32 ? 24.818 38.786 49.136 1.00 27.67 32 GLN B N 1
ATOM 2531 C CA . GLN B 1 32 ? 26.021 39.304 48.490 1.00 27.98 32 GLN B CA 1
ATOM 2532 C C . GLN B 1 32 ? 26.706 40.335 49.377 1.00 28.26 32 GLN B C 1
ATOM 2533 O O . GLN B 1 32 ? 27.940 40.353 49.480 1.00 31.18 32 GLN B O 1
ATOM 2535 N N . GLY B 1 33 ? 25.925 41.192 50.041 1.00 24.68 33 GLY B N 1
ATOM 2536 C CA . GLY B 1 33 ? 26.532 42.156 50.944 1.00 28.19 33 GLY B CA 1
ATOM 2537 C C . GLY B 1 33 ? 26.950 41.652 52.319 1.00 29.45 33 GLY B C 1
ATOM 2538 O O . GLY B 1 33 ? 28.019 42.008 52.829 1.00 22.96 33 GLY B O 1
ATOM 2539 N N . PHE B 1 34 ? 26.126 40.800 52.927 1.00 21.96 34 PHE B N 1
ATOM 2540 C CA . PHE B 1 34 ? 26.190 40.535 54.358 1.00 23.37 34 PHE B CA 1
ATOM 2541 C C . PHE B 1 34 ? 26.342 39.056 54.706 1.00 25.35 34 PHE B C 1
ATOM 2542 O O . PHE B 1 34 ? 26.341 38.712 55.891 1.00 22.37 34 PHE B O 1
ATOM 2550 N N . GLY B 1 35 ? 26.487 38.175 53.715 1.00 26.37 35 GLY B N 1
ATOM 2551 C CA . GLY B 1 35 ? 26.519 36.745 54.003 1.00 25.04 35 GLY B CA 1
ATOM 2552 C C . GLY B 1 35 ? 27.625 36.346 54.963 1.00 25.35 35 GLY B C 1
ATOM 2553 O O . GLY B 1 35 ? 27.411 35.540 55.878 1.00 25.13 35 GLY B O 1
ATOM 2554 N N . GLU B 1 36 ? 28.819 36.919 54.782 1.00 29.72 36 GLU B N 1
ATOM 2555 C CA . GLU B 1 36 ? 29.924 36.647 55.701 1.00 30.99 36 GLU B CA 1
ATOM 2556 C C . GLU B 1 36 ? 29.589 37.094 57.123 1.00 31.37 36 GLU B C 1
ATOM 2557 O O . GLU B 1 36 ? 29.818 36.353 58.096 1.00 30.27 36 GLU B O 1
ATOM 2563 N N . LYS B 1 37 ? 29.055 38.318 57.265 1.00 27.21 37 LYS B N 1
ATOM 2564 C CA . LYS B 1 37 ? 28.579 38.770 58.570 1.00 26.37 37 LYS B CA 1
ATOM 2565 C C . LYS B 1 37 ? 27.616 37.766 59.183 1.00 25.81 37 LYS B C 1
ATOM 2566 O O . LYS B 1 37 ? 27.696 37.471 60.380 1.00 26.30 37 LYS B O 1
ATOM 2572 N N . PHE B 1 38 ? 26.703 37.216 58.374 1.00 23.04 38 PHE B N 1
ATOM 2573 C CA . PHE B 1 38 ? 25.752 36.248 58.906 1.00 23.60 38 PHE B CA 1
ATOM 2574 C C . PHE B 1 38 ? 26.461 35.002 59.414 1.00 27.50 38 PHE B C 1
ATOM 2575 O O . PHE B 1 38 ? 26.015 34.384 60.391 1.00 24.71 38 PHE B O 1
ATOM 2583 N N . THR B 1 39 ? 27.552 34.601 58.760 1.00 28.31 39 THR B N 1
ATOM 2584 C CA . THR B 1 39 ? 28.198 33.370 59.205 1.00 28.38 39 THR B CA 1
ATOM 2585 C C . THR B 1 39 ? 28.976 33.559 60.493 1.00 29.15 39 THR B C 1
ATOM 2586 O O . THR B 1 39 ? 29.090 32.607 61.277 1.00 29.61 39 THR B O 1
ATOM 2590 N N . ASN B 1 40 ? 29.521 34.755 60.735 1.00 28.07 40 ASN B N 1
ATOM 2591 C CA . ASN B 1 40 ? 30.504 34.914 61.801 1.00 32.80 40 ASN B CA 1
ATOM 2592 C C . ASN B 1 40 ? 30.048 35.760 62.988 1.00 33.09 40 ASN B C 1
ATOM 2593 O O . ASN B 1 40 ? 30.842 35.969 63.907 1.00 35.06 40 ASN B O 1
ATOM 2598 N N . THR B 1 41 ? 28.807 36.247 63.011 1.00 26.81 41 THR B N 1
ATOM 2599 C CA . THR B 1 41 ? 28.395 37.172 64.064 1.00 25.13 41 THR B CA 1
ATOM 2600 C C . THR B 1 41 ? 27.088 36.731 64.716 1.00 27.85 41 THR B C 1
ATOM 2601 O O . THR B 1 41 ? 26.644 35.594 64.521 1.00 26.08 41 THR B O 1
ATOM 2605 N N . GLY B 1 42 ? 26.463 37.627 65.487 1.00 26.01 42 GLY B N 1
ATOM 2606 C CA . GLY B 1 42 ? 25.218 37.310 66.169 1.00 25.16 42 GLY B CA 1
ATOM 2607 C C . GLY B 1 42 ? 23.983 37.359 65.286 1.00 24.83 42 GLY B C 1
ATOM 2608 O O . GLY B 1 42 ? 23.204 38.326 65.328 1.00 24.26 42 GLY B O 1
ATOM 2609 N N . PHE B 1 43 ? 23.803 36.297 64.497 1.00 21.90 43 PHE B N 1
ATOM 2610 C CA . PHE B 1 43 ? 22.764 36.197 63.479 1.00 19.92 43 PHE B CA 1
ATOM 2611 C C . PHE B 1 43 ? 21.482 35.628 64.072 1.00 18.86 43 PHE B C 1
ATOM 2612 O O . PHE B 1 43 ? 21.519 34.751 64.943 1.00 19.72 43 PHE B O 1
ATOM 2620 N N . ALA B 1 44 ? 20.344 36.130 63.588 1.00 17.99 44 ALA B N 1
ATOM 2621 C CA . ALA B 1 44 ? 19.048 35.628 64.019 1.00 17.13 44 ALA B CA 1
ATOM 2622 C C . ALA B 1 44 ? 18.058 35.705 62.869 1.00 17.54 44 ALA B C 1
ATOM 2623 O O . ALA B 1 44 ? 18.146 36.588 62.007 1.00 17.05 44 ALA B O 1
ATOM 2625 N N . ILE B 1 45 ? 17.123 34.756 62.860 1.00 17.11 45 ILE B N 1
ATOM 2626 C CA . ILE B 1 45 ? 15.962 34.770 61.970 1.00 18.08 45 ILE B CA 1
ATOM 2627 C C . ILE B 1 45 ? 14.746 35.101 62.819 1.00 17.23 45 ILE B C 1
ATOM 2628 O O . ILE B 1 45 ? 14.551 34.509 63.887 1.00 19.02 45 ILE B O 1
ATOM 2633 N N . ARG B 1 46 ? 13.930 36.039 62.344 1.00 15.26 46 ARG B N 1
ATOM 2634 C CA . ARG B 1 46 ? 12.748 36.511 63.052 1.00 15.73 46 ARG B CA 1
ATOM 2635 C C . ARG B 1 46 ? 11.492 36.277 62.225 1.00 16.81 46 ARG B C 1
ATOM 2636 O O . ARG B 1 46 ? 11.490 36.468 61.002 1.00 17.75 46 ARG B O 1
ATOM 2644 N N . VAL B 1 47 ? 10.418 35.843 62.885 1.00 15.57 47 VAL B N 1
ATOM 2645 C CA . VAL B 1 47 ? 9.095 35.943 62.271 1.00 17.85 47 VAL B CA 1
ATOM 2646 C C . VAL B 1 47 ? 8.226 36.800 63.181 1.00 16.77 47 VAL B C 1
ATOM 2647 O O . VAL B 1 47 ? 8.423 36.848 64.402 1.00 18.12 47 VAL B O 1
ATOM 2651 N N . GLN B 1 48 ? 7.277 37.512 62.571 1.00 17.03 48 GLN B N 1
ATOM 2652 C CA . GLN B 1 48 ? 6.317 38.284 63.343 1.00 19.43 48 GLN B CA 1
ATOM 2653 C C . GLN B 1 48 ? 4.948 38.202 62.675 1.00 21.45 48 GLN B C 1
ATOM 2654 O O . GLN B 1 48 ? 4.835 37.950 61.473 1.00 20.97 48 GLN B O 1
ATOM 2660 N N . ASN B 1 49 ? 3.901 38.408 63.478 1.00 22.12 49 ASN B N 1
ATOM 2661 C CA . ASN B 1 49 ? 2.531 38.339 62.979 1.00 26.24 49 ASN B CA 1
ATOM 2662 C C . ASN B 1 49 ? 1.874 39.717 62.965 1.00 30.49 49 ASN B C 1
ATOM 2663 O O . ASN B 1 49 ? 0.730 39.870 63.404 1.00 37.25 49 ASN B O 1
ATOM 2668 N N . LYS B 1 50 ? 2.591 40.719 62.451 1.00 30.36 50 LYS B N 1
ATOM 2669 C CA . LYS B 1 50 ? 2.133 42.105 62.531 1.00 30.23 50 LYS B CA 1
ATOM 2670 C C . LYS B 1 50 ? 0.897 42.364 61.676 1.00 42.33 50 LYS B C 1
ATOM 2671 O O . LYS B 1 50 ? 0.102 43.256 62.000 1.00 43.08 50 LYS B O 1
ATOM 2673 N N . ARG B 1 51 ? 0.711 41.614 60.594 1.00 44.99 51 ARG B N 1
ATOM 2674 C CA . ARG B 1 51 ? -0.427 41.808 59.709 1.00 41.62 51 ARG B CA 1
ATOM 2675 C C . ARG B 1 51 ? -1.359 40.601 59.753 1.00 46.70 51 ARG B C 1
ATOM 2676 O O . ARG B 1 51 ? -0.959 39.487 60.104 1.00 47.06 51 ARG B O 1
ATOM 2684 N N . ASN B 1 52 ? -2.619 40.840 59.383 1.00 52.07 52 ASN B N 1
ATOM 2685 C CA . ASN B 1 52 ? -3.677 39.850 59.566 1.00 48.69 52 ASN B CA 1
ATOM 2686 C C . ASN B 1 52 ? -3.452 38.641 58.665 1.00 47.84 52 ASN B C 1
ATOM 2687 O O . ASN B 1 52 ? -3.336 38.780 57.442 1.00 50.92 52 ASN B O 1
ATOM 2689 N N . GLN B 1 53 ? -3.395 37.454 59.275 1.00 47.81 53 GLN B N 1
ATOM 2690 C CA . GLN B 1 53 ? -3.220 36.179 58.579 1.00 47.80 53 GLN B CA 1
ATOM 2691 C C . GLN B 1 53 ? -1.969 36.152 57.704 1.00 40.80 53 GLN B C 1
ATOM 2692 O O . GLN B 1 53 ? -1.889 35.365 56.754 1.00 41.05 53 GLN B O 1
ATOM 2694 N N . LYS B 1 54 ? -0.979 36.991 58.011 1.00 41.40 54 LYS B N 1
ATOM 2695 C CA . LYS B 1 54 ? 0.262 37.041 57.251 1.00 35.40 54 LYS B CA 1
ATOM 2696 C C . LYS B 1 54 ? 1.433 37.139 58.216 1.00 34.19 54 LYS B C 1
ATOM 2697 O O . LYS B 1 54 ? 1.455 38.017 59.083 1.00 37.05 54 LYS B O 1
ATOM 2699 N N . VAL B 1 55 ? 2.392 36.231 58.069 1.00 25.52 55 VAL B N 1
ATOM 2700 C CA . VAL B 1 55 ? 3.632 36.259 58.836 1.00 25.73 55 VAL B CA 1
ATOM 2701 C C . VAL B 1 55 ? 4.703 36.926 57.985 1.00 22.98 55 VAL B C 1
ATOM 2702 O O . VAL B 1 55 ? 4.783 36.688 56.771 1.00 23.45 55 VAL B O 1
ATOM 2706 N N . ASP B 1 56 ? 5.491 37.807 58.604 1.00 19.19 56 ASP B N 1
ATOM 2707 C CA . ASP B 1 56 ? 6.620 38.447 57.938 1.00 21.20 56 ASP B CA 1
ATOM 2708 C C . ASP B 1 56 ? 7.915 37.857 58.480 1.00 19.23 56 ASP B C 1
ATOM 2709 O O . ASP B 1 56 ? 7.993 37.494 59.659 1.00 18.73 56 ASP B O 1
ATOM 2714 N N . CYS B 1 57 ? 8.939 37.781 57.622 1.00 14.89 57 CYS B N 1
ATOM 2715 C CA . CYS B 1 57 ? 10.224 37.195 57.990 1.00 16.76 57 CYS B CA 1
ATOM 2716 C C . CYS B 1 57 ? 11.333 38.221 57.824 1.00 20.30 57 CYS B C 1
ATOM 2717 O O . CYS B 1 57 ? 11.468 38.831 56.762 1.00 17.81 57 CYS B O 1
ATOM 2720 N N . ASN B 1 58 ? 12.116 38.409 58.877 1.00 15.92 58 ASN B N 1
ATOM 2721 C CA . ASN B 1 58 ? 13.267 39.297 58.864 1.00 16.95 58 ASN B CA 1
ATOM 2722 C C . ASN B 1 58 ? 14.506 38.519 59.275 1.00 21.50 58 ASN B C 1
ATOM 2723 O O . ASN B 1 58 ? 14.418 37.549 60.030 1.00 18.67 58 ASN B O 1
ATOM 2728 N N . ILE B 1 59 ? 15.673 38.962 58.812 1.00 15.78 59 ILE B N 1
ATOM 2729 C CA . ILE B 1 59 ? 16.925 38.369 59.261 1.00 14.30 59 ILE B CA 1
ATOM 2730 C C . ILE B 1 59 ? 17.820 39.498 59.738 1.00 14.28 59 ILE B C 1
ATOM 2731 O O . ILE B 1 59 ? 17.751 40.614 59.219 1.00 15.83 59 ILE B O 1
ATOM 2736 N N . ARG B 1 60 ? 18.643 39.217 60.747 1.00 16.28 60 ARG B N 1
ATOM 2737 C CA . ARG B 1 60 ? 19.357 40.313 61.385 1.00 16.07 60 ARG B CA 1
ATOM 2738 C C . ARG B 1 60 ? 20.663 39.817 61.976 1.00 18.45 60 ARG B C 1
ATOM 2739 O O . ARG B 1 60 ? 20.836 38.627 62.226 1.00 19.05 60 ARG B O 1
ATOM 2747 N N . TYR B 1 61 ? 21.574 40.750 62.238 1.00 17.62 61 TYR B N 1
ATOM 2748 C CA . TYR B 1 61 ? 22.765 40.358 62.977 1.00 17.30 61 TYR B CA 1
ATOM 2749 C C . TYR B 1 61 ? 23.259 41.525 63.810 1.00 17.49 61 TYR B C 1
ATOM 2750 O O . TYR B 1 61 ? 22.935 42.686 63.554 1.00 17.21 61 TYR B O 1
ATOM 2759 N N . GLY B 1 62 ? 24.055 41.189 64.816 1.00 17.85 62 GLY B N 1
ATOM 2760 C CA . GLY B 1 62 ? 24.799 42.189 65.554 1.00 19.62 62 GLY B CA 1
ATOM 2761 C C . GLY B 1 62 ? 26.242 41.754 65.675 1.00 19.97 62 GLY B C 1
ATOM 2762 O O . GLY B 1 62 ? 26.551 40.564 65.663 1.00 20.76 62 GLY B O 1
ATOM 2763 N N . GLU B 1 63 ? 27.135 42.741 65.790 1.00 20.97 63 GLU B N 1
ATOM 2764 C CA . GLU B 1 63 ? 28.522 42.398 66.090 1.00 23.39 63 GLU B CA 1
ATOM 2765 C C . GLU B 1 63 ? 29.171 43.503 66.911 1.00 24.12 63 GLU B C 1
ATOM 2766 O O . GLU B 1 63 ? 28.759 44.668 66.878 1.00 22.92 63 GLU B O 1
ATOM 2772 N N . ALA B 1 64 ? 30.176 43.103 67.693 1.00 25.33 64 ALA B N 1
ATOM 2773 C CA . ALA B 1 64 ? 30.827 44.016 68.625 1.00 23.96 64 ALA B CA 1
ATOM 2774 C C . ALA B 1 64 ? 31.934 44.778 67.901 1.00 31.03 64 ALA B C 1
ATOM 2775 O O . ALA B 1 64 ? 33.117 44.439 67.955 1.00 35.87 64 ALA B O 1
ATOM 2777 N N . LYS B 1 65 ? 31.525 45.835 67.206 1.00 26.09 65 LYS B N 1
ATOM 2778 C CA . LYS B 1 65 ? 32.434 46.789 66.590 1.00 25.60 65 LYS B CA 1
ATOM 2779 C C . LYS B 1 65 ? 31.962 48.185 66.958 1.00 31.27 65 LYS B C 1
ATOM 2780 O O . LYS B 1 65 ? 30.761 48.426 67.103 1.00 27.73 65 LYS B O 1
ATOM 2786 N N . GLU B 1 66 ? 32.917 49.102 67.121 1.00 26.48 66 GLU B N 1
ATOM 2787 C CA . GLU B 1 66 ? 32.606 50.464 67.537 1.00 28.31 66 GLU B CA 1
ATOM 2788 C C . GLU B 1 66 ? 32.123 51.346 66.391 1.00 25.75 66 GLU B C 1
ATOM 2789 O O . GLU B 1 66 ? 31.608 52.438 66.644 1.00 28.81 66 GLU B O 1
ATOM 2791 N N . ASN B 1 67 ? 32.301 50.921 65.150 1.00 25.42 67 ASN B N 1
ATOM 2792 C CA . ASN B 1 67 ? 31.886 51.701 64.000 1.00 23.88 67 ASN B CA 1
ATOM 2793 C C . ASN B 1 67 ? 30.757 50.980 63.278 1.00 21.80 67 ASN B C 1
ATOM 2794 O O . ASN B 1 67 ? 30.639 49.754 63.340 1.00 23.68 67 ASN B O 1
ATOM 2799 N N . CYS B 1 68 ? 29.942 51.758 62.572 1.00 23.28 68 CYS B N 1
ATOM 2800 C CA . CYS B 1 68 ? 28.716 51.238 61.974 1.00 22.70 68 CYS B CA 1
ATOM 2801 C C . CYS B 1 68 ? 29.020 50.615 60.614 1.00 20.82 68 CYS B C 1
ATOM 2802 O O . CYS B 1 68 ? 28.728 51.177 59.554 1.00 21.42 68 CYS B O 1
ATOM 2805 N N . LEU B 1 69 ? 29.591 49.406 60.647 1.00 19.71 69 LEU B N 1
ATOM 2806 C CA . LEU B 1 69 ? 30.036 48.771 59.410 1.00 21.17 69 LEU B CA 1
ATOM 2807 C C . LEU B 1 69 ? 28.873 48.479 58.474 1.00 20.59 69 LEU B C 1
ATOM 2808 O O . LEU B 1 69 ? 29.043 48.505 57.249 1.00 19.80 69 LEU B O 1
ATOM 2813 N N . ALA B 1 70 ? 27.688 48.200 59.029 1.00 19.43 70 ALA B N 1
ATOM 2814 C CA . ALA B 1 70 ? 26.551 47.872 58.177 1.00 17.67 70 ALA B CA 1
ATOM 2815 C C . ALA B 1 70 ? 26.158 49.038 57.280 1.00 19.06 70 ALA B C 1
ATOM 2816 O O . ALA B 1 70 ? 25.672 48.816 56.171 1.00 18.70 70 ALA B O 1
ATOM 2818 N N . TRP B 1 71 ? 26.316 50.278 57.746 1.00 18.19 71 TRP B N 1
ATOM 2819 C CA . TRP B 1 71 ? 25.993 51.412 56.886 1.00 18.79 71 TRP B CA 1
ATOM 2820 C C . TRP B 1 71 ? 26.929 51.455 55.681 1.00 17.69 71 TRP B C 1
ATOM 2821 O O . TRP B 1 71 ? 26.481 51.630 54.541 1.00 19.44 71 TRP B O 1
ATOM 2832 N N . ASP B 1 72 ? 28.237 51.270 55.910 1.00 19.84 72 ASP B N 1
ATOM 2833 C CA . ASP B 1 72 ? 29.182 51.228 54.791 1.00 20.68 72 ASP B CA 1
ATOM 2834 C C . ASP B 1 72 ? 28.828 50.121 53.808 1.00 20.39 72 ASP B C 1
ATOM 2835 O O . ASP B 1 72 ? 28.808 50.341 52.588 1.00 19.20 72 ASP B O 1
ATOM 2840 N N . ILE B 1 73 ? 28.575 48.909 54.324 1.00 19.73 73 ILE B N 1
ATOM 2841 C CA . ILE B 1 73 ? 28.302 47.775 53.442 1.00 17.78 73 ILE B CA 1
ATOM 2842 C C . ILE B 1 73 ? 27.010 48.000 52.670 1.00 19.16 73 ILE B C 1
ATOM 2843 O O . ILE B 1 73 ? 26.945 47.769 51.458 1.00 20.59 73 ILE B O 1
ATOM 2848 N N . ALA B 1 74 ? 25.967 48.473 53.355 1.00 19.15 74 ALA B N 1
ATOM 2849 C CA . ALA B 1 74 ? 24.679 48.679 52.696 1.00 18.29 74 ALA B CA 1
ATOM 2850 C C . ALA B 1 74 ? 24.764 49.769 51.638 1.00 19.56 74 ALA B C 1
ATOM 2851 O O . ALA B 1 74 ? 24.192 49.633 50.554 1.00 20.46 74 ALA B O 1
ATOM 2853 N N . ARG B 1 75 ? 25.461 50.866 51.930 1.00 17.31 75 ARG B N 1
ATOM 2854 C CA . ARG B 1 75 ? 25.604 51.898 50.912 1.00 20.36 75 ARG B CA 1
ATOM 2855 C C . ARG B 1 75 ? 26.373 51.365 49.706 1.00 21.80 75 ARG B C 1
ATOM 2856 O O . ARG B 1 75 ? 26.018 51.662 48.559 1.00 24.32 75 ARG B O 1
ATOM 2864 N N . GLU B 1 76 ? 27.403 50.540 49.943 1.00 20.98 76 GLU B N 1
ATOM 2865 C CA . GLU B 1 76 ? 28.244 50.091 48.832 1.00 24.03 76 GLU B CA 1
ATOM 2866 C C . GLU B 1 76 ? 27.515 49.097 47.944 1.00 27.54 76 GLU B C 1
ATOM 2867 O O . GLU B 1 76 ? 27.728 49.075 46.723 1.00 31.33 76 GLU B O 1
ATOM 2869 N N . SER B 1 77 ? 26.640 48.292 48.530 1.00 21.86 77 SER B N 1
ATOM 2870 C CA . SER B 1 77 ? 25.941 47.241 47.814 1.00 23.73 77 SER B CA 1
ATOM 2871 C C . SER B 1 77 ? 24.615 47.709 47.243 1.00 26.06 77 SER B C 1
ATOM 2872 O O . SER B 1 77 ? 23.897 46.901 46.650 1.00 32.63 77 SER B O 1
ATOM 2875 N N . GLY B 1 78 ? 24.271 48.981 47.420 1.00 24.79 78 GLY B N 1
ATOM 2876 C CA . GLY B 1 78 ? 23.007 49.507 46.946 1.00 26.42 78 GLY B CA 1
ATOM 2877 C C . GLY B 1 78 ? 21.807 49.139 47.788 1.00 27.55 78 GLY B C 1
ATOM 2878 O O . GLY B 1 78 ? 20.676 49.396 47.367 1.00 29.63 78 GLY B O 1
ATOM 2879 N N . LEU B 1 79 ? 22.014 48.548 48.966 1.00 20.60 79 LEU B N 1
ATOM 2880 C CA . LEU B 1 79 ? 20.907 48.228 49.855 1.00 22.28 79 LEU B CA 1
ATOM 2881 C C . LEU B 1 79 ? 20.423 49.434 50.649 1.00 25.59 79 LEU B C 1
ATOM 2882 O O . LEU B 1 79 ? 19.322 49.398 51.208 1.00 26.39 79 LEU B O 1
ATOM 2887 N N . LEU B 1 80 ? 21.213 50.501 50.721 1.00 23.32 80 LEU B N 1
ATOM 2888 C CA . LEU B 1 80 ? 20.776 51.740 51.342 1.00 21.05 80 LEU B CA 1
ATOM 2889 C C . LEU B 1 80 ? 21.145 52.906 50.442 1.00 26.25 80 LEU B C 1
ATOM 2890 O O . LEU B 1 80 ? 22.309 53.049 50.055 1.00 26.02 80 LEU B O 1
ATOM 2895 N N . SER B 1 81 ? 20.158 53.726 50.109 1.00 25.24 81 SER B N 1
ATOM 2896 C CA . SER B 1 81 ? 20.369 54.939 49.334 1.00 28.09 81 SER B CA 1
ATOM 2897 C C . SER B 1 81 ? 19.740 56.107 50.076 1.00 27.63 81 SER B C 1
ATOM 2898 O O . SER B 1 81 ? 19.081 55.937 51.104 1.00 24.51 81 SER B O 1
ATOM 2901 N N . ASP B 1 82 ? 19.951 57.310 49.550 1.00 28.48 82 ASP B N 1
ATOM 2902 C CA . ASP B 1 82 ? 19.396 58.490 50.195 1.00 28.77 82 ASP B CA 1
ATOM 2903 C C . ASP B 1 82 ? 17.875 58.435 50.146 1.00 24.81 82 ASP B C 1
ATOM 2904 O O . ASP B 1 82 ? 17.283 58.068 49.126 1.00 27.91 82 ASP B O 1
ATOM 2909 N N . GLN B 1 83 ? 17.243 58.775 51.265 1.00 21.98 83 GLN B N 1
ATOM 2910 C CA . GLN B 1 83 ? 15.789 58.776 51.368 1.00 24.65 83 GLN B CA 1
ATOM 2911 C C . GLN B 1 83 ? 15.188 60.161 51.197 1.00 24.58 83 GLN B C 1
ATOM 2912 O O . GLN B 1 83 ? 13.968 60.267 51.022 1.00 25.17 83 GLN B O 1
ATOM 2918 N N . GLY B 1 84 ? 16.006 61.213 51.235 1.00 19.80 84 GLY B N 1
ATOM 2919 C CA . GLY B 1 84 ? 15.500 62.574 51.272 1.00 21.36 84 GLY B CA 1
ATOM 2920 C C . GLY B 1 84 ? 14.705 62.835 52.536 1.00 21.25 84 GLY B C 1
ATOM 2921 O O . GLY B 1 84 ? 13.572 63.321 52.477 1.00 20.57 84 GLY B O 1
ATOM 2922 N N . HIS B 1 85 ? 15.301 62.523 53.688 1.00 19.32 85 HIS B N 1
ATOM 2923 C CA . HIS B 1 85 ? 14.570 62.398 54.942 1.00 19.52 85 HIS B CA 1
ATOM 2924 C C . HIS B 1 85 ? 15.569 62.437 56.090 1.00 16.43 85 HIS B C 1
ATOM 2925 O O . HIS B 1 85 ? 16.724 62.051 55.897 1.00 19.40 85 HIS B O 1
ATOM 2932 N N . PRO B 1 86 ? 15.161 62.901 57.278 1.00 18.32 86 PRO B N 1
ATOM 2933 C CA . PRO B 1 86 ? 16.066 62.905 58.449 1.00 21.33 86 PRO B CA 1
ATOM 2934 C C . PRO B 1 86 ? 16.782 61.585 58.729 1.00 20.95 86 PRO B C 1
ATOM 2935 O O . PRO B 1 86 ? 17.938 61.602 59.208 1.00 22.14 86 PRO B O 1
ATOM 2939 N N . VAL B 1 87 ? 16.161 60.437 58.417 1.00 16.87 87 VAL B N 1
ATOM 2940 C CA . VAL B 1 87 ? 16.871 59.179 58.657 1.00 17.35 87 VAL B CA 1
ATOM 2941 C C . VAL B 1 87 ? 18.207 59.141 57.925 1.00 16.84 87 VAL B C 1
ATOM 2942 O O . VAL B 1 87 ? 19.115 58.420 58.357 1.00 20.89 87 VAL B O 1
ATOM 2946 N N . ASP B 1 88 ? 18.362 59.930 56.847 1.00 17.46 88 ASP B N 1
ATOM 2947 C CA . ASP B 1 88 ? 19.561 59.861 56.019 1.00 18.52 88 ASP B CA 1
ATOM 2948 C C . ASP B 1 88 ? 20.819 60.063 56.834 1.00 20.03 88 ASP B C 1
ATOM 2949 O O . ASP B 1 88 ? 21.852 59.448 56.536 1.00 20.52 88 ASP B O 1
ATOM 2954 N N . THR B 1 89 ? 20.761 60.921 57.857 1.00 21.81 89 THR B N 1
ATOM 2955 C CA . THR B 1 89 ? 21.974 61.207 58.619 1.00 21.37 89 THR B CA 1
ATOM 2956 C C . THR B 1 89 ? 21.908 60.689 60.045 1.00 21.68 89 THR B C 1
ATOM 2957 O O . THR B 1 89 ? 22.905 60.796 60.780 1.00 21.29 89 THR B O 1
ATOM 2961 N N . LEU B 1 90 ? 20.795 60.062 60.428 1.00 18.31 90 LEU B N 1
ATOM 2962 C CA . LEU B 1 90 ? 20.530 59.849 61.846 1.00 18.71 90 LEU B CA 1
ATOM 2963 C C . LEU B 1 90 ? 21.515 58.863 62.472 1.00 18.69 90 LEU B C 1
ATOM 2964 O O . LEU B 1 90 ? 22.064 59.124 63.556 1.00 19.52 90 LEU B O 1
ATOM 2969 N N . ILE B 1 91 ? 21.749 57.718 61.821 1.00 16.85 91 ILE B N 1
ATOM 2970 C CA . ILE B 1 91 ? 22.671 56.757 62.412 1.00 18.84 91 ILE B CA 1
ATOM 2971 C C . ILE B 1 91 ? 24.045 57.397 62.564 1.00 21.59 91 ILE B C 1
ATOM 2972 O O . ILE B 1 91 ? 24.715 57.212 63.591 1.00 21.88 91 ILE B O 1
ATOM 2977 N N . GLN B 1 92 ? 24.446 58.226 61.584 1.00 17.85 92 GLN B N 1
ATOM 2978 C CA . GLN B 1 92 ? 25.763 58.846 61.675 1.00 20.86 92 GLN B CA 1
ATOM 2979 C C . GLN B 1 92 ? 25.820 59.745 62.894 1.00 20.67 92 GLN B C 1
ATOM 2980 O O . GLN B 1 92 ? 26.780 59.683 63.683 1.00 21.66 92 GLN B O 1
ATOM 2986 N N . GLU B 1 93 ? 24.744 60.505 63.119 1.00 19.78 93 GLU B N 1
ATOM 2987 C CA . GLU B 1 93 ? 24.707 61.383 64.278 1.00 21.45 93 GLU B CA 1
ATOM 2988 C C . GLU B 1 93 ? 24.788 60.571 65.558 1.00 20.43 93 GLU B C 1
ATOM 2989 O O . GLU B 1 93 ? 25.511 60.939 66.494 1.00 24.43 93 GLU B O 1
ATOM 2995 N N . MET B 1 94 ? 24.097 59.427 65.593 1.00 18.01 94 MET B N 1
ATOM 2996 C CA . MET B 1 94 ? 24.127 58.597 66.789 1.00 18.55 94 MET B CA 1
ATOM 2997 C C . MET B 1 94 ? 25.547 58.139 67.089 1.00 20.59 94 MET B C 1
ATOM 2998 O O . MET B 1 94 ? 26.004 58.204 68.241 1.00 19.23 94 MET B O 1
ATOM 3003 N N . PHE B 1 95 ? 26.274 57.693 66.059 1.00 19.90 95 PHE B N 1
ATOM 3004 C CA . PHE B 1 95 ? 27.600 57.175 66.355 1.00 20.61 95 PHE B CA 1
ATOM 3005 C C . PHE B 1 95 ? 28.543 58.309 66.708 1.00 25.57 95 PHE B C 1
ATOM 3006 O O . PHE B 1 95 ? 29.502 58.090 67.461 1.00 24.20 95 PHE B O 1
ATOM 3014 N N . GLN B 1 96 ? 28.245 59.527 66.239 1.00 23.55 96 GLN B N 1
ATOM 3015 C CA . GLN B 1 96 ? 29.069 60.654 66.648 1.00 26.91 96 GLN B CA 1
ATOM 3016 C C . GLN B 1 96 ? 28.725 61.096 68.058 1.00 26.22 96 GLN B C 1
ATOM 3017 O O . GLN B 1 96 ? 29.611 61.561 68.790 1.00 29.85 96 GLN B O 1
ATOM 3023 N N . ALA B 1 97 ? 27.464 60.920 68.477 1.00 25.06 97 ALA B N 1
ATOM 3024 C CA . ALA B 1 97 ? 27.065 61.522 69.744 1.00 26.75 97 ALA B CA 1
ATOM 3025 C C . ALA B 1 97 ? 27.418 60.636 70.926 1.00 23.79 97 ALA B C 1
ATOM 3026 O O . ALA B 1 97 ? 27.785 61.141 71.991 1.00 27.09 97 ALA B O 1
ATOM 3028 N N . ILE B 1 98 ? 27.292 59.325 70.762 1.00 24.23 98 ILE B N 1
ATOM 3029 C CA . ILE B 1 98 ? 27.477 58.362 71.843 1.00 23.19 98 ILE B CA 1
ATOM 3030 C C . ILE B 1 98 ? 28.426 57.275 71.359 1.00 23.51 98 ILE B C 1
ATOM 3031 O O . ILE B 1 98 ? 28.200 56.696 70.285 1.00 24.48 98 ILE B O 1
ATOM 3036 N N . PRO B 1 99 ? 29.476 56.938 72.101 1.00 23.66 99 PRO B N 1
ATOM 3037 C CA . PRO B 1 99 ? 30.340 55.836 71.667 1.00 25.88 99 PRO B CA 1
ATOM 3038 C C . PRO B 1 99 ? 29.569 54.522 71.654 1.00 24.78 99 PRO B C 1
ATOM 3039 O O . PRO B 1 99 ? 28.801 54.219 72.573 1.00 23.79 99 PRO B O 1
ATOM 3043 N N . ALA B 1 100 ? 29.767 53.746 70.598 1.00 21.89 100 ALA B N 1
ATOM 3044 C CA . ALA B 1 100 ? 29.137 52.437 70.500 1.00 19.46 100 ALA B CA 1
ATOM 3045 C C . ALA B 1 100 ? 30.120 51.330 70.865 1.00 24.19 100 ALA B C 1
ATOM 3046 O O . ALA B 1 100 ? 31.323 51.426 70.603 1.00 25.38 100 ALA B O 1
ATOM 3048 N N . ILE B 1 101 ? 29.590 50.277 71.480 1.00 21.71 101 ILE B N 1
ATOM 3049 C CA . ILE B 1 101 ? 30.332 49.032 71.661 1.00 23.03 101 ILE B CA 1
ATOM 3050 C C . ILE B 1 101 ? 29.876 47.937 70.711 1.00 26.70 101 ILE B C 1
ATOM 3051 O O . ILE B 1 101 ? 30.566 46.905 70.598 1.00 25.86 101 ILE B O 1
ATOM 3056 N N . ALA B 1 102 ? 28.756 48.122 70.015 1.00 22.58 102 ALA B N 1
ATOM 3057 C CA . ALA B 1 102 ? 28.332 47.158 69.013 1.00 20.59 102 ALA B CA 1
ATOM 3058 C C . ALA B 1 102 ? 27.399 47.865 68.041 1.00 19.46 102 ALA B C 1
ATOM 3059 O O . ALA B 1 102 ? 26.981 49.002 68.267 1.00 17.34 102 ALA B O 1
ATOM 3061 N N . TYR B 1 103 ? 27.095 47.180 66.945 1.00 19.17 103 TYR B N 1
ATOM 3062 C CA . TYR B 1 103 ? 26.105 47.676 65.997 1.00 19.19 103 TYR B CA 1
ATOM 3063 C C . TYR B 1 103 ? 25.357 46.467 65.448 1.00 16.89 103 TYR B C 1
ATOM 3064 O O . TYR B 1 103 ? 25.728 45.315 65.689 1.00 17.02 103 TYR B O 1
ATOM 3073 N N . GLY B 1 104 ? 24.298 46.728 64.693 1.00 16.35 104 GLY B N 1
ATOM 3074 C CA . GLY B 1 104 ? 23.675 45.609 64.011 1.00 17.12 104 GLY B CA 1
ATOM 3075 C C . GLY B 1 104 ? 22.795 46.122 62.894 1.00 16.75 104 GLY B C 1
ATOM 3076 O O . GLY B 1 104 ? 22.693 47.326 62.658 1.00 16.79 104 GLY B O 1
ATOM 3077 N N . ALA B 1 105 ? 22.148 45.190 62.199 1.00 15.97 105 ALA B N 1
ATOM 3078 C CA . ALA B 1 105 ? 21.304 45.566 61.071 1.00 14.24 105 ALA B CA 1
ATOM 3079 C C . ALA B 1 105 ? 20.235 44.498 60.882 1.00 16.81 105 ALA B C 1
ATOM 3080 O O . ALA B 1 105 ? 20.448 43.326 61.208 1.00 16.68 105 ALA B O 1
ATOM 3082 N N . ASP B 1 106 ? 19.074 44.930 60.354 1.00 14.85 106 ASP B N 1
ATOM 3083 C CA . ASP B 1 106 ? 17.911 44.071 60.159 1.00 14.57 106 ASP B CA 1
ATOM 3084 C C . ASP B 1 106 ? 17.419 44.206 58.728 1.00 13.75 106 ASP B C 1
ATOM 3085 O O . ASP B 1 106 ? 17.467 45.295 58.155 1.00 15.13 106 ASP B O 1
ATOM 3090 N N . PHE B 1 107 ? 16.977 43.097 58.139 1.00 13.90 107 PHE B N 1
ATOM 3091 C CA . PHE B 1 107 ? 16.578 43.051 56.736 1.00 14.22 107 PHE B CA 1
ATOM 3092 C C . PHE B 1 107 ? 15.247 42.339 56.624 1.00 15.22 107 PHE B C 1
ATOM 3093 O O . PHE B 1 107 ? 15.077 41.272 57.214 1.00 18.43 107 PHE B O 1
ATOM 3101 N N . ASP B 1 108 ? 14.323 42.913 55.855 1.00 16.96 108 ASP B N 1
ATOM 3102 C CA . ASP B 1 108 ? 13.092 42.216 55.499 1.00 19.06 108 ASP B CA 1
ATOM 3103 C C . ASP B 1 108 ? 13.328 41.504 54.175 1.00 16.62 108 ASP B C 1
ATOM 3104 O O . ASP B 1 108 ? 13.776 42.123 53.208 1.00 18.41 108 ASP B O 1
ATOM 3106 N N . ILE B 1 109 ? 13.063 40.191 54.132 1.00 16.68 109 ILE B N 1
ATOM 3107 C CA . ILE B 1 109 ? 13.476 39.424 52.957 1.00 17.55 109 ILE B CA 1
ATOM 3108 C C . ILE B 1 109 ? 12.583 39.684 51.757 1.00 20.30 109 ILE B C 1
ATOM 3109 O O . ILE B 1 109 ? 12.824 39.115 50.686 1.00 19.56 109 ILE B O 1
ATOM 3114 N N . ASN B 1 110 ? 11.565 40.529 51.898 1.00 18.15 110 ASN B N 1
ATOM 3115 C CA . ASN B 1 110 ? 10.774 40.985 50.761 1.00 20.68 110 ASN B CA 1
ATOM 3116 C C . ASN B 1 110 ? 11.132 42.398 50.329 1.00 23.16 110 ASN B C 1
ATOM 3117 O O . ASN B 1 110 ? 10.483 42.933 49.423 1.00 23.88 110 ASN B O 1
ATOM 3122 N N . TYR B 1 111 ? 12.154 43.011 50.934 1.00 19.09 111 TYR B N 1
ATOM 3123 C CA . TYR B 1 111 ? 12.411 44.427 50.692 1.00 17.97 111 TYR B CA 1
ATOM 3124 C C . TYR B 1 111 ? 13.900 44.760 50.640 1.00 18.85 111 TYR B C 1
ATOM 3125 O O . TYR B 1 111 ? 14.377 45.363 49.671 1.00 21.70 111 TYR B O 1
ATOM 3134 N N . GLY B 1 112 ? 14.633 44.400 51.687 1.00 18.31 112 GLY B N 1
ATOM 3135 C CA . GLY B 1 112 ? 16.032 44.763 51.817 1.00 17.73 112 GLY B CA 1
ATOM 3136 C C . GLY B 1 112 ? 16.371 45.218 53.219 1.00 19.46 112 GLY B C 1
ATOM 3137 O O . GLY B 1 112 ? 15.744 44.779 54.182 1.00 17.36 112 GLY B O 1
ATOM 3138 N N . LEU B 1 113 ? 17.362 46.094 53.355 1.00 16.30 113 LEU B N 1
ATOM 3139 C CA . LEU B 1 113 ? 17.711 46.622 54.668 1.00 16.01 113 LEU B CA 1
ATOM 3140 C C . LEU B 1 113 ? 16.580 47.498 55.192 1.00 15.41 113 LEU B C 1
ATOM 3141 O O . LEU B 1 113 ? 16.089 48.379 54.469 1.00 19.13 113 LEU B O 1
ATOM 3146 N N . VAL B 1 114 ? 16.166 47.264 56.442 1.00 14.79 114 VAL B N 1
ATOM 3147 C CA . VAL B 1 114 ? 15.133 48.063 57.079 1.00 16.65 114 VAL B CA 1
ATOM 3148 C C . VAL B 1 114 ? 15.664 48.864 58.266 1.00 14.67 114 VAL B C 1
ATOM 3149 O O . VAL B 1 114 ? 15.276 50.019 58.444 1.00 15.31 114 VAL B O 1
ATOM 3153 N N . LYS B 1 115 ? 16.561 48.297 59.078 1.00 14.28 115 LYS B N 1
ATOM 3154 C CA . LYS B 1 115 ? 17.009 48.976 60.298 1.00 15.07 115 LYS B CA 1
ATOM 3155 C C . LYS B 1 115 ? 18.508 48.835 60.473 1.00 13.63 115 LYS B C 1
ATOM 3156 O O . LYS B 1 115 ? 19.101 47.818 60.108 1.00 15.54 115 LYS B O 1
ATOM 3162 N N . ILE B 1 116 ? 19.113 49.860 61.074 1.00 14.59 116 ILE B N 1
ATOM 3163 C CA . ILE B 1 116 ? 20.464 49.755 61.618 1.00 14.38 116 ILE B CA 1
ATOM 3164 C C . ILE B 1 116 ? 20.405 50.161 63.083 1.00 13.75 116 ILE B C 1
ATOM 3165 O O . ILE B 1 116 ? 19.644 51.064 63.454 1.00 15.44 116 ILE B O 1
ATOM 3170 N N . TRP B 1 117 ? 21.171 49.482 63.932 1.00 13.64 117 TRP B N 1
ATOM 3171 C CA . TRP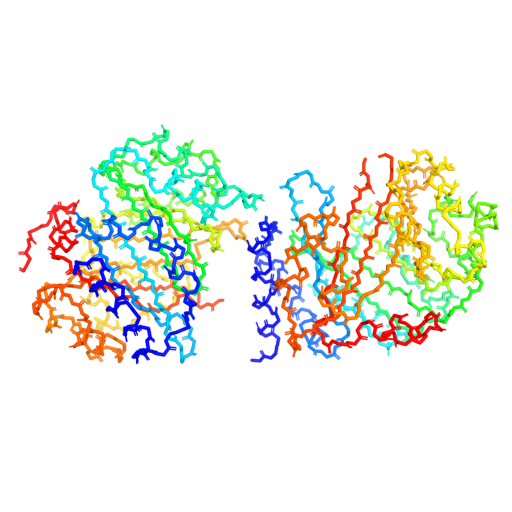 B 1 117 ? 21.163 49.913 65.324 1.00 15.81 117 TRP B CA 1
ATOM 3172 C C . TRP B 1 117 ? 22.550 50.187 65.876 1.00 16.62 117 TRP B C 1
ATOM 3173 O O . TRP B 1 117 ? 23.577 49.730 65.370 1.00 17.98 117 TRP B O 1
ATOM 3184 N N . HIS B 1 118 ? 22.504 50.978 66.939 1.00 17.17 118 HIS B N 1
ATOM 3185 C CA . HIS B 1 118 ? 23.635 51.484 67.706 1.00 18.97 118 HIS B CA 1
ATOM 3186 C C . HIS B 1 118 ? 23.503 50.920 69.114 1.00 17.21 118 HIS B C 1
ATOM 3187 O O . HIS B 1 118 ? 22.469 51.106 69.768 1.00 17.79 118 HIS B O 1
ATOM 3194 N N . LEU B 1 119 ? 24.533 50.227 69.580 1.00 17.32 119 LEU B N 1
ATOM 3195 C CA . LEU B 1 119 ? 24.541 49.702 70.943 1.00 22.62 119 LEU B CA 1
ATOM 3196 C C . LEU B 1 119 ? 25.657 50.362 71.736 1.00 20.18 119 LEU B C 1
ATOM 3197 O O . LEU B 1 119 ? 26.839 50.039 71.515 1.00 22.39 119 LEU B O 1
ATOM 3202 N N . PRO B 1 120 ? 25.348 51.279 72.641 1.00 22.96 120 PRO B N 1
ATOM 3203 C CA . PRO B 1 120 ? 26.363 51.819 73.548 1.00 19.18 120 PRO B CA 1
ATOM 3204 C C . PRO B 1 120 ? 26.456 50.980 74.816 1.00 22.34 120 PRO B C 1
ATOM 3205 O O . PRO B 1 120 ? 25.663 50.068 75.054 1.00 25.13 120 PRO B O 1
ATOM 3209 N N . LYS B 1 121 ? 27.449 51.313 75.635 1.00 23.58 121 LYS B N 1
ATOM 3210 C CA . LYS B 1 121 ? 27.332 50.965 77.038 1.00 24.78 121 LYS B CA 1
ATOM 3211 C C . LYS B 1 121 ? 26.091 51.665 77.579 1.00 26.43 121 LYS B C 1
ATOM 3212 O O . LYS B 1 121 ? 25.671 52.698 77.050 1.00 28.83 121 LYS B O 1
ATOM 3214 N N . ILE B 1 122 ? 25.452 51.070 78.586 1.00 22.89 122 ILE B N 1
ATOM 3215 C CA . ILE B 1 122 ? 24.264 51.696 79.167 1.00 25.48 122 ILE B CA 1
ATOM 3216 C C . ILE B 1 122 ? 24.610 53.125 79.578 1.00 29.33 122 ILE B C 1
ATOM 3217 O O . ILE B 1 122 ? 25.569 53.348 80.321 1.00 29.97 122 ILE B O 1
ATOM 3222 N N . VAL B 1 123 ? 23.858 54.102 79.069 1.00 23.58 123 VAL B N 1
ATOM 3223 C CA . VAL B 1 123 ? 24.145 55.516 79.314 1.00 23.26 123 VAL B CA 1
ATOM 3224 C C . VAL B 1 123 ? 22.859 56.212 79.734 1.00 22.93 123 VAL B C 1
ATOM 3225 O O . VAL B 1 123 ? 21.755 55.713 79.482 1.00 23.21 123 VAL B O 1
ATOM 3229 N N . PRO B 1 124 ? 22.965 57.361 80.400 1.00 22.44 124 PRO B N 1
ATOM 3230 C CA . PRO B 1 124 ? 21.757 58.133 80.709 1.00 21.74 124 PRO B CA 1
ATOM 3231 C C . PRO B 1 124 ? 21.060 58.564 79.428 1.00 24.04 124 PRO B C 1
ATOM 3232 O O . PRO B 1 124 ? 21.703 58.940 78.448 1.00 25.42 124 PRO B O 1
ATOM 3236 N N . VAL B 1 125 ? 19.728 58.504 79.451 1.00 23.26 125 VAL B N 1
ATOM 3237 C CA . VAL B 1 125 ? 18.923 58.813 78.274 1.00 22.42 125 VAL B CA 1
ATOM 3238 C C . VAL B 1 125 ? 19.142 60.241 77.795 1.00 25.72 125 VAL B C 1
ATOM 3239 O O . VAL B 1 125 ? 18.942 60.528 76.610 1.00 23.47 125 VAL B O 1
ATOM 3243 N N . GLU B 1 126 ? 19.577 61.148 78.679 1.00 27.98 126 GLU B N 1
ATOM 3244 C CA . GLU B 1 126 ? 19.810 62.526 78.251 1.00 29.17 126 GLU B CA 1
ATOM 3245 C C . GLU B 1 126 ? 20.862 62.607 77.156 1.00 24.82 126 GLU B C 1
ATOM 3246 O O . GLU B 1 126 ? 20.843 63.542 76.348 1.00 28.84 126 GLU B O 1
ATOM 3252 N N . GLU B 1 127 ? 21.789 61.646 77.111 1.00 24.86 127 GLU B N 1
ATOM 3253 C CA . GLU B 1 127 ? 22.800 61.658 76.063 1.00 28.85 127 GLU B CA 1
ATOM 3254 C C . GLU B 1 127 ? 22.180 61.535 74.680 1.00 28.07 127 GLU B C 1
ATOM 3255 O O . GLU B 1 127 ? 22.798 61.960 73.699 1.00 33.74 127 GLU B O 1
ATOM 3261 N N . ALA B 1 128 ? 20.976 60.969 74.579 1.00 23.71 128 ALA B N 1
ATOM 3262 C CA . ALA B 1 128 ? 20.311 60.898 73.281 1.00 27.35 128 ALA B CA 1
ATOM 3263 C C . ALA B 1 128 ? 19.717 62.238 72.863 1.00 29.22 128 ALA B C 1
ATOM 3264 O O . ALA B 1 128 ? 19.611 62.513 71.659 1.00 25.55 128 ALA B O 1
ATOM 3266 N N . PHE B 1 129 ? 19.346 63.094 73.821 1.00 31.64 129 PHE B N 1
ATOM 3267 C CA . PHE B 1 129 ? 18.595 64.297 73.463 1.00 33.44 129 PHE B CA 1
ATOM 3268 C C . PHE B 1 129 ? 19.414 65.282 72.632 1.00 36.43 129 PHE B C 1
ATOM 3269 O O . PHE B 1 129 ? 18.835 66.184 72.018 1.00 36.52 129 PHE B O 1
ATOM 3277 N N . LYS B 1 130 ? 20.735 65.129 72.591 1.00 35.93 130 LYS B N 1
ATOM 3278 C CA . LYS B 1 130 ? 21.604 66.019 71.831 1.00 36.38 130 LYS B CA 1
ATOM 3279 C C . LYS B 1 130 ? 21.714 65.644 70.360 1.00 40.54 130 LYS B C 1
ATOM 3280 O O . LYS B 1 130 ? 22.505 66.261 69.639 1.00 44.39 130 LYS B O 1
ATOM 3282 N N . ILE B 1 131 ? 20.960 64.656 69.891 1.00 28.50 131 ILE B N 1
ATOM 3283 C CA . ILE B 1 131 ? 21.082 64.161 68.525 1.00 31.16 131 ILE B CA 1
ATOM 3284 C C . ILE B 1 131 ? 20.136 64.969 67.645 1.00 32.45 131 ILE B C 1
ATOM 3285 O O . ILE B 1 131 ? 18.914 64.929 67.870 1.00 31.51 131 ILE B O 1
ATOM 3290 N N . PRO B 1 132 ? 20.643 65.701 66.644 1.00 30.19 132 PRO B N 1
ATOM 3291 C CA . PRO B 1 132 ? 19.822 66.751 66.010 1.00 33.02 132 PRO B CA 1
ATOM 3292 C C . PRO B 1 132 ? 18.652 66.226 65.199 1.00 35.06 132 PRO B C 1
ATOM 3293 O O . PRO B 1 132 ? 17.585 66.855 65.196 1.00 33.43 132 PRO B O 1
ATOM 3297 N N . SER B 1 133 ? 18.820 65.110 64.496 1.00 29.47 133 SER B N 1
ATOM 3298 C CA . SER B 1 133 ? 17.806 64.635 63.568 1.00 25.96 133 SER B CA 1
ATOM 3299 C C . SER B 1 133 ? 16.743 63.768 64.220 1.00 23.51 133 SER B C 1
ATOM 3300 O O . SER B 1 133 ? 15.880 63.250 63.508 1.00 23.98 133 SER B O 1
ATOM 3303 N N . LEU B 1 134 ? 16.781 63.589 65.539 1.00 24.30 134 LEU B N 1
ATOM 3304 C CA . LEU B 1 134 ? 15.726 62.840 66.206 1.00 23.21 134 LEU B CA 1
ATOM 3305 C C . LEU B 1 134 ? 14.374 63.521 65.988 1.00 22.50 134 LEU B C 1
ATOM 3306 O O . LEU B 1 134 ? 14.298 64.752 65.881 1.00 25.32 134 LEU B O 1
ATOM 3311 N N . PRO B 1 135 ? 13.293 62.744 65.886 1.00 18.34 135 PRO B N 1
ATOM 3312 C CA . PRO B 1 135 ? 11.948 63.338 65.897 1.00 20.58 135 PRO B CA 1
ATOM 3313 C C . PRO B 1 135 ? 11.760 64.230 67.119 1.00 21.54 135 PRO B C 1
ATOM 3314 O O . PRO B 1 135 ? 12.252 63.925 68.206 1.00 22.86 135 PRO B O 1
ATOM 3318 N N . LYS B 1 136 ? 11.018 65.330 66.940 1.00 22.69 136 LYS B N 1
ATOM 3319 C CA . LYS B 1 136 ? 10.757 66.252 68.047 1.00 23.05 136 LYS B CA 1
ATOM 3320 C C . LYS B 1 136 ? 10.047 65.562 69.215 1.00 22.74 136 LYS B C 1
ATOM 3321 O O . LYS B 1 136 ? 10.208 65.969 70.382 1.00 23.83 136 LYS B O 1
ATOM 3323 N N . SER B 1 137 ? 9.266 64.519 68.920 1.00 21.19 137 SER B N 1
ATOM 3324 C CA . SER B 1 137 ? 8.531 63.798 69.951 1.00 19.58 137 SER B CA 1
ATOM 3325 C C . SER B 1 137 ? 9.446 63.181 71.006 1.00 22.84 137 SER B C 1
ATOM 3326 O O . SER B 1 137 ? 9.006 62.971 72.146 1.00 22.28 137 SER B O 1
ATOM 3329 N N . VAL B 1 138 ? 10.708 62.897 70.671 1.00 20.37 138 VAL B N 1
ATOM 3330 C CA . VAL B 1 138 ? 11.584 62.270 71.663 1.00 17.62 138 VAL B CA 1
ATOM 3331 C C . VAL B 1 138 ? 11.819 63.223 72.828 1.00 21.42 138 VAL B C 1
ATOM 3332 O O . VAL B 1 138 ? 11.529 62.900 73.988 1.00 21.74 138 VAL B O 1
ATOM 3336 N N . ASN B 1 139 ? 12.328 64.421 72.530 1.00 23.32 139 ASN B N 1
ATOM 3337 C CA . ASN B 1 139 ? 12.570 65.394 73.591 1.00 24.39 139 ASN B CA 1
ATOM 3338 C C . ASN B 1 139 ? 11.275 65.821 74.254 1.00 26.57 139 ASN B C 1
ATOM 3339 O O . ASN B 1 139 ? 11.267 66.137 75.453 1.00 26.14 139 ASN B O 1
ATOM 3344 N N . ALA B 1 140 ? 10.167 65.804 73.514 1.00 23.82 140 ALA B N 1
ATOM 3345 C CA . ALA B 1 140 ? 8.896 66.132 74.146 1.00 25.92 140 ALA B CA 1
ATOM 3346 C C . ALA B 1 140 ? 8.423 65.069 75.129 1.00 25.53 140 ALA B C 1
ATOM 3347 O O . ALA B 1 140 ? 7.484 65.334 75.891 1.00 29.49 140 ALA B O 1
ATOM 3349 N N . HIS B 1 141 ? 9.037 63.881 75.144 1.00 22.83 141 HIS B N 1
ATOM 3350 C CA . HIS B 1 141 ? 8.649 62.846 76.095 1.00 20.35 141 HIS B CA 1
ATOM 3351 C C . HIS B 1 141 ? 9.591 62.721 77.300 1.00 24.47 141 HIS B C 1
ATOM 3352 O O . HIS B 1 141 ? 9.549 61.701 77.999 1.00 24.15 141 HIS B O 1
ATOM 3359 N N . ILE B 1 142 ? 10.405 63.743 77.582 1.00 21.76 142 ILE B N 1
ATOM 3360 C CA . ILE B 1 142 ? 11.328 63.675 78.727 1.00 25.30 142 ILE B CA 1
ATOM 3361 C C . ILE B 1 142 ? 10.595 63.312 80.020 1.00 23.30 142 ILE B C 1
ATOM 3362 O O . ILE B 1 142 ? 11.059 62.463 80.805 1.00 23.43 142 ILE B O 1
ATOM 3367 N N . ASP B 1 143 ? 9.438 63.931 80.268 1.00 24.53 143 ASP B N 1
ATOM 3368 C CA . ASP B 1 143 ? 8.747 63.649 81.525 1.00 28.00 143 ASP B CA 1
ATOM 3369 C C . ASP B 1 143 ? 8.160 62.247 81.540 1.00 27.70 143 ASP B C 1
ATOM 3370 O O . ASP B 1 143 ? 8.121 61.604 82.597 1.00 26.26 143 ASP B O 1
ATOM 3375 N N . PHE B 1 144 ? 7.709 61.762 80.381 1.00 24.47 144 PHE B N 1
ATOM 3376 C CA . PHE B 1 144 ? 7.260 60.379 80.258 1.00 22.66 144 PHE B CA 1
ATOM 3377 C C . PHE B 1 144 ? 8.382 59.403 80.600 1.00 18.48 144 PHE B C 1
ATOM 3378 O O . PHE B 1 144 ? 8.169 58.444 81.349 1.00 21.36 144 PHE B O 1
ATOM 3386 N N . PHE B 1 145 ? 9.576 59.611 80.031 1.00 19.63 145 PHE B N 1
ATOM 3387 C CA . PHE B 1 145 ? 10.693 58.719 80.329 1.00 19.01 145 PHE B CA 1
ATOM 3388 C C . PHE B 1 145 ? 10.991 58.726 81.819 1.00 19.94 145 PHE B C 1
ATOM 3389 O O . PHE B 1 145 ? 11.232 57.671 82.414 1.00 25.40 145 PHE B O 1
ATOM 3397 N N . LYS B 1 146 ? 10.992 59.917 82.430 1.00 19.98 146 LYS B N 1
ATOM 3398 C CA . LYS B 1 146 ? 11.292 59.997 83.862 1.00 22.63 146 LYS B CA 1
ATOM 3399 C C . LYS B 1 146 ? 10.239 59.266 84.689 1.00 25.24 146 LYS B C 1
ATOM 3400 O O . LYS B 1 146 ? 10.578 58.519 85.619 1.00 28.36 146 LYS B O 1
ATOM 3402 N N . LYS B 1 147 ? 8.961 59.452 84.354 1.00 25.16 147 LYS B N 1
ATOM 3403 C CA . LYS B 1 147 ? 7.876 58.838 85.113 1.00 24.32 147 LYS B CA 1
ATOM 3404 C C . LYS B 1 147 ? 7.934 57.315 85.072 1.00 25.36 147 LYS B C 1
ATOM 3405 O O . LYS B 1 147 ? 7.670 56.651 86.083 1.00 25.81 147 LYS B O 1
ATOM 3411 N N . TYR B 1 148 ? 8.262 56.734 83.915 1.00 23.74 148 TYR B N 1
ATOM 3412 C CA . TYR B 1 148 ? 8.265 55.284 83.773 1.00 21.79 148 TYR B CA 1
ATOM 3413 C C . TYR B 1 148 ? 9.658 54.670 83.920 1.00 22.59 148 TYR B C 1
ATOM 3414 O O . TYR B 1 148 ? 9.861 53.518 83.525 1.00 20.60 148 TYR B O 1
ATOM 3423 N N . HIS B 1 149 ? 10.609 55.401 84.513 1.00 22.32 149 HIS B N 1
ATOM 3424 C CA . HIS B 1 149 ? 11.923 54.853 84.867 1.00 22.71 149 HIS B CA 1
ATOM 3425 C C . HIS B 1 149 ? 12.689 54.395 83.632 1.00 22.58 149 HIS B C 1
ATOM 3426 O O . HIS B 1 149 ? 13.390 53.381 83.639 1.00 19.12 149 HIS B O 1
ATOM 3433 N N . LEU B 1 150 ? 12.545 55.160 82.557 1.00 20.72 150 LEU B N 1
ATOM 3434 C CA . LEU B 1 150 ? 13.295 54.928 81.334 1.00 20.88 150 LEU B CA 1
ATOM 3435 C C . LEU B 1 150 ? 14.471 55.903 81.296 1.00 20.01 150 LEU B C 1
ATOM 3436 O O . LEU B 1 150 ? 14.478 56.912 80.593 1.00 21.02 150 LEU B O 1
ATOM 3441 N N . ASP B 1 151 ? 15.463 55.607 82.139 1.00 20.01 151 ASP B N 1
ATOM 3442 C CA . ASP B 1 151 ? 16.625 56.464 82.282 1.00 21.34 151 ASP B CA 1
ATOM 3443 C C . ASP B 1 151 ? 17.903 55.824 81.782 1.00 21.14 151 ASP B C 1
ATOM 3444 O O . ASP B 1 151 ? 18.907 56.525 81.632 1.00 22.12 151 ASP B O 1
ATOM 3449 N N . ALA B 1 152 ? 17.901 54.517 81.549 1.00 20.15 152 ALA B N 1
ATOM 3450 C CA . ALA B 1 152 ? 19.109 53.762 81.238 1.00 18.40 152 ALA B CA 1
ATOM 3451 C C . ALA B 1 152 ? 18.982 53.299 79.790 1.00 17.71 152 ALA B C 1
ATOM 3452 O O . ALA B 1 152 ? 18.459 52.219 79.511 1.00 17.35 152 ALA B O 1
ATOM 3454 N N . LEU B 1 153 ? 19.474 54.140 78.888 1.00 19.80 153 LEU B N 1
ATOM 3455 C CA . LEU B 1 153 ? 19.420 53.863 77.460 1.00 16.80 153 LEU B CA 1
ATOM 3456 C C . LEU B 1 153 ? 20.436 52.788 77.107 1.00 20.13 153 LEU B C 1
ATOM 3457 O O . LEU B 1 153 ? 21.622 52.909 77.425 1.00 21.72 153 LEU B O 1
ATOM 3462 N N . CYS B 1 154 ? 19.981 51.738 76.434 1.00 18.46 154 CYS B N 1
ATOM 3463 C CA . CYS B 1 154 ? 20.873 50.650 76.082 1.00 19.78 154 CYS B CA 1
ATOM 3464 C C . CYS B 1 154 ? 20.913 50.375 74.591 1.00 20.28 154 CYS B C 1
ATOM 3465 O O . CYS B 1 154 ? 21.706 49.526 74.163 1.00 21.13 154 CYS B O 1
ATOM 3468 N N . ALA B 1 155 ? 20.097 51.061 73.787 1.00 17.83 155 ALA B N 1
ATOM 3469 C CA . ALA B 1 155 ? 20.299 50.937 72.335 1.00 17.19 155 ALA B CA 1
ATOM 3470 C C . ALA B 1 155 ? 19.487 52.006 71.623 1.00 14.38 155 ALA B C 1
ATOM 3471 O O . ALA B 1 155 ? 18.583 52.607 72.209 1.00 15.93 155 ALA B O 1
ATOM 3473 N N . LEU B 1 156 ? 19.806 52.215 70.334 1.00 14.58 156 LEU B N 1
ATOM 3474 C CA . LEU B 1 156 ? 19.058 53.125 69.476 1.00 15.24 156 LEU B CA 1
ATOM 3475 C C . LEU B 1 156 ? 18.941 52.473 68.111 1.00 16.30 156 LEU B C 1
ATOM 3476 O O . LEU B 1 156 ? 19.902 51.858 67.653 1.00 17.03 156 LEU B O 1
ATOM 3481 N N . THR B 1 157 ? 17.779 52.606 67.451 1.00 14.39 157 THR B N 1
ATOM 3482 C CA . THR B 1 157 ? 17.592 52.031 66.118 1.00 15.63 157 THR B CA 1
ATOM 3483 C C . THR B 1 157 ? 17.050 53.086 65.165 1.00 14.64 157 THR B C 1
ATOM 3484 O O . THR B 1 157 ? 16.215 53.903 65.565 1.00 16.02 157 THR B O 1
ATOM 3488 N N . VAL B 1 158 ? 17.493 53.035 63.897 1.00 14.03 158 VAL B N 1
ATOM 3489 C CA . VAL B 1 158 ? 16.911 53.815 62.806 1.00 13.34 158 VAL B CA 1
ATOM 3490 C C . VAL B 1 158 ? 16.223 52.847 61.846 1.00 14.06 158 VAL B C 1
ATOM 3491 O O . VAL B 1 158 ? 16.853 51.902 61.350 1.00 13.26 158 VAL B O 1
ATOM 3495 N N . ASP B 1 159 ? 14.915 53.076 61.593 1.00 14.91 159 ASP B N 1
ATOM 3496 C CA . ASP B 1 159 ? 14.127 52.257 60.675 1.00 13.40 159 ASP B CA 1
ATOM 3497 C C . ASP B 1 159 ? 13.913 53.095 59.421 1.00 14.64 159 ASP B C 1
ATOM 3498 O O . ASP B 1 159 ? 13.056 53.992 59.382 1.00 16.24 159 ASP B O 1
ATOM 3503 N N . TYR B 1 160 ? 14.740 52.796 58.421 1.00 12.50 160 TYR B N 1
ATOM 3504 C CA . TYR B 1 160 ? 14.736 53.528 57.160 1.00 12.49 160 TYR B CA 1
ATOM 3505 C C . TYR B 1 160 ? 13.461 53.289 56.376 1.00 17.02 160 TYR B C 1
ATOM 3506 O O . TYR B 1 160 ? 13.047 54.163 55.605 1.00 19.88 160 TYR B O 1
ATOM 3515 N N . ARG B 1 161 ? 12.866 52.098 56.498 1.00 15.32 161 ARG B N 1
ATOM 3516 C CA A ARG B 1 161 ? 11.655 51.810 55.734 0.62 16.80 161 ARG B CA 1
ATOM 3517 C CA B ARG B 1 161 ? 11.657 51.809 55.734 0.38 16.87 161 ARG B CA 1
ATOM 3518 C C . ARG B 1 161 ? 10.431 52.443 56.382 1.00 17.39 161 ARG B C 1
ATOM 3519 O O . ARG B 1 161 ? 9.609 53.068 55.695 1.00 17.22 161 ARG B O 1
ATOM 3534 N N . ASN B 1 162 ? 10.294 52.282 57.696 1.00 15.04 162 ASN B N 1
ATOM 3535 C CA . ASN B 1 162 ? 9.151 52.790 58.441 1.00 16.76 162 ASN B CA 1
ATOM 3536 C C . ASN B 1 162 ? 9.268 54.278 58.736 1.00 16.32 162 ASN B C 1
ATOM 3537 O O . ASN B 1 162 ? 8.276 54.885 59.152 1.00 15.87 162 ASN B O 1
ATOM 3542 N N . LYS B 1 163 ? 10.445 54.866 58.508 1.00 14.68 163 LYS B N 1
ATOM 3543 C CA . LYS B 1 163 ? 10.738 56.253 58.875 1.00 15.73 163 LYS B CA 1
ATOM 3544 C C . LYS B 1 163 ? 10.438 56.469 60.355 1.00 17.42 163 LYS B C 1
ATOM 3545 O O . LYS B 1 163 ? 9.585 57.278 60.752 1.00 16.94 163 LYS B O 1
ATOM 3551 N N . SER B 1 164 ? 11.143 55.697 61.182 1.00 14.98 164 SER B N 1
ATOM 3552 C CA . SER B 1 164 ? 10.925 55.799 62.622 1.00 12.42 164 SER B CA 1
ATOM 3553 C C . SER B 1 164 ? 12.237 55.514 63.348 1.00 12.32 164 SER B C 1
ATOM 3554 O O . SER B 1 164 ? 13.219 55.086 62.748 1.00 14.81 164 SER B O 1
ATOM 3557 N N . THR B 1 165 ? 12.243 55.785 64.651 1.00 14.62 165 THR B N 1
ATOM 3558 C CA . THR B 1 165 ? 13.403 55.567 65.504 1.00 15.12 165 THR B CA 1
ATOM 3559 C C . THR B 1 165 ? 12.949 54.899 66.788 1.00 12.82 165 THR B C 1
ATOM 3560 O O . THR B 1 165 ? 11.902 55.264 67.322 1.00 16.94 165 THR B O 1
ATOM 3564 N N . ASN B 1 166 ? 13.730 53.953 67.298 1.00 14.17 166 ASN B N 1
ATOM 3565 C CA . ASN B 1 166 ? 13.444 53.361 68.608 1.00 14.56 166 ASN B CA 1
ATOM 3566 C C . ASN B 1 166 ? 14.531 53.724 69.600 1.00 13.74 166 ASN B C 1
ATOM 3567 O O . ASN B 1 166 ? 15.726 53.708 69.265 1.00 14.84 166 ASN B O 1
ATOM 3572 N N . LEU B 1 167 ? 14.105 54.019 70.830 1.00 13.95 167 LEU B N 1
ATOM 3573 C CA . LEU B 1 167 ? 15.007 54.085 71.977 1.00 16.89 167 LEU B CA 1
ATOM 3574 C C . LEU B 1 167 ? 14.777 52.842 72.820 1.00 16.35 167 LEU B C 1
ATOM 3575 O O . LEU B 1 167 ? 13.633 52.439 73.029 1.00 14.80 167 LEU B O 1
ATOM 3580 N N . TYR B 1 168 ? 15.866 52.241 73.307 1.00 14.73 168 TYR B N 1
ATOM 3581 C CA . TYR B 1 168 ? 15.801 51.020 74.110 1.00 16.40 168 TYR B CA 1
ATOM 3582 C C . TYR B 1 168 ? 16.387 51.267 75.489 1.00 16.41 168 TYR B C 1
ATOM 3583 O O . TYR B 1 168 ? 17.472 51.856 75.619 1.00 19.06 168 TYR B O 1
ATOM 3592 N N . PHE B 1 169 ? 15.692 50.721 76.486 1.00 15.39 169 PHE B N 1
ATOM 3593 C CA . PHE B 1 169 ? 15.975 50.946 77.897 1.00 16.52 169 PHE B CA 1
ATOM 3594 C C . PHE B 1 169 ? 16.170 49.626 78.624 1.00 16.63 169 PHE B C 1
ATOM 3595 O O . PHE B 1 169 ? 15.419 48.661 78.422 1.00 16.12 169 PHE B O 1
ATOM 3603 N N . ASP B 1 170 ? 17.156 49.628 79.525 1.00 18.89 170 ASP B N 1
ATOM 3604 C CA . ASP B 1 170 ? 17.351 48.539 80.473 1.00 19.55 170 ASP B CA 1
ATOM 3605 C C . ASP B 1 170 ? 16.292 48.642 81.566 1.00 19.85 170 ASP B C 1
ATOM 3606 O O . ASP B 1 170 ? 16.214 49.663 82.254 1.00 18.90 170 ASP B O 1
ATOM 3611 N N . ALA B 1 171 ? 15.457 47.608 81.708 1.00 18.36 171 ALA B N 1
ATOM 3612 C CA . ALA B 1 171 ? 14.305 47.663 82.614 1.00 15.33 171 ALA B CA 1
ATOM 3613 C C . ALA B 1 171 ? 14.739 47.170 83.991 1.00 20.42 171 ALA B C 1
ATOM 3614 O O . ALA B 1 171 ? 14.374 46.093 84.446 1.00 21.15 171 ALA B O 1
ATOM 3616 N N . HIS B 1 172 ? 15.527 48.013 84.642 1.00 19.00 172 HIS B N 1
ATOM 3617 C CA . HIS B 1 172 ? 16.212 47.659 85.883 1.00 18.70 172 HIS B CA 1
ATOM 3618 C C . HIS B 1 172 ? 15.435 48.029 87.141 1.00 24.93 172 HIS B C 1
ATOM 3619 O O . HIS B 1 172 ? 15.756 47.520 88.228 1.00 21.79 172 HIS B O 1
ATOM 3626 N N . HIS B 1 173 ? 14.438 48.891 87.035 1.00 21.42 173 HIS B N 1
ATOM 3627 C CA . HIS B 1 173 ? 13.858 49.492 88.241 1.00 22.99 173 HIS B CA 1
ATOM 3628 C C . HIS B 1 173 ? 12.892 48.524 88.927 1.00 22.70 173 HIS B C 1
ATOM 3629 O O . HIS B 1 173 ? 12.200 47.760 88.260 1.00 22.13 173 HIS B O 1
ATOM 3636 N N . PRO B 1 174 ? 12.825 48.525 90.269 1.00 22.18 174 PRO B N 1
ATOM 3637 C CA . PRO B 1 174 ? 11.899 47.604 90.950 1.00 23.40 174 PRO B CA 1
ATOM 3638 C C . PRO B 1 174 ? 10.461 47.755 90.501 1.00 22.97 174 PRO B C 1
ATOM 3639 O O . PRO B 1 174 ? 9.707 46.773 90.508 1.00 22.20 174 PRO B O 1
ATOM 3643 N N . GLU B 1 175 ? 10.055 48.966 90.117 1.00 25.26 175 GLU B N 1
ATOM 3644 C CA . GLU B 1 175 ? 8.700 49.170 89.616 1.00 26.35 175 GLU B CA 1
ATOM 3645 C C . GLU B 1 175 ? 8.428 48.315 88.386 1.00 25.17 175 GLU B C 1
ATOM 3646 O O . GLU B 1 175 ? 7.314 47.816 88.205 1.00 24.18 175 GLU B O 1
ATOM 3652 N N . GLN B 1 176 ? 9.437 48.103 87.556 1.00 23.52 176 GLN B N 1
ATOM 3653 C CA . GLN B 1 176 ? 9.272 47.293 86.357 1.00 24.09 176 GLN B CA 1
ATOM 3654 C C . GLN B 1 176 ? 9.186 45.796 86.657 1.00 24.55 176 GLN B C 1
ATOM 3655 O O . GLN B 1 176 ? 9.054 44.996 85.723 1.00 23.57 176 GLN B O 1
ATOM 3661 N N . ARG B 1 177 ? 9.233 45.396 87.934 1.00 23.45 177 ARG B N 1
ATOM 3662 C CA . ARG B 1 177 ? 8.946 44.021 88.312 1.00 23.68 177 ARG B CA 1
ATOM 3663 C C . ARG B 1 177 ? 7.486 43.795 88.690 1.00 28.45 177 ARG B C 1
ATOM 3664 O O . ARG B 1 177 ? 7.138 42.684 89.107 1.00 31.41 177 ARG B O 1
ATOM 3672 N N . THR B 1 178 ? 6.629 44.807 88.569 1.00 23.74 178 THR B N 1
ATOM 3673 C CA . THR B 1 178 ? 5.213 44.711 88.905 1.00 27.88 178 THR B CA 1
ATOM 3674 C C . THR B 1 178 ? 4.359 44.744 87.640 1.00 28.37 178 THR B C 1
ATOM 3675 O O . THR B 1 178 ? 4.688 45.443 86.679 1.00 30.43 178 THR B O 1
ATOM 3679 N N . THR B 1 179 ? 3.245 43.997 87.644 1.00 29.26 179 THR B N 1
ATOM 3680 C CA . THR B 1 179 ? 2.352 44.019 86.480 1.00 31.18 179 THR B CA 1
ATOM 3681 C C . THR B 1 179 ? 1.685 45.382 86.315 1.00 32.26 179 THR B C 1
ATOM 3682 O O . THR B 1 179 ? 1.386 45.808 85.184 1.00 28.18 179 THR B O 1
ATOM 3686 N N . GLN B 1 180 ? 1.456 46.082 87.428 1.00 30.87 180 GLN B N 1
ATOM 3687 C CA . GLN B 1 180 ? 0.830 47.396 87.359 1.00 29.49 180 GLN B CA 1
ATOM 3688 C C . GLN B 1 180 ? 1.665 48.372 86.541 1.00 29.84 180 GLN B C 1
ATOM 3689 O O . GLN B 1 180 ? 1.113 49.301 85.941 1.00 28.13 180 GLN B O 1
ATOM 3695 N N . PHE B 1 181 ? 2.992 48.199 86.519 1.00 24.74 181 PHE B N 1
ATOM 3696 C CA . PHE B 1 181 ? 3.818 49.088 85.710 1.00 25.86 181 PHE B CA 1
ATOM 3697 C C . PHE B 1 181 ? 3.430 48.989 84.242 1.00 21.87 181 PHE B C 1
ATOM 3698 O O . PHE B 1 181 ? 3.297 50.012 83.563 1.00 23.67 181 PHE B O 1
ATOM 3706 N N . TYR B 1 182 ? 3.238 47.765 83.744 1.00 24.65 182 TYR B N 1
ATOM 3707 C CA . TYR B 1 182 ? 2.942 47.569 82.323 1.00 26.04 182 TYR B CA 1
ATOM 3708 C C . TYR B 1 182 ? 1.515 47.982 81.996 1.00 27.95 182 TYR B C 1
ATOM 3709 O O . TYR B 1 182 ? 1.262 48.595 80.942 1.00 26.75 182 TYR B O 1
ATOM 3718 N N . LYS B 1 183 ? 0.570 47.689 82.899 1.00 25.76 183 LYS B N 1
ATOM 3719 C CA . LYS B 1 183 ? -0.770 48.244 82.731 1.00 27.69 183 LYS B CA 1
ATOM 3720 C C . LYS B 1 183 ? -0.725 49.768 82.641 1.00 28.88 183 LYS B C 1
ATOM 3721 O O . LYS B 1 183 ? -1.343 50.362 81.749 1.00 30.37 183 LYS B O 1
ATOM 3727 N N . ASN B 1 184 ? 0.056 50.414 83.514 1.00 25.35 184 ASN B N 1
ATOM 3728 C CA . ASN B 1 184 ? 0.109 51.874 83.547 1.00 27.32 184 ASN B CA 1
ATOM 3729 C C . ASN B 1 184 ? 0.746 52.452 82.290 1.00 28.24 184 ASN B C 1
ATOM 3730 O O . ASN B 1 184 ? 0.223 53.411 81.705 1.00 28.68 184 ASN B O 1
ATOM 3735 N N . ILE B 1 185 ? 1.895 51.910 81.878 1.00 27.58 185 ILE B N 1
ATOM 3736 C CA . ILE B 1 185 ? 2.577 52.501 80.732 1.00 27.26 185 ILE B CA 1
ATOM 3737 C C . ILE B 1 185 ? 1.781 52.262 79.457 1.00 25.08 185 ILE B C 1
ATOM 3738 O O . ILE B 1 185 ? 1.757 53.126 78.570 1.00 23.37 185 ILE B O 1
ATOM 3743 N N . LEU B 1 186 ? 1.088 51.122 79.352 1.00 22.86 186 LEU B N 1
ATOM 3744 C CA . LEU B 1 186 ? 0.228 50.894 78.192 1.00 22.12 186 LEU B CA 1
ATOM 3745 C C . LEU B 1 186 ? -0.976 51.832 78.208 1.00 28.72 186 LEU B C 1
ATOM 3746 O O . LEU B 1 186 ? -1.285 52.473 77.197 1.00 25.35 186 LEU B O 1
ATOM 3751 N N . GLN B 1 187 ? -1.644 51.963 79.362 1.00 26.49 187 GLN B N 1
ATOM 3752 C CA . GLN B 1 187 ? -2.810 52.847 79.431 1.00 25.96 187 GLN B CA 1
ATOM 3753 C C . GLN B 1 187 ? -2.443 54.310 79.212 1.00 26.21 187 GLN B C 1
ATOM 3754 O O . GLN B 1 187 ? -3.275 55.083 78.723 1.00 31.06 187 GLN B O 1
ATOM 3760 N N . SER B 1 188 ? -1.213 54.712 79.544 1.00 24.77 188 SER B N 1
ATOM 3761 C CA . SER B 1 188 ? -0.797 56.093 79.314 1.00 26.02 188 SER B CA 1
ATOM 3762 C C . SER B 1 188 ? -0.821 56.463 77.836 1.00 27.03 188 SER B C 1
ATOM 3763 O O . SER B 1 188 ? -0.939 57.649 77.507 1.00 29.03 188 SER B O 1
ATOM 3766 N N . GLN B 1 189 ? -0.723 55.482 76.944 1.00 28.40 189 GLN B N 1
ATOM 3767 C CA . GLN B 1 189 ? -0.756 55.719 75.504 1.00 27.39 189 GLN B CA 1
ATOM 3768 C C . GLN B 1 189 ? -2.077 55.291 74.875 1.00 28.72 189 GLN B C 1
ATOM 3769 O O . GLN B 1 189 ? -2.216 55.342 73.643 1.00 27.13 189 GLN B O 1
ATOM 3775 N N . GLN B 1 190 ? -3.049 54.878 75.692 1.00 27.06 190 GLN B N 1
ATOM 3776 C CA . GLN B 1 190 ? -4.290 54.266 75.222 1.00 29.31 190 GLN B CA 1
ATOM 3777 C C . GLN B 1 190 ? -4.020 53.031 74.365 1.00 30.57 190 GLN B C 1
ATOM 3778 O O . GLN B 1 190 ? -4.747 52.746 73.413 1.00 31.37 190 GLN B O 1
ATOM 3780 N N . PHE B 1 191 ? -2.966 52.286 74.689 1.00 29.18 191 PHE B N 1
ATOM 3781 C CA . PHE B 1 191 ? -2.706 50.997 74.067 1.00 25.14 191 PHE B CA 1
ATOM 3782 C C . PHE B 1 191 ? -3.459 49.905 74.821 1.00 31.07 191 PHE B C 1
ATOM 3783 O O . PHE B 1 191 ? -3.728 50.030 76.019 1.00 32.25 191 PHE B O 1
ATOM 3791 N N . GLU B 1 192 ? -3.771 48.814 74.123 1.00 29.19 192 GLU B N 1
ATOM 3792 C CA . GLU B 1 192 ? -4.556 47.738 74.725 1.00 35.95 192 GLU B CA 1
ATOM 3793 C C . GLU B 1 192 ? -3.728 46.946 75.736 1.00 34.36 192 GLU B C 1
ATOM 3794 O O . GLU B 1 192 ? -2.588 46.562 75.457 1.00 33.49 192 GLU B O 1
ATOM 3796 N N . VAL B 1 193 ? -4.306 46.692 76.903 1.00 36.44 193 VAL B N 1
ATOM 3797 C CA . VAL B 1 193 ? -3.604 45.946 77.951 1.00 34.26 193 VAL B CA 1
ATOM 3798 C C . VAL B 1 193 ? -3.789 44.452 77.699 1.00 32.07 193 VAL B C 1
ATOM 3799 O O . VAL B 1 193 ? -4.924 44.010 77.474 1.00 35.33 193 VAL B O 1
ATOM 3803 N N . PRO B 1 194 ? -2.729 43.654 77.724 1.00 29.31 194 PRO B N 1
ATOM 3804 C CA . PRO B 1 194 ? -2.856 42.220 77.444 1.00 29.17 194 PRO B CA 1
ATOM 3805 C C . PRO B 1 194 ? -3.415 41.467 78.649 1.00 29.95 194 PRO B C 1
ATOM 3806 O O . PRO B 1 194 ? -3.721 42.045 79.690 1.00 31.02 194 PRO B O 1
ATOM 3810 N N . SER B 1 195 ? -3.531 40.150 78.480 1.00 30.09 195 SER B N 1
ATOM 3811 C CA . SER B 1 195 ? -4.031 39.267 79.526 1.00 33.34 195 SER B CA 1
ATOM 3812 C C . SER B 1 195 ? -3.094 39.255 80.731 1.00 35.50 195 SER B C 1
ATOM 3813 O O . SER B 1 195 ? -1.927 39.650 80.656 1.00 32.01 195 SER B O 1
ATOM 3816 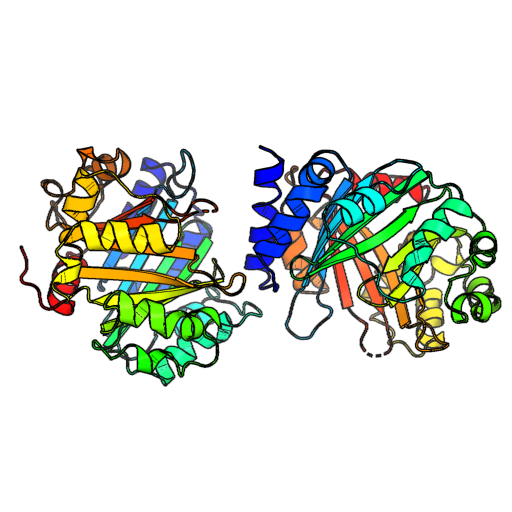N N . ASP B 1 196 ? -3.624 38.779 81.865 1.00 32.03 196 ASP B N 1
ATOM 3817 C CA . ASP B 1 196 ? -2.799 38.649 83.060 1.00 31.01 196 ASP B CA 1
ATOM 3818 C C . ASP B 1 196 ? -1.630 37.699 82.82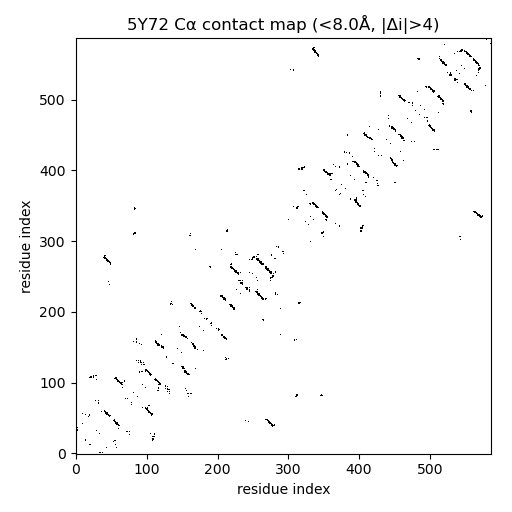4 1.00 28.77 196 ASP B C 1
ATOM 3819 O O . ASP B 1 196 ? -0.525 37.934 83.323 1.00 29.83 196 ASP B O 1
ATOM 3821 N N . GLU B 1 197 ? -1.852 36.627 82.058 1.00 31.12 197 GLU B N 1
ATOM 3822 C CA . GLU B 1 197 ? -0.769 35.702 81.721 1.00 35.59 197 GLU B CA 1
ATOM 3823 C C . GLU B 1 197 ? 0.397 36.435 81.064 1.00 30.22 197 GLU B C 1
ATOM 3824 O O . GLU B 1 197 ? 1.564 36.302 81.478 1.00 29.67 197 GLU B O 1
ATOM 3830 N N . VAL B 1 198 ? 0.086 37.244 80.053 1.00 31.65 198 VAL B N 1
ATOM 3831 C CA . VAL B 1 198 ? 1.112 37.998 79.342 1.00 27.30 198 VAL B CA 1
ATOM 3832 C C . VAL B 1 198 ? 1.788 38.999 80.269 1.00 24.88 198 VAL B C 1
ATOM 3833 O O . VAL B 1 198 ? 3.010 39.154 80.237 1.00 27.76 198 VAL B O 1
ATOM 3837 N N . LEU B 1 199 ? 1.011 39.695 81.106 1.00 26.46 199 LEU B N 1
ATOM 3838 C CA . LEU B 1 199 ? 1.609 40.618 82.072 1.00 27.69 199 LEU B CA 1
ATOM 3839 C C . LEU B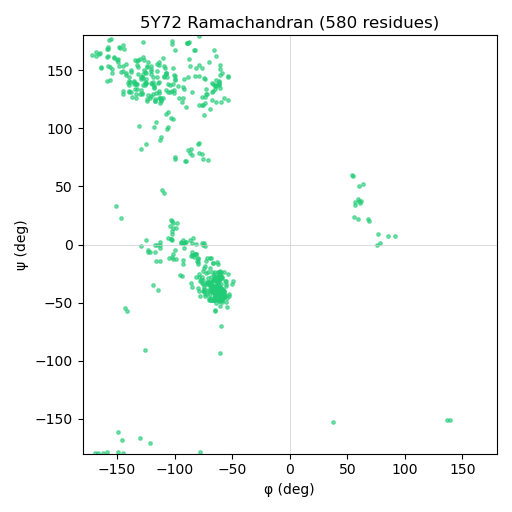 1 199 ? 2.610 39.905 82.978 1.00 27.40 199 LEU B C 1
ATOM 3840 O O . LEU B 1 199 ? 3.685 40.446 83.294 1.00 27.25 199 LEU B O 1
ATOM 3845 N N . GLU B 1 200 ? 2.273 38.684 83.402 1.00 27.99 200 GLU B N 1
ATOM 3846 C CA . GLU B 1 200 ? 3.196 37.907 84.218 1.00 31.06 200 GLU B CA 1
ATOM 3847 C C . GLU B 1 200 ? 4.446 37.534 83.436 1.00 31.70 200 GLU B C 1
ATOM 3848 O O . GLU B 1 200 ? 5.505 37.316 84.036 1.00 31.79 200 GLU B O 1
ATOM 3854 N N . ILE B 1 201 ? 4.350 37.461 82.102 1.00 27.10 201 ILE B N 1
ATOM 3855 C CA . ILE B 1 201 ? 5.568 37.314 81.303 1.00 26.23 201 ILE B CA 1
ATOM 3856 C C . ILE B 1 201 ? 6.347 38.628 81.244 1.00 25.94 201 ILE B C 1
ATOM 3857 O O . ILE B 1 201 ? 7.587 38.636 81.285 1.00 27.30 201 ILE B O 1
ATOM 3862 N N . LEU B 1 202 ? 5.638 39.757 81.177 1.00 26.29 202 LEU B N 1
ATOM 3863 C CA . LEU B 1 202 ? 6.283 41.048 80.961 1.00 27.92 202 LEU B CA 1
ATOM 3864 C C . LEU B 1 202 ? 7.067 41.518 82.179 1.00 27.22 202 LEU B C 1
ATOM 3865 O O . LEU B 1 202 ? 8.044 42.262 82.025 1.00 26.47 202 LEU B O 1
ATOM 3870 N N . VAL B 1 203 ? 6.664 41.126 83.392 1.00 26.01 203 VAL B N 1
ATOM 3871 C CA . VAL B 1 203 ? 7.419 41.592 84.555 1.00 28.71 203 VAL B CA 1
ATOM 3872 C C . VAL B 1 203 ? 8.857 41.094 84.564 1.00 27.13 203 VAL B C 1
ATOM 3873 O O . VAL B 1 203 ? 9.676 41.617 85.323 1.00 29.72 203 VAL B O 1
ATOM 3877 N N . ASN B 1 204 ? 9.191 40.096 83.749 1.00 25.82 204 ASN B N 1
ATOM 3878 C CA . ASN B 1 204 ? 10.571 39.648 83.632 1.00 25.68 204 ASN B CA 1
ATOM 3879 C C . ASN B 1 204 ? 11.312 40.302 82.478 1.00 28.62 204 ASN B C 1
ATOM 3880 O O . ASN B 1 204 ? 12.479 39.971 82.250 1.00 26.71 204 ASN B O 1
ATOM 3885 N N . CYS B 1 205 ? 10.672 41.207 81.751 1.00 25.02 205 CYS B N 1
ATOM 3886 C CA . CYS B 1 205 ? 11.290 41.829 80.586 1.00 28.02 205 CYS B CA 1
ATOM 3887 C C . CYS B 1 205 ? 12.504 42.659 80.998 1.00 23.78 205 CYS B C 1
ATOM 3888 O O . CYS B 1 205 ? 12.379 43.545 81.858 1.00 27.51 205 CYS B O 1
ATOM 3890 N N . PRO B 1 206 ? 13.695 42.386 80.456 1.00 20.63 206 PRO B N 1
ATOM 3891 C CA . PRO B 1 206 ? 14.852 43.231 80.757 1.00 24.11 206 PRO B CA 1
ATOM 3892 C C . PRO B 1 206 ? 14.995 44.460 79.879 1.00 21.32 206 PRO B C 1
ATOM 3893 O O . PRO B 1 206 ? 15.860 45.292 80.165 1.00 20.71 206 PRO B O 1
ATOM 3897 N N . GLU B 1 207 ? 14.219 44.584 78.806 1.00 20.53 207 GLU B N 1
ATOM 3898 C CA . GLU B 1 207 ? 14.475 45.624 77.821 1.00 19.03 207 GLU B CA 1
ATOM 3899 C C . GLU B 1 207 ? 13.146 46.117 77.273 1.00 20.88 207 GLU B C 1
ATOM 3900 O O . GLU B 1 207 ? 12.271 45.308 76.929 1.00 18.17 207 GLU B O 1
ATOM 3906 N N . ILE B 1 208 ? 13.001 47.438 77.223 1.00 18.66 208 ILE B N 1
ATOM 3907 C CA . ILE B 1 208 ? 11.791 48.102 76.743 1.00 18.51 208 ILE B CA 1
ATOM 3908 C C . ILE B 1 208 ? 12.166 49.027 75.595 1.00 15.35 208 ILE B C 1
ATOM 3909 O O . ILE B 1 208 ? 13.060 49.865 75.740 1.00 17.41 208 ILE B O 1
ATOM 3914 N N . ALA B 1 209 ? 11.476 48.905 74.469 1.00 15.06 209 ALA B N 1
ATOM 3915 C CA . ALA B 1 209 ? 11.707 49.802 73.347 1.00 13.61 209 ALA B CA 1
ATOM 3916 C C . ALA B 1 209 ? 10.522 50.739 73.181 1.00 17.04 209 ALA B C 1
ATOM 3917 O O . ALA B 1 209 ? 9.376 50.340 73.389 1.00 18.89 209 ALA B O 1
ATOM 3919 N N . VAL B 1 210 ? 10.798 51.983 72.785 1.00 14.89 210 VAL B N 1
ATOM 3920 C CA . VAL B 1 210 ? 9.752 52.960 72.509 1.00 15.10 210 VAL B CA 1
ATOM 3921 C C . VAL B 1 210 ? 10.013 53.542 71.126 1.00 15.67 210 VAL B C 1
ATOM 3922 O O . VAL B 1 210 ? 11.133 53.977 70.843 1.00 15.35 210 VAL B O 1
ATOM 3926 N N . THR B 1 211 ? 8.976 53.543 70.271 1.00 15.11 211 THR B N 1
ATOM 3927 C CA . THR B 1 211 ? 9.066 53.975 68.871 1.00 15.78 211 THR B CA 1
ATOM 3928 C C . THR B 1 211 ? 8.525 55.391 68.681 1.00 15.07 211 THR B C 1
ATOM 3929 O O . THR B 1 211 ? 7.405 55.699 69.105 1.00 16.33 211 THR B O 1
ATOM 3933 N N . PHE B 1 212 ? 9.309 56.230 68.012 1.00 14.78 212 PHE B N 1
ATOM 3934 C CA . PHE B 1 212 ? 8.935 57.596 67.657 1.00 16.94 212 PHE B CA 1
ATOM 3935 C C . PHE B 1 212 ? 9.043 57.796 66.153 1.00 15.48 212 PHE B C 1
ATOM 3936 O O . PHE B 1 212 ? 9.793 57.097 65.464 1.00 16.08 212 PHE B O 1
ATOM 3944 N N . ASN B 1 213 ? 8.320 58.785 65.637 1.00 14.32 213 ASN B N 1
ATOM 3945 C CA . ASN B 1 213 ? 8.372 59.030 64.198 1.00 13.41 213 ASN B CA 1
ATOM 3946 C C . ASN B 1 213 ? 8.163 60.518 63.925 1.00 16.02 213 ASN B C 1
ATOM 3947 O O . ASN B 1 213 ? 7.982 61.322 64.840 1.00 15.89 213 ASN B O 1
ATOM 3952 N N . TRP B 1 214 ? 8.162 60.872 62.640 1.00 15.26 214 TRP B N 1
ATOM 3953 C CA . TRP B 1 214 ? 8.127 62.257 62.187 1.00 17.06 214 TRP B CA 1
ATOM 3954 C C . TRP B 1 214 ? 6.743 62.676 61.703 1.00 18.58 214 TRP B C 1
ATOM 3955 O O . TRP B 1 214 ? 6.598 63.761 61.127 1.00 23.16 214 TRP B O 1
ATOM 3966 N N . SER B 1 215 ? 5.728 61.843 61.921 1.00 16.42 215 SER B N 1
ATOM 3967 C CA . SER B 1 215 ? 4.373 62.122 61.472 1.00 17.47 215 SER B CA 1
ATOM 3968 C C . SER B 1 215 ? 3.408 62.357 62.619 1.00 19.18 215 SER B C 1
ATOM 3969 O O . SER B 1 215 ? 2.236 62.651 62.374 1.00 21.04 215 SER B O 1
ATOM 3972 N N . SER B 1 216 ? 3.856 62.230 63.863 1.00 17.71 216 SER B N 1
ATOM 3973 C CA . SER B 1 216 ? 2.928 62.352 64.972 1.00 19.27 216 SER B CA 1
ATOM 3974 C C . SER B 1 216 ? 3.706 62.756 66.210 1.00 19.75 216 SER B C 1
ATOM 3975 O O . SER B 1 216 ? 4.901 62.457 66.316 1.00 18.25 216 SER B O 1
ATOM 3978 N N . PRO B 1 217 ? 3.067 63.445 67.155 1.00 20.31 217 PRO B N 1
ATOM 3979 C CA . PRO B 1 217 ? 3.765 63.808 68.395 1.00 22.98 217 PRO B CA 1
ATOM 3980 C C . PRO B 1 217 ? 3.809 62.689 69.410 1.00 19.44 217 PRO B C 1
ATOM 3981 O O . PRO B 1 217 ? 4.493 62.839 70.435 1.00 23.71 217 PRO B O 1
ATOM 3985 N N . GLY B 1 218 ? 3.107 61.589 69.167 1.00 21.41 218 GLY B N 1
ATOM 3986 C CA . GLY B 1 218 ? 2.966 60.545 70.156 1.00 23.62 218 GLY B CA 1
ATOM 3987 C C . GLY B 1 218 ? 3.858 59.346 69.883 1.00 22.48 218 GLY B C 1
ATOM 3988 O O . GLY B 1 218 ? 4.511 59.228 68.846 1.00 23.86 218 GLY B O 1
ATOM 3989 N N . ILE B 1 219 ? 3.862 58.438 70.856 1.00 18.03 219 ILE B N 1
ATOM 3990 C CA . ILE B 1 219 ? 4.565 57.171 70.717 1.00 17.78 219 ILE B CA 1
ATOM 3991 C C . ILE B 1 219 ? 3.820 56.279 69.729 1.00 16.69 219 ILE B C 1
ATOM 3992 O O . ILE B 1 219 ? 2.602 56.075 69.836 1.00 19.04 219 ILE B O 1
ATOM 3997 N N . GLU B 1 220 ? 4.552 55.743 68.745 1.00 18.31 220 GLU B N 1
ATOM 3998 C CA . GLU B 1 220 ? 3.933 54.908 67.720 1.00 18.17 220 GLU B CA 1
ATOM 3999 C C . GLU B 1 220 ? 3.584 53.526 68.261 1.00 17.79 220 GLU B C 1
ATOM 4000 O O . GLU B 1 220 ? 2.540 52.961 67.909 1.00 19.40 220 GLU B O 1
ATOM 4006 N N . ARG B 1 221 ? 4.470 52.956 69.075 1.00 16.25 221 ARG B N 1
ATOM 4007 C CA . ARG B 1 221 ? 4.301 51.632 69.647 1.00 15.82 221 ARG B CA 1
ATOM 4008 C C . ARG B 1 221 ? 5.423 51.446 70.658 1.00 15.04 221 ARG B C 1
ATOM 4009 O O . ARG B 1 221 ? 6.395 52.211 70.680 1.00 14.07 221 ARG B O 1
ATOM 4017 N N . MET B 1 222 ? 5.248 50.461 71.526 1.00 19.56 222 MET B N 1
ATOM 4018 C CA . MET B 1 222 ? 6.315 50.076 72.435 1.00 18.51 222 MET B CA 1
ATOM 4019 C C . MET B 1 222 ? 6.432 48.558 72.447 1.00 16.44 222 MET B C 1
ATOM 4020 O O . MET B 1 222 ? 5.504 47.829 72.089 1.00 18.79 222 MET B O 1
ATOM 4025 N N . CYS B 1 223 ? 7.592 48.068 72.858 1.00 14.88 223 CYS B N 1
ATOM 4026 C CA . CYS B 1 223 ? 7.864 46.654 72.732 1.00 13.54 223 CYS B CA 1
ATOM 4027 C C . CYS B 1 223 ? 8.610 46.190 73.970 1.00 14.46 223 CYS B C 1
ATOM 4028 O O . CYS B 1 223 ? 9.479 46.902 74.477 1.00 16.30 223 CYS B O 1
ATOM 4031 N N . PHE B 1 224 ? 8.243 45.012 74.457 1.00 14.50 224 PHE B N 1
ATOM 4032 C CA . PHE B 1 224 ? 8.837 44.441 75.662 1.00 14.82 224 PHE B CA 1
ATOM 4033 C C . PHE B 1 224 ? 9.554 43.156 75.288 1.00 16.35 224 PHE B C 1
ATOM 4034 O O . PHE B 1 224 ? 8.946 42.254 74.702 1.00 18.62 224 PHE B O 1
ATOM 4042 N N . TYR B 1 225 ? 10.843 43.071 75.605 1.00 16.58 225 TYR B N 1
ATOM 4043 C CA . TYR B 1 225 ? 11.675 41.960 75.156 1.00 17.34 225 TYR B CA 1
ATOM 4044 C C . TYR B 1 225 ? 11.926 40.989 76.295 1.00 20.74 225 TYR B C 1
ATOM 4045 O O . TYR B 1 225 ? 12.322 41.407 77.384 1.00 22.87 225 TYR B O 1
ATOM 4054 N N . THR B 1 226 ? 11.724 39.697 76.024 1.00 20.66 226 THR B N 1
ATOM 4055 C CA . THR B 1 226 ? 11.970 38.613 76.975 1.00 21.59 226 THR B CA 1
ATOM 4056 C C . THR B 1 226 ? 12.733 37.512 76.251 1.00 25.09 226 THR B C 1
ATOM 4057 O O . THR B 1 226 ? 12.404 37.188 75.113 1.00 26.07 226 THR B O 1
ATOM 4061 N N . ALA B 1 227 ? 13.734 36.922 76.897 1.00 23.92 227 ALA B N 1
ATOM 4062 C CA . ALA B 1 227 ? 14.500 35.849 76.284 1.00 23.35 227 ALA B CA 1
ATOM 4063 C C . ALA B 1 227 ? 14.192 34.517 76.958 1.00 25.68 227 ALA B C 1
ATOM 4064 O O . ALA B 1 227 ? 13.777 34.468 78.119 1.00 25.35 227 ALA B O 1
ATOM 4066 N N . PHE B 1 228 ? 14.363 33.435 76.198 1.00 24.25 228 PHE B N 1
ATOM 4067 C CA . PHE B 1 228 ? 14.143 32.076 76.674 1.00 23.91 228 PHE B CA 1
ATOM 4068 C C . PHE B 1 228 ? 15.298 31.206 76.199 1.00 28.25 228 PHE B C 1
ATOM 4069 O O . PHE B 1 228 ? 15.756 31.340 75.063 1.00 22.88 228 PHE B O 1
ATOM 4077 N N . VAL B 1 229 ? 15.798 30.330 77.076 1.00 24.47 229 VAL B N 1
ATOM 4078 C CA . VAL B 1 229 ? 17.057 29.665 76.751 1.00 25.42 229 VAL B CA 1
ATOM 4079 C C . VAL B 1 229 ? 16.901 28.429 75.881 1.00 25.40 229 VAL B C 1
ATOM 4080 O O . VAL B 1 229 ? 17.913 27.922 75.392 1.00 26.27 229 VAL B O 1
ATOM 4084 N N . ASN B 1 230 ? 15.682 27.946 75.640 1.00 24.03 230 ASN B N 1
ATOM 4085 C CA . ASN B 1 230 ? 15.502 26.819 74.725 1.00 24.84 230 ASN B CA 1
ATOM 4086 C C . ASN B 1 230 ? 14.077 26.819 74.184 1.00 27.59 230 ASN B C 1
ATOM 4087 O O . ASN B 1 230 ? 13.239 27.632 74.580 1.00 27.98 230 ASN B O 1
ATOM 4092 N N . ARG B 1 231 ? 13.808 25.877 73.270 1.00 27.37 231 ARG B N 1
ATOM 4093 C CA . ARG B 1 231 ? 12.498 25.808 72.630 1.00 29.19 231 ARG B CA 1
ATOM 4094 C C . ARG B 1 231 ? 11.387 25.603 73.653 1.00 33.97 231 ARG B C 1
ATOM 4095 O O . ARG B 1 231 ? 10.300 26.176 73.521 1.00 32.15 231 ARG B O 1
ATOM 4103 N N . GLU B 1 232 ? 11.644 24.790 74.685 1.00 32.78 232 GLU B N 1
ATOM 4104 C CA . GLU B 1 232 ? 10.578 24.371 75.591 1.00 34.81 232 GLU B CA 1
ATOM 4105 C C . GLU B 1 232 ? 10.092 25.507 76.485 1.00 33.75 232 GLU B C 1
ATOM 4106 O O . GLU B 1 232 ? 8.912 25.534 76.854 1.00 32.89 232 GLU B O 1
ATOM 4108 N N . THR B 1 233 ? 10.970 26.442 76.855 1.00 30.87 233 THR B N 1
ATOM 4109 C CA . THR B 1 233 ? 10.557 27.517 77.751 1.00 28.53 233 THR B CA 1
ATOM 4110 C C . THR B 1 233 ? 9.891 28.683 77.025 1.00 29.35 233 THR B C 1
ATOM 4111 O O . THR B 1 233 ? 9.345 29.571 77.686 1.00 27.58 233 THR B O 1
ATOM 4115 N N . VAL B 1 234 ? 9.905 28.710 75.697 1.00 32.39 234 VAL B N 1
ATOM 4116 C CA . VAL B 1 234 ? 9.078 29.710 75.014 1.00 26.63 234 VAL B CA 1
ATOM 4117 C C . VAL B 1 234 ? 7.617 29.470 75.382 1.00 27.86 234 VAL B C 1
ATOM 4118 O O . VAL B 1 234 ? 7.163 28.307 75.381 1.00 29.03 234 VAL B O 1
ATOM 4122 N N . PRO B 1 235 ? 6.842 30.511 75.726 1.00 31.03 235 PRO B N 1
ATOM 4123 C CA . PRO B 1 235 ? 5.417 30.311 76.032 1.00 31.37 235 PRO B CA 1
ATOM 4124 C C . PRO B 1 235 ? 4.618 29.980 74.782 1.00 25.91 235 PRO B C 1
ATOM 4125 O O . PRO B 1 235 ? 3.850 30.807 74.276 1.00 29.21 235 PRO B O 1
ATOM 4129 N N . GLN B 1 236 ? 4.808 28.758 74.279 1.00 28.43 236 GLN B N 1
ATOM 4130 C CA . GLN B 1 236 ? 4.229 28.364 72.995 1.00 27.91 236 GLN B CA 1
ATOM 4131 C C . GLN B 1 236 ? 2.707 28.404 73.002 1.00 32.69 236 GLN B C 1
ATOM 4132 O O . GLN B 1 236 ? 2.087 28.579 71.945 1.00 32.70 236 GLN B O 1
ATOM 4138 N N . HIS B 1 237 ? 2.084 28.229 74.171 1.00 33.54 237 HIS B N 1
ATOM 4139 C CA . HIS B 1 237 ? 0.628 28.166 74.248 1.00 33.38 237 HIS B CA 1
ATOM 4140 C C . HIS B 1 237 ? -0.050 29.510 74.017 1.00 34.67 237 HIS B C 1
ATOM 4141 O O . HIS B 1 237 ? -1.273 29.542 73.850 1.00 37.80 237 HIS B O 1
ATOM 4148 N N . ILE B 1 238 ? 0.697 30.614 74.005 1.00 32.64 238 ILE B N 1
ATOM 4149 C CA . ILE B 1 238 ? 0.055 31.921 73.942 1.00 30.90 238 ILE B CA 1
ATOM 4150 C C . ILE B 1 238 ? -0.345 32.293 72.518 1.00 30.27 238 ILE B C 1
ATOM 4151 O O . ILE B 1 238 ? -1.310 33.038 72.321 1.00 32.21 238 ILE B O 1
ATOM 4156 N N . ASN B 1 239 ? 0.358 31.777 71.507 1.00 33.38 239 ASN B N 1
ATOM 4157 C CA . ASN B 1 239 ? 0.075 32.170 70.133 1.00 30.31 239 ASN B CA 1
ATOM 4158 C C . ASN B 1 239 ? 0.611 31.114 69.184 1.00 29.90 239 ASN B C 1
ATOM 4159 O O . ASN B 1 239 ? 1.705 30.585 69.425 1.00 28.01 239 ASN B O 1
ATOM 4164 N N . PRO B 1 240 ? -0.110 30.785 68.105 1.00 28.86 240 PRO B N 1
ATOM 4165 C CA . PRO B 1 240 ? 0.352 29.705 67.215 1.00 31.32 240 PRO B CA 1
ATOM 4166 C C . PRO B 1 240 ? 1.702 29.966 66.564 1.00 27.43 240 PRO B C 1
ATOM 4167 O O . PRO B 1 240 ? 2.439 29.004 66.301 1.00 23.50 240 PRO B O 1
ATOM 4171 N N . VAL B 1 241 ? 2.052 31.231 66.307 1.00 29.12 241 VAL B N 1
ATOM 4172 C CA . VAL B 1 241 ? 3.358 31.531 65.726 1.00 28.25 241 VAL B CA 1
ATOM 4173 C C . VAL B 1 241 ? 4.471 31.216 66.717 1.00 24.76 241 VAL B C 1
ATOM 4174 O O . VAL B 1 241 ? 5.525 30.694 66.337 1.00 22.90 241 VAL B O 1
ATOM 4178 N N . LEU B 1 242 ? 4.259 31.507 68.005 1.00 26.97 242 LEU B N 1
ATOM 4179 C CA . LEU B 1 242 ? 5.270 31.155 69.002 1.00 24.56 242 LEU B CA 1
ATOM 4180 C C . LEU B 1 242 ? 5.500 29.650 69.038 1.00 22.50 242 LEU B C 1
ATOM 4181 O O . LEU B 1 242 ? 6.644 29.185 69.050 1.00 24.76 242 LEU B O 1
ATOM 4186 N N . LYS B 1 243 ? 4.415 28.872 69.049 1.00 21.81 243 LYS B N 1
ATOM 4187 C CA . LYS B 1 243 ? 4.534 27.419 69.070 1.00 25.94 243 LYS B CA 1
ATOM 4188 C C . LYS B 1 243 ? 5.270 26.905 67.841 1.00 22.91 243 LYS B C 1
ATOM 4189 O O . LYS B 1 243 ? 6.259 26.167 67.956 1.00 24.13 243 LYS B O 1
ATOM 4191 N N . LYS B 1 244 ? 4.813 27.307 66.651 1.00 23.65 244 LYS B N 1
ATOM 4192 C CA . LYS B 1 244 ? 5.385 26.762 65.427 1.00 25.76 244 LYS B CA 1
ATOM 4193 C C . LYS B 1 244 ? 6.849 27.150 65.286 1.00 24.96 244 LYS B C 1
ATOM 4194 O O . LYS B 1 244 ? 7.698 26.301 64.984 1.00 24.23 244 LYS B O 1
ATOM 4200 N N . PHE B 1 245 ? 7.173 28.429 65.516 1.00 20.84 245 PHE B N 1
ATOM 4201 C CA . PHE B 1 245 ? 8.558 28.844 65.334 1.00 22.41 245 PHE B CA 1
ATOM 4202 C C . PHE B 1 245 ? 9.456 28.253 66.413 1.00 19.79 245 PHE B C 1
ATOM 4203 O O . PHE B 1 245 ? 10.578 27.832 66.123 1.00 21.99 245 PHE B O 1
ATOM 4211 N N . ALA B 1 246 ? 8.986 28.198 67.664 1.00 24.29 246 ALA B N 1
ATOM 4212 C CA . ALA B 1 246 ? 9.818 27.592 68.700 1.00 26.24 246 ALA B CA 1
ATOM 4213 C C . ALA B 1 246 ? 10.102 26.128 68.378 1.00 25.81 246 ALA B C 1
ATOM 4214 O O . ALA B 1 246 ? 11.223 25.644 68.581 1.00 23.24 246 ALA B O 1
ATOM 4216 N N . GLN B 1 247 ? 9.116 25.421 67.820 1.00 26.12 247 GLN B N 1
ATOM 4217 C CA . GLN B 1 247 ? 9.317 24.005 67.536 1.00 27.24 247 GLN B CA 1
ATOM 4218 C C . GLN B 1 247 ? 10.153 23.768 66.284 1.00 28.99 247 GLN B C 1
ATOM 4219 O O . GLN B 1 247 ? 10.921 22.800 66.239 1.00 27.80 247 GLN B O 1
ATOM 4225 N N . GLU B 1 248 ? 10.064 24.655 65.287 1.00 25.19 248 GLU B N 1
ATOM 4226 C CA . GLU B 1 248 ? 10.607 24.377 63.968 1.00 24.46 248 GLU B CA 1
ATOM 4227 C C . GLU B 1 248 ? 11.734 25.303 63.516 1.00 24.70 248 GLU B C 1
ATOM 4228 O O . GLU B 1 248 ? 12.338 25.030 62.474 1.00 24.36 248 GLU B O 1
ATOM 4234 N N . ALA B 1 249 ? 12.059 26.359 64.258 1.00 21.95 249 ALA B N 1
ATOM 4235 C CA . ALA B 1 249 ? 13.063 27.300 63.767 1.00 23.55 249 ALA B CA 1
ATOM 4236 C C . ALA B 1 249 ? 14.408 26.601 63.592 1.00 20.53 249 ALA B C 1
ATOM 4237 O O . ALA B 1 249 ? 14.820 25.820 64.457 1.00 23.23 249 ALA B O 1
ATOM 4239 N N . PRO B 1 250 ? 15.129 26.882 62.512 1.00 19.69 250 PRO B N 1
ATOM 4240 C CA . PRO B 1 250 ? 16.452 26.288 62.310 1.00 25.51 250 PRO B CA 1
ATOM 4241 C C . PRO B 1 250 ? 17.523 26.986 63.132 1.00 25.85 250 PRO B C 1
ATOM 4242 O O . PRO B 1 250 ? 17.409 28.160 63.493 1.00 24.58 250 PRO B O 1
ATOM 4246 N N . ALA B 1 251 ? 18.584 26.237 63.421 1.00 23.79 251 ALA B N 1
ATOM 4247 C CA . ALA B 1 251 ? 19.744 26.790 64.103 1.00 26.66 251 ALA B CA 1
ATOM 4248 C C . ALA B 1 251 ? 20.895 25.809 63.961 1.00 31.05 251 ALA B C 1
ATOM 4249 O O . ALA B 1 251 ? 20.696 24.642 63.611 1.00 30.20 251 ALA B O 1
ATOM 4251 N N . LEU B 1 252 ? 22.104 26.298 64.232 1.00 29.03 252 LEU B N 1
ATOM 4252 C CA . LEU B 1 252 ? 23.280 25.437 64.186 1.00 35.35 252 LEU B CA 1
ATOM 4253 C C . LEU B 1 252 ? 23.457 24.613 65.457 1.00 38.31 252 LEU B C 1
ATOM 4254 O O . LEU B 1 252 ? 24.426 23.853 65.546 1.00 48.79 252 LEU B O 1
ATOM 4259 N N . LEU B 1 253 ? 22.556 24.744 66.430 1.00 35.36 253 LEU B N 1
ATOM 4260 C CA . LEU B 1 253 ? 22.460 23.845 67.571 1.00 38.70 253 LEU B CA 1
ATOM 4261 C C . LEU B 1 253 ? 21.071 23.221 67.581 1.00 41.87 253 LEU B C 1
ATOM 4262 O O . LEU B 1 253 ? 20.113 23.809 67.069 1.00 39.48 253 LEU B O 1
ATOM 4264 N N . ASP B 1 254 ? 20.958 22.023 68.164 1.00 38.53 254 ASP B N 1
ATOM 4265 C CA . ASP B 1 254 ? 19.682 21.309 68.106 1.00 40.68 254 ASP B CA 1
ATOM 4266 C C . ASP B 1 254 ? 18.592 22.037 68.887 1.00 37.05 254 ASP B C 1
ATOM 4267 O O . ASP B 1 254 ? 17.438 22.094 68.441 1.00 37.88 254 ASP B O 1
ATOM 4269 N N . ASN B 1 255 ? 18.930 22.597 70.051 1.00 34.63 255 ASN B N 1
ATOM 4270 C CA . ASN B 1 255 ? 17.967 23.291 70.906 1.00 32.99 255 ASN B CA 1
ATOM 4271 C C . ASN B 1 255 ? 18.464 24.705 71.178 1.00 32.99 255 ASN B C 1
ATOM 4272 O O . ASN B 1 255 ? 19.134 24.960 72.193 1.00 35.98 255 ASN B O 1
ATOM 4277 N N . PRO B 1 256 ? 18.154 25.657 70.303 1.00 30.67 256 PRO B N 1
ATOM 4278 C CA . PRO B 1 256 ? 18.618 27.037 70.486 1.00 26.87 256 PRO B CA 1
ATOM 4279 C C . PRO B 1 256 ? 17.710 27.824 71.424 1.00 22.97 256 PRO B C 1
ATOM 4280 O O . PRO B 1 256 ? 16.591 27.419 71.741 1.00 22.15 256 PRO B O 1
ATOM 4284 N N . GLY B 1 257 ? 18.215 29.007 71.841 1.00 23.12 257 GLY B N 1
ATOM 4285 C CA . GLY B 1 257 ? 17.408 29.965 72.573 1.00 21.05 257 GLY B CA 1
ATOM 4286 C C . GLY B 1 257 ? 16.666 30.917 71.635 1.00 21.54 257 GLY B C 1
ATOM 4287 O O . GLY B 1 257 ? 16.898 30.899 70.434 1.00 19.81 257 GLY B O 1
ATOM 4288 N N . PHE B 1 258 ? 15.799 31.741 72.226 1.00 21.04 258 PHE B N 1
ATOM 4289 C CA . PHE B 1 258 ? 14.883 32.610 71.491 1.00 21.43 258 PHE B CA 1
ATOM 4290 C C . PHE B 1 258 ? 14.724 33.953 72.193 1.00 21.68 258 PHE B C 1
ATOM 4291 O O . PHE B 1 258 ? 14.722 34.032 73.421 1.00 21.37 258 PHE B O 1
ATOM 4299 N N . LEU B 1 259 ? 14.549 35.010 71.400 1.00 19.73 259 LEU B N 1
ATOM 4300 C CA . LEU B 1 259 ? 14.173 36.323 71.913 1.00 20.11 259 LEU B CA 1
ATOM 4301 C C . LEU B 1 259 ? 12.768 36.637 71.423 1.00 21.08 259 LEU B C 1
ATOM 4302 O O . LEU B 1 259 ? 12.516 36.585 70.217 1.00 22.91 259 LEU B O 1
ATOM 4307 N N . VAL B 1 260 ? 11.857 36.963 72.337 1.00 20.50 260 VAL B N 1
ATOM 4308 C CA . VAL B 1 260 ? 10.477 37.297 71.990 1.00 18.26 260 VAL B CA 1
ATOM 4309 C C . VAL B 1 260 ? 10.215 38.762 72.302 1.00 22.13 260 VAL B C 1
ATOM 4310 O O . VAL B 1 260 ? 10.536 39.244 73.395 1.00 20.16 260 VAL B O 1
ATOM 4314 N N . GLY B 1 261 ? 9.628 39.469 71.341 1.00 18.59 261 GLY B N 1
ATOM 4315 C CA . GLY B 1 261 ? 9.215 40.839 71.534 1.00 20.34 261 GLY B CA 1
ATOM 4316 C C . GLY B 1 261 ? 7.707 40.950 71.526 1.00 21.53 261 GLY B C 1
ATOM 4317 O O . GLY B 1 261 ? 7.045 40.517 70.579 1.00 23.38 261 GLY B O 1
ATOM 4318 N N . TRP B 1 262 ? 7.155 41.540 72.579 1.00 16.33 262 TRP B N 1
ATOM 4319 C CA . TRP B 1 262 ? 5.726 41.784 72.707 1.00 18.03 262 TRP B CA 1
ATOM 4320 C C . TRP B 1 262 ? 5.466 43.250 72.383 1.00 17.95 262 TRP B C 1
ATOM 4321 O O . TRP B 1 262 ? 5.824 44.133 73.158 1.00 16.16 262 TRP B O 1
ATOM 4332 N N . SER B 1 263 ? 4.867 43.512 71.222 1.00 15.96 263 SER B N 1
ATOM 4333 C CA . SER B 1 263 ? 4.656 44.874 70.753 1.00 16.38 263 SER B CA 1
ATOM 4334 C C . SER B 1 263 ? 3.224 45.296 71.045 1.00 18.22 263 SER B C 1
ATOM 4335 O O . SER B 1 263 ? 2.294 44.488 70.928 1.00 19.32 263 SER B O 1
ATOM 4338 N N . PHE B 1 264 ? 3.061 46.556 71.438 1.00 18.48 264 PHE B N 1
ATOM 4339 C CA . PHE B 1 264 ? 1.753 47.138 71.708 1.00 20.38 264 PHE B CA 1
ATOM 4340 C C . PHE B 1 264 ? 1.629 48.506 71.059 1.00 21.81 264 PHE B C 1
ATOM 4341 O O . PHE B 1 264 ? 2.563 49.316 71.096 1.00 17.93 264 PHE B O 1
ATOM 4349 N N . GLY B 1 265 ? 0.459 48.759 70.477 1.00 22.13 265 GLY B N 1
ATOM 4350 C CA . GLY B 1 265 ? 0.157 50.043 69.900 1.00 23.67 265 GLY B CA 1
ATOM 4351 C C . GLY B 1 265 ? -1.321 50.365 69.990 1.00 30.81 265 GLY B C 1
ATOM 4352 O O . GLY B 1 265 ? -2.060 49.791 70.797 1.00 31.61 265 GLY B O 1
ATOM 4353 N N . PRO B 1 266 ? -1.776 51.318 69.170 1.00 33.01 266 PRO B N 1
ATOM 4354 C CA . PRO B 1 266 ? -3.179 51.746 69.123 1.00 41.37 266 PRO B CA 1
ATOM 4355 C C . PRO B 1 266 ? -4.137 50.615 68.752 1.00 40.60 266 PRO B C 1
ATOM 4356 O O . PRO B 1 266 ? -3.859 49.870 67.809 1.00 41.76 266 PRO B O 1
ATOM 4360 N N . LYS B 1 270 ? -2.939 50.042 64.199 1.00 46.48 269 LYS B N 1
ATOM 4361 C CA . LYS B 1 270 ? -2.660 48.796 64.915 1.00 46.05 269 LYS B CA 1
ATOM 4362 C C . LYS B 1 270 ? -1.165 48.462 64.923 1.00 53.56 269 LYS B C 1
ATOM 4363 O O . LYS B 1 270 ? -0.517 48.476 63.875 1.00 63.10 269 LYS B O 1
ATOM 4365 N N . GLY B 1 271 ? -0.635 48.158 66.113 1.00 42.02 271 GLY B N 1
ATOM 4366 C CA . GLY B 1 271 ? 0.762 47.806 66.327 1.00 33.66 271 GLY B CA 1
ATOM 4367 C C . GLY B 1 271 ? 0.954 46.870 67.514 1.00 31.20 271 GLY B C 1
ATOM 4368 O O . GLY B 1 271 ? 1.971 46.923 68.221 1.00 24.83 271 GLY B O 1
ATOM 4369 N N . THR B 1 272 ? -0.026 45.998 67.735 1.00 25.26 272 THR B N 1
ATOM 4370 C CA . THR B 1 272 ? -0.001 45.005 68.807 1.00 26.73 272 THR B CA 1
ATOM 4371 C C . THR B 1 272 ? 0.220 43.632 68.180 1.00 27.46 272 THR B C 1
ATOM 4372 O O . THR B 1 272 ? -0.650 43.130 67.458 1.00 30.73 272 THR B O 1
ATOM 4376 N N . TYR B 1 273 ? 1.376 43.031 68.444 1.00 23.94 273 TYR B N 1
ATOM 4377 C CA . TYR B 1 273 ? 1.722 41.768 67.794 1.00 21.74 273 TYR B CA 1
ATOM 4378 C C . TYR B 1 273 ? 2.911 41.158 68.533 1.00 19.03 273 TYR B C 1
ATOM 4379 O O . TYR B 1 273 ? 3.404 41.706 69.527 1.00 19.52 273 TYR B O 1
ATOM 4388 N N . ILE B 1 274 ? 3.353 40.006 68.041 1.00 18.15 274 ILE B N 1
ATOM 4389 C CA . ILE B 1 274 ? 4.442 39.237 68.625 1.00 17.08 274 ILE B CA 1
ATOM 4390 C C . ILE B 1 274 ? 5.561 39.123 67.595 1.00 20.49 274 ILE B C 1
ATOM 4391 O O . ILE B 1 274 ? 5.303 39.061 66.390 1.00 21.76 274 ILE B O 1
ATOM 4396 N N . LYS B 1 275 ? 6.801 39.152 68.073 1.00 17.89 275 LYS B N 1
ATOM 4397 C CA . LYS B 1 275 ? 8.004 38.921 67.286 1.00 17.50 275 LYS B CA 1
ATOM 4398 C C . LYS B 1 275 ? 8.808 37.823 67.961 1.00 20.50 275 LYS B C 1
ATOM 4399 O O . LYS B 1 275 ? 8.944 37.828 69.183 1.00 22.92 275 LYS B O 1
ATOM 4405 N N . ILE B 1 276 ? 9.361 36.887 67.194 1.00 18.22 276 ILE B N 1
ATOM 4406 C CA . ILE B 1 276 ? 10.216 35.872 67.813 1.00 18.82 276 ILE B CA 1
ATOM 4407 C C . ILE B 1 276 ? 11.426 35.594 66.924 1.00 18.28 276 ILE B C 1
ATOM 4408 O O . ILE B 1 276 ? 11.293 35.427 65.702 1.00 18.20 276 ILE B O 1
ATOM 4413 N N . ASP B 1 277 ? 12.614 35.599 67.548 1.00 17.87 277 ASP B N 1
ATOM 4414 C CA . ASP B 1 277 ? 13.908 35.424 66.886 1.00 19.00 277 ASP B CA 1
ATOM 4415 C C . ASP B 1 277 ? 14.595 34.174 67.416 1.00 17.68 277 ASP B C 1
ATOM 4416 O O . ASP B 1 277 ? 14.693 34.001 68.634 1.00 21.07 277 ASP B O 1
ATOM 4421 N N . VAL B 1 278 ? 15.146 33.357 66.511 1.00 18.06 278 VAL B N 1
ATOM 4422 C CA . VAL B 1 278 ? 15.943 32.197 66.904 1.00 18.76 278 VAL B CA 1
ATOM 4423 C C . VAL B 1 278 ? 17.410 32.600 66.980 1.00 20.86 278 VAL B C 1
ATOM 4424 O O . VAL B 1 278 ? 17.931 33.296 66.098 1.00 19.60 278 VAL B O 1
ATOM 4428 N N . ASP B 1 279 ? 18.068 32.193 68.062 1.00 17.99 279 ASP B N 1
ATOM 4429 C CA . ASP B 1 279 ? 19.492 32.442 68.269 1.00 20.04 279 ASP B CA 1
ATOM 4430 C C . ASP B 1 279 ? 20.278 31.430 67.441 1.00 23.99 279 ASP B C 1
ATOM 4431 O O . ASP B 1 279 ? 20.673 30.366 67.928 1.00 23.32 279 ASP B O 1
ATOM 4436 N N . TYR B 1 280 ? 20.533 31.793 66.178 1.00 19.08 280 TYR B N 1
ATOM 4437 C CA . TYR B 1 280 ? 20.986 30.830 65.175 1.00 22.20 280 TYR B CA 1
ATOM 4438 C C . TYR B 1 280 ? 22.350 30.241 65.521 1.00 22.44 280 TYR B C 1
ATOM 4439 O O . TYR B 1 280 ? 22.567 29.036 65.348 1.00 24.18 280 TYR B O 1
ATOM 4448 N N . HIS B 1 281 ? 23.284 31.073 65.989 1.00 21.71 281 HIS B N 1
ATOM 4449 C CA . HIS B 1 281 ? 24.622 30.621 66.358 1.00 23.42 281 HIS B CA 1
ATOM 4450 C C . HIS B 1 281 ? 24.798 30.413 67.856 1.00 29.51 281 HIS B C 1
ATOM 4451 O O . HIS B 1 281 ? 25.874 29.971 68.276 1.00 31.62 281 HIS B O 1
ATOM 4458 N N . GLY B 1 282 ? 23.793 30.738 68.667 1.00 23.94 282 GLY B N 1
ATOM 4459 C CA . GLY B 1 282 ? 23.903 30.614 70.105 1.00 24.39 282 GLY B CA 1
ATOM 4460 C C . GLY B 1 282 ? 24.527 31.800 70.811 1.00 28.86 282 GLY B C 1
ATOM 4461 O O . GLY B 1 282 ? 24.772 31.720 72.023 1.00 31.74 282 GLY B O 1
ATOM 4462 N N . LEU B 1 283 ? 24.784 32.897 70.097 1.00 28.61 283 LEU B N 1
ATOM 4463 C CA . LEU B 1 283 ? 25.455 34.069 70.646 1.00 29.40 283 LEU B CA 1
ATOM 4464 C C . LEU B 1 283 ? 24.495 35.132 71.167 1.00 29.86 283 LEU B C 1
ATOM 4465 O O . LEU B 1 283 ? 24.860 35.898 72.065 1.00 29.24 283 LEU B O 1
ATOM 4470 N N . VAL B 1 284 ? 23.278 35.202 70.624 1.00 26.70 284 VAL B N 1
ATOM 4471 C CA . VAL B 1 284 ? 22.422 36.357 70.877 1.00 23.84 284 VAL B CA 1
ATOM 4472 C C . VAL B 1 284 ? 21.866 36.338 72.298 1.00 25.62 284 VAL B C 1
ATOM 4473 O O . VAL B 1 284 ? 21.860 37.368 72.984 1.00 24.97 284 VAL B O 1
ATOM 4477 N N . VAL B 1 285 ? 21.392 35.186 72.765 1.00 26.34 285 VAL B N 1
ATOM 4478 C CA . VAL B 1 285 ? 20.719 35.109 74.067 1.00 26.65 285 VAL B CA 1
ATOM 4479 C C . VAL B 1 285 ? 21.705 35.320 75.218 1.00 27.26 285 VAL B C 1
ATOM 4480 O O . VAL B 1 285 ? 21.416 36.116 76.133 1.00 28.25 285 VAL B O 1
ATOM 4484 N N . PRO B 1 286 ? 22.870 34.652 75.239 1.00 28.47 286 PRO B N 1
ATOM 4485 C CA . PRO B 1 286 ? 23.851 34.990 76.286 1.00 29.55 286 PRO B CA 1
ATOM 4486 C C . PRO B 1 286 ? 24.244 36.455 76.258 1.00 31.34 286 PRO B C 1
ATOM 4487 O O . PRO B 1 286 ? 24.405 37.078 77.318 1.00 30.21 286 PRO B O 1
ATOM 4491 N N . SER B 1 287 ? 24.379 37.034 75.061 1.00 28.63 287 SER B N 1
ATOM 4492 C CA . SER B 1 287 ? 24.729 38.446 74.973 1.00 26.71 287 SER B CA 1
ATOM 4493 C C . SER B 1 287 ? 23.626 39.315 75.562 1.00 30.75 287 SER B C 1
ATOM 4494 O O . SER B 1 287 ? 23.907 40.304 76.250 1.00 29.49 287 SER B O 1
ATOM 4497 N N . PHE B 1 288 ? 22.367 38.943 75.320 1.00 23.47 288 PHE B N 1
ATOM 4498 C CA . PHE B 1 288 ? 21.232 39.690 75.847 1.00 21.99 288 PHE B CA 1
ATOM 4499 C C . PHE B 1 288 ? 21.237 39.693 77.369 1.00 24.40 288 PHE B C 1
ATOM 4500 O O . PHE B 1 288 ? 21.046 40.740 78.001 1.00 24.37 288 PHE B O 1
ATOM 4508 N N . PHE B 1 289 ? 21.458 38.529 77.981 1.00 22.08 289 PHE B N 1
ATOM 4509 C CA . PHE B 1 289 ? 21.483 38.513 79.444 1.00 25.30 289 PHE B CA 1
ATOM 4510 C C . PHE B 1 289 ? 22.688 39.278 79.987 1.00 28.45 289 PHE B C 1
ATOM 4511 O O . PHE B 1 289 ? 22.558 40.050 80.948 1.00 27.53 289 PHE B O 1
ATOM 4519 N N . HIS B 1 290 ? 23.855 39.126 79.353 1.00 27.49 290 HIS B N 1
ATOM 4520 C CA . HIS B 1 290 ? 25.054 39.807 79.845 1.00 32.80 290 HIS B CA 1
ATOM 4521 C C . HIS B 1 290 ? 24.924 41.325 79.740 1.00 32.13 290 HIS B C 1
ATOM 4522 O O . HIS B 1 290 ? 25.316 42.053 80.662 1.00 35.12 290 HIS B O 1
ATOM 4529 N N . MET B 1 291 ? 24.365 41.823 78.633 1.00 31.24 291 MET B N 1
ATOM 4530 C CA . MET B 1 291 ? 24.194 43.261 78.447 1.00 29.70 291 MET B CA 1
ATOM 4531 C C . MET B 1 291 ? 23.218 43.867 79.450 1.00 29.03 291 MET B C 1
ATOM 4532 O O . MET B 1 291 ? 23.294 45.069 79.728 1.00 30.02 291 MET B O 1
ATOM 4534 N N . HIS B 1 292 ? 22.304 43.071 80.004 1.00 27.46 292 HIS B N 1
ATOM 4535 C CA . HIS B 1 292 ? 21.372 43.563 81.005 1.00 26.73 292 HIS B CA 1
ATOM 4536 C C . HIS B 1 292 ? 21.748 43.124 82.416 1.00 29.18 292 HIS B C 1
ATOM 4537 O O . HIS B 1 292 ? 20.916 43.210 83.329 1.00 27.02 292 HIS B O 1
ATOM 4544 N N . ASN B 1 293 ? 22.990 42.665 82.606 1.00 29.06 293 ASN B N 1
ATOM 4545 C CA . ASN B 1 293 ? 23.529 42.347 83.935 1.00 26.76 293 ASN B CA 1
ATOM 4546 C C . ASN B 1 293 ? 22.722 41.250 84.622 1.00 30.91 293 ASN B C 1
ATOM 4547 O O . ASN B 1 293 ? 22.538 41.253 85.840 1.00 31.39 293 ASN B O 1
ATOM 4552 N N . LEU B 1 294 ? 22.244 40.292 83.836 1.00 31.70 294 LEU B N 1
ATOM 4553 C CA . LEU B 1 294 ? 21.484 39.196 84.394 1.00 31.77 294 LEU B CA 1
ATOM 4554 C C . LEU B 1 294 ? 22.226 37.882 84.189 1.00 35.01 294 LEU B C 1
ATOM 4555 O O . LEU B 1 294 ? 22.898 37.700 83.169 1.00 36.97 294 LEU B O 1
ATOM 4560 N N . PRO B 1 295 ? 22.144 36.960 85.142 1.00 36.30 295 PRO B N 1
ATOM 4561 C CA . PRO B 1 295 ? 22.725 35.634 84.923 1.00 39.67 295 PRO B CA 1
ATOM 4562 C C . PRO B 1 295 ? 21.919 34.850 83.897 1.00 40.35 295 PRO B C 1
ATOM 4563 O O . PRO B 1 295 ? 20.737 35.110 83.658 1.00 43.65 295 PRO B O 1
ATOM 4567 N N . LEU B 1 296 ? 22.591 33.883 83.277 1.00 44.46 296 LEU B N 1
ATOM 4568 C CA . LEU B 1 296 ? 22.008 33.004 82.270 1.00 45.89 296 LEU B CA 1
ATOM 4569 C C . LEU B 1 296 ? 21.085 31.982 82.926 1.00 52.11 296 LEU B C 1
ATOM 4570 O O . LEU B 1 296 ? 21.559 31.086 83.639 1.00 49.80 296 LEU B O 1
ATOM 4575 N N . PRO B 1 297 ? 19.759 32.071 82.708 1.00 49.73 297 PRO B N 1
ATOM 4576 C CA . PRO B 1 297 ? 18.823 31.133 83.339 1.00 52.13 297 PRO B CA 1
ATOM 4577 C C . PRO B 1 297 ? 18.778 29.775 82.638 1.00 48.69 297 PRO B C 1
ATOM 4578 O O . PRO B 1 297 ? 19.817 29.293 82.184 1.00 48.63 297 PRO B O 1
#

Organism: Fischerella ambigua (strain UTEX 1903) (NCBI:txid230521)

Sequence (587 aa):
TIVNRIRRTDVVNVAKSFGAEYSEAVIDQIFQGFGEKFTNTGFAIRVQNKRNQKVDCNIRYGEAKENCLAWDIARESGLLSDQGHPVDTLIQEMFQAIPAIAYGADFDINYGLVKIWHLPKIVPVEEAFKIPSLPKSVNAHIDFFKKYHLDALCALTVDYRNKSTNLYFDAHHPEQRTTQFYKNILQSQQFEVPSDEVLEILVNCPEIAVTFNWSSPGIERMCFYTAFVNRETVPQHINPVLKKFAQEAPALLDNPGFLVGWSFGPKKGTYIKIDVDYHGLVVPSFFHMHNLPLPTIVNRIRRTDVVNVAKSFGAEYSEAVIDQIFQGFGEKFTNTGFAIRVQNKRNQKVDCNIRYGEAKENCLAWDIARESGLLSDQGHPVDTLIQEMFQAIPAIAYGADFDINYGLVKIWHLPKIVPVEEAFKIPSLPKSVNAHIDFFKKYHLDALCALTVDYRRNKSTNLYFDAHHPEQRTTQFYKNILQSQQFEVPSDEVLEILVNCPEIAVTFNWSSPGIERMCFYTAFVNRETVPQHINPVLKKFAQEAPALLDNPGFLVGWSFGPKGTYIKIDVDYHGLVVPSFFHMHNLPLP

InterPro domains:
  IPR020965 Aromatic prenyltransferase, CloQ-type [PF11468] (5-285)
  IPR020965 Aromatic prenyltransferase, CloQ-type [SFLDG01163] (5-282)
  IPR033964 Aromatic prenyltransferase [SFLDS00036] (5-282)
  IPR036239 Prenyltransferase-like superfamily [SSF143492] (5-287)

Secondary structure (DSSP, 8-state):
-HHHHHHHHHHHHHHHHT----HHHHHHHHHHHHHHHHHSEEEEEEEEEETTEEEEEEEEEE--SS-HHHHHHHHHTSS---SSTHHHHHHHHHHHS-EEEEEEEEETTTEEEEEEEEESSEEGGGGTT-TTS-HHHHHTHHHHHHTT--EEEEEEEETTTTEEEEEEE--SGGGGSHHHHHHHHHHTTPPP--HHHHHHHTT--EEEEEEESS-SS--EEEEEEEESSTTTS-GGG-HHHHHHHHH---SSSS--EEEEEEE------EEEEEEESSS-HHHHHHHHTT----/-HHHHHHHHHHHHHHHHT----HHHHHHHHHHHHHHHHHSEEEEEEEEEETTEEEEEEEEEE--SS-HHHHHHHHTTS----SSTHHHHHHHHHHHS--SEEEEEEETTTEEEEEEEEPSSEEGGGGTT-TTS-HHHHHTHHHHHHTT--EEEEEEEETTTTEEEEEEE--SGGGGSHHHHHHHHHHTTPPP--HHHHHHHTT--EEEEEEESS-SS--EEEEEEEESSTTTS-GGG-HHHHHHHHH---SSSS--EEEEEEE-----EEEEEEESSS-HHHHHHHHTT----